Protein 6AGI (pdb70)

B-factor: mean 48.14, std 24.32, range [1.28, 135.27]

Solvent-accessible surface area: 29389 Å² total; per-residue (Å²): 87,45,74,18,27,152,73,0,98,105,6,22,26,12,67,3,124,30,7,27,0,0,3,2,76,13,0,9,46,7,29,34,54,125,132,40,106,164,120,93,62,86,22,57,53,102,103,4,51,113,33,0,55,81,17,28,42,22,200,136,29,45,29,112,13,9,63,107,7,108,85,120,0,0,2,12,6,12,1,5,2,2,0,32,0,0,36,42,12,10,50,78,1,0,84,24,10,0,44,15,17,10,72,86,55,74,112,67,0,41,38,126,0,1,37,46,35,16,111,89,27,101,111,93,85,61,68,65,55,49,47,76,48,3,82,66,166,46,29,2,7,2,4,10,6,3,0,28,85,183,36,95,52,82,2,47,45,110,22,2,83,81,15,0,42,30,3,18,20,1,10,18,45,27,12,8,103,72,62,6,118,76,134,135,42,2,30,4,58,44,0,0,83,2,0,18,125,77,12,99,30,107,87,68,78,79,24,26,86,26,2,120,165,21,26,105,144,135,144,7,0,51,43,90,23,0,61,12,0,12,34,0,16,31,26,19,75,50,0,39,30,13,12,20,17,21,69,14,8,76,31,26,6,9,44,123,62,0,81,80,0,0,111,26,9,31,43,40,166,4,37,92,36,0,2,52,4,0,1,77,2,3,10,75,97,113,71,87,66,5,30,114,75,19,4,33,31,37,20,84,99,66,106,69,82,74,5,43,161,73,13,55,68,71,17,111,75,0,18,93,7,4,28,11,40,3,116,21,13,5,1,0,2,1,76,15,0,11,46,5,36,27,30,122,118,40,180,116,103,87,131,58,75,31,62,69,135,90,0,47,139,48,2,60,74,1,31,52,35,190,103,30,42,14,92,11,4,65,106,6,107,87,102,0,0,1,1,8,10,7,4,1,6,0,27,2,0,35,46,12,13,48,78,1,0,139,20,8,5,61,34,12,13,75,84,51,82,119,72,0,42,46,132,0,19,34,38,35,26,95,56,2,102,63,55,48,43,33,101,98,108,153,39,82,81,138,70,41,45,79,10,70,57,29,5,18,9,133,151,86,24,26,4,3,0,6,6,5,3,1,28,111,181,11,166,50,93,0,38,38,93,28,2,75,133,12,0,44,37,4,16,17,3,16,24,34,26,29,8,103,68,55,6,129,78,135,127,47,2,30,1,81,45,0,0,86,11,0,22,70,85,7,88,26,115,88,76,78,94,31,48,61,25,0,51,81,20,31,125,115,94,59,9,0,51,46,94,27,1,74,20,0,12,40,0,20,36,32,25,72,46,1,38,37,11,13,21,32,25,69,40,22,86,38,30,6,24,37,124,55,1,65,59,0,0,106,30,12,29,48,32,162,6,31,89,58,0,2,61,4,0,0,78,1,3,10,82,78,142,65,74,70,6,41,98,135,18,3,21,32,26,22,94,107,84

Organism: Homo sapiens (NCBI:txid9606)

InterPro domains:
  IPR002048 EF-hand domain [PF13499] (451-500)
  IPR002048 EF-hand domain [PS50222] (232-267)
  IPR002048 EF-hand domain [PS50222] (470-505)
  IPR002048 EF-hand domain [SM00054] (236-264)
  IPR002048 EF-hand domain [SM00054] (474-502)
  IPR011992 EF-hand domain pair [SSF47473] (185-366)
  IPR011992 EF-hand domain pair [SSF47473] (351-500)
  IPR018247 EF-Hand 1, calcium-binding site [PS00018] (483-495)
  IPR039800 Calcium uptake protein 1/2/3 [PTHR12294] (56-529)

Structure (mmCIF, N/CA/C/O backbone):
data_6AGI
#
_entry.id   6AGI
#
_cell.length_a   67.387
_cell.length_b   77.177
_cell.length_c   172.669
_cell.angle_alpha   90.00
_cell.angle_beta   90.00
_cell.angle_gamma   90.00
#
_symmetry.space_group_name_H-M   'P 21 21 21'
#
loop_
_entity.id
_entity.type
_entity.pdbx_description
1 polymer 'Calcium uptake protein 3, mitochondrial'
2 non-polymer 'CALCIUM ION'
3 non-polymer IMIDAZOLE
4 water water
#
loop_
_atom_site.group_PDB
_atom_site.id
_atom_site.type_symbol
_atom_site.label_atom_id
_atom_site.label_alt_id
_atom_site.label_comp_id
_atom_site.label_asym_id
_atom_site.label_entity_id
_atom_site.label_seq_id
_atom_site.pdbx_PDB_ins_code
_atom_site.Cartn_x
_atom_site.Cartn_y
_atom_site.Cartn_z
_atom_site.occupancy
_atom_site.B_iso_or_equiv
_atom_site.auth_seq_id
_atom_site.auth_comp_id
_atom_site.auth_asym_id
_atom_site.auth_atom_id
_atom_site.pdbx_PDB_model_num
ATOM 1 N N . ALA A 1 12 ? 16.304 28.183 82.979 1.00 101.76 142 ALA A N 1
ATOM 2 C CA . ALA A 1 12 ? 16.464 29.483 82.332 1.00 90.81 142 ALA A CA 1
ATOM 3 C C . ALA A 1 12 ? 16.016 29.452 80.865 1.00 82.35 142 ALA A C 1
ATOM 4 O O . ALA A 1 12 ? 16.084 28.409 80.200 1.00 83.38 142 ALA A O 1
ATOM 6 N N . THR A 1 13 ? 15.574 30.602 80.359 1.00 72.40 143 THR A N 1
ATOM 7 C CA . THR A 1 13 ? 15.333 30.715 78.934 1.00 73.29 143 THR A CA 1
ATOM 8 C C . THR A 1 13 ? 16.672 30.596 78.206 1.00 73.19 143 THR A C 1
ATOM 9 O O . THR A 1 13 ? 17.745 30.806 78.784 1.00 64.00 143 THR A O 1
ATOM 13 N N . SER A 1 14 ? 16.595 30.229 76.925 1.00 81.17 144 SER A N 1
ATOM 14 C CA . SER A 1 14 ? 17.763 30.268 76.054 1.00 81.89 144 SER A CA 1
ATOM 15 C C . SER A 1 14 ? 18.561 31.553 76.255 1.00 73.87 144 SER A C 1
ATOM 16 O O . SER A 1 14 ? 19.772 31.520 76.533 1.00 70.94 144 SER A O 1
ATOM 19 N N . ARG A 1 15 ? 17.875 32.699 76.169 1.00 74.43 145 ARG A N 1
ATOM 20 C CA . ARG A 1 15 ? 18.558 33.986 76.234 1.00 67.97 145 ARG A CA 1
ATOM 21 C C . ARG A 1 15 ? 19.307 34.140 77.551 1.00 67.32 145 ARG A C 1
ATOM 22 O O . ARG A 1 15 ? 20.435 34.650 77.581 1.00 71.60 145 ARG A O 1
ATOM 24 N N . GLU A 1 16 ? 18.716 33.668 78.644 1.00 58.99 146 GLU A N 1
ATOM 25 C CA . GLU A 1 16 ? 19.383 33.801 79.931 1.00 69.16 146 GLU A CA 1
ATOM 26 C C . GLU A 1 16 ? 20.617 32.904 80.023 1.00 69.16 146 GLU A C 1
ATOM 27 O O . GLU A 1 16 ? 21.662 33.329 80.539 1.00 73.80 146 GLU A O 1
ATOM 33 N N . ARG A 1 17 ? 20.541 31.683 79.493 1.00 64.67 147 ARG A N 1
ATOM 34 C CA . ARG A 1 17 ? 21.729 30.834 79.477 1.00 66.24 147 ARG A CA 1
ATOM 35 C C . ARG A 1 17 ? 22.853 31.499 78.695 1.00 65.35 147 ARG A C 1
ATOM 36 O O . ARG A 1 17 ? 24.028 31.450 79.092 1.00 64.51 147 ARG A O 1
ATOM 44 N N . ARG A 1 18 ? 22.503 32.161 77.599 1.00 65.00 148 ARG A N 1
ATOM 45 C CA . ARG A 1 18 ? 23.541 32.780 76.789 1.00 65.89 148 ARG A CA 1
ATOM 46 C C . ARG A 1 18 ? 24.128 34.001 77.486 1.00 65.17 148 ARG A C 1
ATOM 47 O O . ARG A 1 18 ? 25.355 34.174 77.515 1.00 58.17 148 ARG A O 1
ATOM 55 N N . PHE A 1 19 ? 23.268 34.844 78.068 1.00 62.46 149 PHE A N 1
ATOM 56 C CA . PHE A 1 19 ? 23.745 35.962 78.878 1.00 61.34 149 PHE A CA 1
ATOM 57 C C . PHE A 1 19 ? 24.754 35.489 79.913 1.00 69.30 149 PHE A C 1
ATOM 58 O O . PHE A 1 19 ? 25.850 36.049 80.029 1.00 69.57 149 PHE A O 1
ATOM 66 N N . ARG A 1 20 ? 24.404 34.441 80.670 1.00 69.03 150 ARG A N 1
ATOM 67 C CA . ARG A 1 20 ? 25.306 33.984 81.722 1.00 73.05 150 ARG A CA 1
ATOM 68 C C . ARG A 1 20 ? 26.606 33.433 81.134 1.00 76.44 150 ARG A C 1
ATOM 69 O O . ARG A 1 20 ? 27.692 33.676 81.678 1.00 79.87 150 ARG A O 1
ATOM 77 N N . LEU A 1 21 ? 26.523 32.722 80.001 1.00 73.96 151 LEU A N 1
ATOM 78 C CA . LEU A 1 21 ? 27.728 32.144 79.407 1.00 76.09 151 LEU A CA 1
ATOM 79 C C . LEU A 1 21 ? 28.701 33.228 78.937 1.00 77.19 151 LEU A C 1
ATOM 80 O O . LEU A 1 21 ? 29.917 33.119 79.154 1.00 78.14 151 LEU A O 1
ATOM 85 N N . PHE A 1 22 ? 28.192 34.288 78.305 1.00 73.84 152 PHE A N 1
ATOM 86 C CA . PHE A 1 22 ? 29.059 35.342 77.788 1.00 73.05 152 PHE A CA 1
ATOM 87 C C . PHE A 1 22 ? 29.374 36.424 78.816 1.00 72.60 152 PHE A C 1
ATOM 88 O O . PHE A 1 22 ? 30.326 37.193 78.613 1.00 73.12 152 PHE A O 1
ATOM 96 N N . ALA A 1 23 ? 28.632 36.479 79.923 1.00 70.69 153 ALA A N 1
ATOM 97 C CA . ALA A 1 23 ? 28.842 37.529 80.910 1.00 69.91 153 ALA A CA 1
ATOM 98 C C . ALA A 1 23 ? 30.198 37.362 81.589 1.00 70.07 153 ALA A C 1
ATOM 99 O O . ALA A 1 23 ? 30.752 36.259 81.673 1.00 76.44 153 ALA A O 1
ATOM 101 N N . SER A 1 24 ? 30.755 38.484 82.035 1.00 62.97 154 SER A N 1
ATOM 102 C CA . SER A 1 24 ? 32.079 38.470 82.624 1.00 64.31 154 SER A CA 1
ATOM 103 C C . SER A 1 24 ? 32.243 39.248 83.927 1.00 65.89 154 SER A C 1
ATOM 104 O O . SER A 1 24 ? 33.305 39.128 84.543 1.00 81.35 154 SER A O 1
ATOM 107 N N . ILE A 1 25 ? 31.267 40.046 84.364 1.00 64.25 155 ILE A N 1
ATOM 108 C CA . ILE A 1 25 ? 31.416 40.871 85.565 1.00 77.89 155 ILE A CA 1
ATOM 109 C C . ILE A 1 25 ? 30.378 40.470 86.610 1.00 83.65 155 ILE A C 1
ATOM 110 O O . ILE A 1 25 ? 29.220 40.194 86.274 1.00 86.89 155 ILE A O 1
ATOM 115 N N . GLU A 1 26 ? 30.802 40.441 87.881 1.00 75.99 156 GLU A N 1
ATOM 116 C CA . GLU A 1 26 ? 29.923 40.320 89.038 1.00 76.10 156 GLU A CA 1
ATOM 117 C C . GLU A 1 26 ? 30.037 41.580 89.885 1.00 84.81 156 GLU A C 1
ATOM 118 O O . GLU A 1 26 ? 31.145 42.072 90.128 1.00 86.14 156 GLU A O 1
ATOM 124 N N . CYS A 1 27 ? 28.890 42.095 90.336 1.00 82.18 157 CYS A N 1
ATOM 125 C CA . CYS A 1 27 ? 28.872 43.176 91.317 1.00 83.69 157 CYS A CA 1
ATOM 126 C C . CYS A 1 27 ? 27.589 43.068 92.128 1.00 83.73 157 CYS A C 1
ATOM 127 O O . CYS A 1 27 ? 26.504 43.236 91.571 1.00 84.51 157 CYS A O 1
ATOM 130 N N . GLU A 1 28 ? 27.710 42.862 93.440 1.00 95.56 158 GLU A N 1
ATOM 131 C CA . GLU A 1 28 ? 26.569 42.577 94.328 1.00 99.93 158 GLU A CA 1
ATOM 132 C C . GLU A 1 28 ? 25.811 41.310 93.924 1.00 87.69 158 GLU A C 1
ATOM 133 O O . GLU A 1 28 ? 24.593 41.243 94.072 1.00 87.60 158 GLU A O 1
ATOM 139 N N . GLY A 1 29 ? 26.512 40.271 93.478 1.00 87.74 159 GLY A N 1
ATOM 140 C CA . GLY A 1 29 ? 25.803 39.081 93.026 1.00 93.27 159 GLY A CA 1
ATOM 141 C C . GLY A 1 29 ? 25.093 39.307 91.692 1.00 96.72 159 GLY A C 1
ATOM 142 O O . GLY A 1 29 ? 24.630 38.364 91.039 1.00 100.60 159 GLY A O 1
ATOM 143 N N . GLN A 1 30 ? 24.931 40.586 91.338 1.00 87.50 160 GLN A N 1
ATOM 144 C CA . GLN A 1 30 ? 24.422 41.069 90.055 1.00 78.32 160 GLN A CA 1
ATOM 145 C C . GLN A 1 30 ? 25.451 40.871 88.933 1.00 74.58 160 GLN A C 1
ATOM 146 O O . GLN A 1 30 ? 26.626 41.210 89.096 1.00 73.56 160 GLN A O 1
ATOM 152 N N . LEU A 1 31 ? 25.034 40.285 87.807 1.00 69.64 161 LEU A N 1
ATOM 153 C CA . LEU A 1 31 ? 25.915 40.022 86.671 1.00 67.16 161 LEU A CA 1
ATOM 154 C C . LEU A 1 31 ? 25.730 41.013 85.534 1.00 75.65 161 LEU A C 1
ATOM 155 O O . LEU A 1 31 ? 24.658 41.589 85.342 1.00 82.64 161 LEU A O 1
ATOM 160 N N . PHE A 1 32 ? 26.806 41.197 84.774 1.00 61.38 162 PHE A N 1
ATOM 161 C CA . PHE A 1 32 ? 26.823 42.132 83.671 1.00 59.24 162 PHE A CA 1
ATOM 162 C C . PHE A 1 32 ? 27.684 41.611 82.531 1.00 66.09 162 PHE A C 1
ATOM 163 O O . PHE A 1 32 ? 28.559 40.761 82.711 1.00 72.56 162 PHE A O 1
ATOM 171 N N . MET A 1 33 ? 27.422 42.150 81.349 1.00 70.18 163 MET A N 1
ATOM 172 C CA . MET A 1 33 ? 28.286 42.007 80.192 1.00 50.22 163 MET A CA 1
ATOM 173 C C . MET A 1 33 ? 29.041 43.320 80.008 1.00 59.12 163 MET A C 1
ATOM 174 O O . MET A 1 33 ? 28.514 44.397 80.300 1.00 65.10 163 MET A O 1
ATOM 179 N N . THR A 1 34 ? 30.281 43.238 79.537 1.00 58.52 164 THR A N 1
ATOM 180 C CA . THR A 1 34 ? 30.943 44.435 79.039 1.00 58.47 164 THR A CA 1
ATOM 181 C C . THR A 1 34 ? 30.513 44.642 77.587 1.00 55.27 164 THR A C 1
ATOM 182 O O . THR A 1 34 ? 29.922 43.748 76.969 1.00 42.89 164 THR A O 1
ATOM 186 N N . PRO A 1 35 ? 30.778 45.821 77.009 1.00 57.89 165 PRO A N 1
ATOM 187 C CA . PRO A 1 35 ? 30.417 46.012 75.591 1.00 44.81 165 PRO A CA 1
ATOM 188 C C . PRO A 1 35 ? 31.079 44.998 74.669 1.00 45.81 165 PRO A C 1
ATOM 189 O O . PRO A 1 35 ? 30.432 44.497 73.737 1.00 36.48 165 PRO A O 1
ATOM 193 N N . TYR A 1 36 ? 32.348 44.659 74.928 1.00 51.27 166 TYR A N 1
ATOM 194 C CA . TYR A 1 36 ? 33.017 43.612 74.159 1.00 49.94 166 TYR A CA 1
ATOM 195 C C . TYR A 1 36 ? 32.295 42.276 74.310 1.00 49.13 166 TYR A C 1
ATOM 196 O O . TYR A 1 36 ? 32.157 41.526 73.333 1.00 47.06 166 TYR A O 1
ATOM 205 N N . ASP A 1 37 ? 31.831 41.953 75.528 1.00 50.48 167 ASP A N 1
ATOM 206 C CA . ASP A 1 37 ? 31.125 40.688 75.713 1.00 43.36 167 ASP A CA 1
ATOM 207 C C . ASP A 1 37 ? 29.840 40.652 74.906 1.00 41.89 167 ASP A C 1
ATOM 208 O O . ASP A 1 37 ? 29.455 39.593 74.402 1.00 40.68 167 ASP A O 1
ATOM 213 N N . PHE A 1 38 ? 29.194 41.807 74.745 1.00 44.53 168 PHE A N 1
ATOM 214 C CA . PHE A 1 38 ? 28.040 41.910 73.864 1.00 37.05 168 PHE A CA 1
ATOM 215 C C . PHE A 1 38 ? 28.441 41.702 72.405 1.00 41.25 168 PHE A C 1
ATOM 216 O O . PHE A 1 38 ? 27.766 40.968 71.667 1.00 33.70 168 PHE A O 1
ATOM 224 N N . ILE A 1 39 ? 29.520 42.363 71.965 1.00 34.13 169 ILE A N 1
ATOM 225 C CA . ILE A 1 39 ? 30.011 42.170 70.600 1.00 32.25 169 ILE A CA 1
ATOM 226 C C . ILE A 1 39 ? 30.186 40.684 70.319 1.00 46.42 169 ILE A C 1
ATOM 227 O O . ILE A 1 39 ? 29.776 40.169 69.270 1.00 43.11 169 ILE A O 1
ATOM 232 N N . LEU A 1 40 ? 30.825 39.976 71.257 1.00 46.49 170 LEU A N 1
ATOM 233 C CA . LEU A 1 40 ? 31.018 38.539 71.105 1.00 39.77 170 LEU A CA 1
ATOM 234 C C . LEU A 1 40 ? 29.690 37.796 71.112 1.00 45.71 170 LEU A C 1
ATOM 235 O O . LEU A 1 40 ? 29.454 36.918 70.273 1.00 53.61 170 LEU A O 1
ATOM 240 N N . ALA A 1 41 ? 28.801 38.151 72.042 1.00 58.05 171 ALA A N 1
ATOM 241 C CA . ALA A 1 41 ? 27.517 37.473 72.168 1.00 56.74 171 ALA A CA 1
ATOM 242 C C . ALA A 1 41 ? 26.686 37.622 70.907 1.00 47.49 171 ALA A C 1
ATOM 243 O O . ALA A 1 41 ? 25.785 36.814 70.651 1.00 47.58 171 ALA A O 1
ATOM 245 N N . VAL A 1 42 ? 26.942 38.676 70.139 1.00 51.80 172 VAL A N 1
ATOM 246 C CA . VAL A 1 42 ? 26.191 38.950 68.925 1.00 47.46 172 VAL A CA 1
ATOM 247 C C . VAL A 1 42 ? 26.893 38.441 67.661 1.00 40.27 172 VAL A C 1
ATOM 248 O O . VAL A 1 42 ? 26.237 38.194 66.641 1.00 40.08 172 VAL A O 1
ATOM 252 N N . THR A 1 43 ? 28.213 38.246 67.704 1.00 49.76 173 THR A N 1
ATOM 253 C CA . THR A 1 43 ? 28.989 37.917 66.511 1.00 50.03 173 THR A CA 1
ATOM 254 C C . THR A 1 43 ? 29.526 36.493 66.445 1.00 50.96 173 THR A C 1
ATOM 255 O O . THR A 1 43 ? 29.997 36.089 65.378 1.00 53.53 173 THR A O 1
ATOM 259 N N . THR A 1 44 ? 29.507 35.749 67.540 1.00 51.65 174 THR A N 1
ATOM 260 C CA . THR A 1 44 ? 30.214 34.483 67.681 1.00 56.17 174 THR A CA 1
ATOM 261 C C . THR A 1 44 ? 29.225 33.389 68.083 1.00 70.79 174 THR A C 1
ATOM 262 O O . THR A 1 44 ? 28.007 33.592 68.054 1.00 75.46 174 THR A O 1
ATOM 266 N N . ASP A 1 45 ? 29.772 32.225 68.465 1.00 79.47 175 ASP A N 1
ATOM 267 C CA . ASP A 1 45 ? 29.018 31.111 69.038 1.00 83.84 175 ASP A CA 1
ATOM 268 C C . ASP A 1 45 ? 29.326 30.829 70.505 1.00 88.81 175 ASP A C 1
ATOM 269 O O . ASP A 1 45 ? 28.383 30.725 71.294 1.00 98.08 175 ASP A O 1
ATOM 274 N N . GLU A 1 46 ? 30.583 30.670 70.926 1.00 85.21 176 GLU A N 1
ATOM 275 C CA . GLU A 1 46 ? 30.833 30.653 72.363 1.00 82.25 176 GLU A CA 1
ATOM 276 C C . GLU A 1 46 ? 32.100 31.413 72.734 1.00 74.14 176 GLU A C 1
ATOM 277 O O . GLU A 1 46 ? 32.933 31.714 71.871 1.00 67.18 176 GLU A O 1
ATOM 283 N N . PRO A 1 47 ? 32.241 31.783 74.017 1.00 74.47 177 PRO A N 1
ATOM 284 C CA . PRO A 1 47 ? 33.475 32.442 74.470 1.00 77.74 177 PRO A CA 1
ATOM 285 C C . PRO A 1 47 ? 34.695 31.542 74.311 1.00 77.86 177 PRO A C 1
ATOM 286 O O . PRO A 1 47 ? 34.605 30.326 74.113 1.00 72.24 177 PRO A O 1
ATOM 290 N N . LYS A 1 48 ? 35.868 32.165 74.412 1.00 78.63 178 LYS A N 1
ATOM 291 C CA . LYS A 1 48 ? 37.119 31.422 74.315 1.00 89.71 178 LYS A CA 1
ATOM 292 C C . LYS A 1 48 ? 37.685 31.029 75.680 1.00 108.48 178 LYS A C 1
ATOM 293 O O . LYS A 1 48 ? 38.098 29.878 75.870 1.00 116.95 178 LYS A O 1
ATOM 295 N N . VAL A 1 49 ? 37.712 31.950 76.642 1.00 105.31 179 VAL A N 1
ATOM 296 C CA . VAL A 1 49 ? 38.117 31.606 78.004 1.00 92.76 179 VAL A CA 1
ATOM 297 C C . VAL A 1 49 ? 37.011 31.918 79.015 1.00 83.43 179 VAL A C 1
ATOM 298 O O . VAL A 1 49 ? 37.109 31.562 80.189 1.00 80.70 179 VAL A O 1
ATOM 302 N N . THR A 1 52 ? 38.514 35.977 81.293 1.00 81.77 182 THR A N 1
ATOM 303 C CA . THR A 1 52 ? 38.554 35.824 82.751 1.00 85.91 182 THR A CA 1
ATOM 304 C C . THR A 1 52 ? 37.549 36.757 83.435 1.00 85.68 182 THR A C 1
ATOM 305 O O . THR A 1 52 ? 37.240 37.832 82.911 1.00 75.52 182 THR A O 1
ATOM 307 N N . TRP A 1 53 ? 37.050 36.335 84.602 1.00 88.09 183 TRP A N 1
ATOM 308 C CA . TRP A 1 53 ? 36.019 37.046 85.351 1.00 88.52 183 TRP A CA 1
ATOM 309 C C . TRP A 1 53 ? 36.639 38.087 86.287 1.00 91.12 183 TRP A C 1
ATOM 310 O O . TRP A 1 53 ? 37.850 38.108 86.530 1.00 89.75 183 TRP A O 1
ATOM 312 N N . LYS A 1 54 ? 35.780 38.956 86.825 1.00 87.65 184 LYS A N 1
ATOM 313 C CA . LYS A 1 54 ? 36.232 40.144 87.542 1.00 91.82 184 LYS A CA 1
ATOM 314 C C . LYS A 1 54 ? 35.090 40.685 88.395 1.00 96.72 184 LYS A C 1
ATOM 315 O O . LYS A 1 54 ? 33.980 40.867 87.890 1.00 101.18 184 LYS A O 1
ATOM 317 N N . SER A 1 55 ? 35.358 40.939 89.676 1.00 89.97 185 SER A N 1
ATOM 318 C CA . SER A 1 55 ? 34.353 41.408 90.626 1.00 91.53 185 SER A CA 1
ATOM 319 C C . SER A 1 55 ? 34.636 42.854 91.015 1.00 101.78 185 SER A C 1
ATOM 320 O O . SER A 1 55 ? 35.745 43.177 91.453 1.00 114.33 185 SER A O 1
ATOM 323 N N . LEU A 1 56 ? 33.637 43.718 90.861 1.00 95.65 186 LEU A N 1
ATOM 324 C CA . LEU A 1 56 ? 33.782 45.140 91.134 1.00 93.76 186 LEU A CA 1
ATOM 325 C C . LEU A 1 56 ? 33.016 45.508 92.406 1.00 85.56 186 LEU A C 1
ATOM 326 O O . LEU A 1 56 ? 32.013 44.875 92.758 1.00 84.87 186 LEU A O 1
ATOM 328 N N . SER A 1 57 ? 33.523 46.506 93.126 1.00 86.06 187 SER A N 1
ATOM 329 C CA . SER A 1 57 ? 32.681 47.153 94.120 1.00 89.69 187 SER A CA 1
ATOM 330 C C . SER A 1 57 ? 31.769 48.156 93.419 1.00 90.78 187 SER A C 1
ATOM 331 O O . SER A 1 57 ? 31.940 48.464 92.235 1.00 82.95 187 SER A O 1
ATOM 334 N N . LYS A 1 58 ? 30.781 48.665 94.161 1.00 86.40 188 LYS A N 1
ATOM 335 C CA . LYS A 1 58 ? 29.853 49.628 93.576 1.00 86.41 188 LYS A CA 1
ATOM 336 C C . LYS A 1 58 ? 30.575 50.878 93.073 1.00 94.98 188 LYS A C 1
ATOM 337 O O . LYS A 1 58 ? 30.221 51.421 92.020 1.00 77.54 188 LYS A O 1
ATOM 339 N N . GLN A 1 59 ? 31.621 51.326 93.778 1.00 97.52 189 GLN A N 1
ATOM 340 C CA . GLN A 1 59 ? 32.247 52.593 93.412 1.00 101.74 189 GLN A CA 1
ATOM 341 C C . GLN A 1 59 ? 33.356 52.459 92.376 1.00 104.37 189 GLN A C 1
ATOM 342 O O . GLN A 1 59 ? 33.561 53.384 91.578 1.00 107.48 189 GLN A O 1
ATOM 348 N N . GLU A 1 60 ? 34.028 51.315 92.292 1.00 96.28 190 GLU A N 1
ATOM 349 C CA . GLU A 1 60 ? 34.918 51.135 91.152 1.00 90.63 190 GLU A CA 1
ATOM 350 C C . GLU A 1 60 ? 34.112 50.882 89.878 1.00 80.22 190 GLU A C 1
ATOM 351 O O . GLU A 1 60 ? 34.508 51.319 88.789 1.00 71.32 190 GLU A O 1
ATOM 357 N N . LEU A 1 61 ? 32.944 50.249 90.014 1.00 87.49 191 LEU A N 1
ATOM 358 C CA . LEU A 1 61 ? 31.966 50.202 88.928 1.00 81.54 191 LEU A CA 1
ATOM 359 C C . LEU A 1 61 ? 31.483 51.603 88.552 1.00 75.10 191 LEU A C 1
ATOM 360 O O . LEU A 1 61 ? 31.289 51.895 87.366 1.00 64.83 191 LEU A O 1
ATOM 365 N N . ASN A 1 62 ? 31.259 52.477 89.546 1.00 72.67 192 ASN A N 1
ATOM 366 C CA . ASN A 1 62 ? 30.752 53.819 89.258 1.00 69.31 192 ASN A CA 1
ATOM 367 C C . ASN A 1 62 ? 31.813 54.733 88.633 1.00 68.60 192 ASN A C 1
ATOM 368 O O . ASN A 1 62 ? 31.452 55.682 87.928 1.00 72.72 192 ASN A O 1
ATOM 373 N N . GLN A 1 63 ? 33.113 54.480 88.867 1.00 72.09 193 GLN A N 1
ATOM 374 C CA . GLN A 1 63 ? 34.163 55.205 88.134 1.00 82.30 193 GLN A CA 1
ATOM 375 C C . GLN A 1 63 ? 34.340 54.656 86.716 1.00 81.98 193 GLN A C 1
ATOM 376 O O . GLN A 1 63 ? 34.342 55.415 85.721 1.00 78.92 193 GLN A O 1
ATOM 382 N N . MET A 1 64 ? 34.512 53.332 86.619 1.00 77.34 194 MET A N 1
ATOM 383 C CA . MET A 1 64 ? 34.434 52.617 85.353 1.00 72.76 194 MET A CA 1
ATOM 384 C C . MET A 1 64 ? 33.262 53.112 84.517 1.00 71.20 194 MET A C 1
ATOM 385 O O . MET A 1 64 ? 33.322 53.068 83.286 1.00 71.51 194 MET A O 1
ATOM 390 N N . LEU A 1 65 ? 32.160 53.516 85.153 1.00 68.35 195 LEU A N 1
ATOM 391 C CA . LEU A 1 65 ? 31.102 54.095 84.338 1.00 73.19 195 LEU A CA 1
ATOM 392 C C . LEU A 1 65 ? 31.315 55.589 84.105 1.00 78.46 195 LEU A C 1
ATOM 393 O O . LEU A 1 65 ? 30.958 56.105 83.038 1.00 81.22 195 LEU A O 1
ATOM 398 N N . ALA A 1 66 ? 31.884 56.296 85.090 1.00 78.59 196 ALA A N 1
ATOM 399 C CA . ALA A 1 66 ? 32.200 57.719 84.957 1.00 80.37 196 ALA A CA 1
ATOM 400 C C . ALA A 1 66 ? 33.018 58.039 83.708 1.00 83.31 196 ALA A C 1
ATOM 401 O O . ALA A 1 66 ? 33.114 59.210 83.322 1.00 77.77 196 ALA A O 1
ATOM 403 N N . GLU A 1 67 ? 33.684 57.048 83.122 1.00 83.40 197 GLU A N 1
ATOM 404 C CA . GLU A 1 67 ? 34.319 57.272 81.822 1.00 81.28 197 GLU A CA 1
ATOM 405 C C . GLU A 1 67 ? 33.315 57.510 80.675 1.00 80.69 197 GLU A C 1
ATOM 406 O O . GLU A 1 67 ? 33.675 58.153 79.680 1.00 84.75 197 GLU A O 1
ATOM 412 N N . THR A 1 68 ? 32.083 56.979 80.775 1.00 72.52 198 THR A N 1
ATOM 413 C CA . THR A 1 68 ? 31.179 56.778 79.632 1.00 62.42 198 THR A CA 1
ATOM 414 C C . THR A 1 68 ? 30.958 58.043 78.792 1.00 52.59 198 THR A C 1
ATOM 415 O O . THR A 1 68 ? 30.700 59.127 79.336 1.00 46.14 198 THR A O 1
ATOM 419 N N . PRO A 1 69 ? 30.989 57.931 77.459 1.00 43.22 199 PRO A N 1
ATOM 420 C CA . PRO A 1 69 ? 30.810 59.102 76.596 1.00 40.95 199 PRO A CA 1
ATOM 421 C C . PRO A 1 69 ? 29.374 59.607 76.626 1.00 58.16 199 PRO A C 1
ATOM 422 O O . PRO A 1 69 ? 28.433 58.812 76.791 1.00 56.90 199 PRO A O 1
ATOM 426 N N . PRO A 1 70 ? 29.161 60.907 76.440 1.00 63.29 200 PRO A N 1
ATOM 427 C CA . PRO A 1 70 ? 27.788 61.454 76.374 1.00 57.67 200 PRO A CA 1
ATOM 428 C C . PRO A 1 70 ? 27.052 60.979 75.121 1.00 60.85 200 PRO A C 1
ATOM 429 O O . PRO A 1 70 ? 27.625 60.319 74.252 1.00 69.14 200 PRO A O 1
ATOM 433 N N . VAL A 1 71 ? 25.749 61.292 75.032 1.00 54.30 201 VAL A N 1
ATOM 434 C CA . VAL A 1 71 ? 24.999 60.867 73.843 1.00 52.90 201 VAL A CA 1
ATOM 435 C C . VAL A 1 71 ? 25.582 61.508 72.592 1.00 56.11 201 VAL A C 1
ATOM 436 O O . VAL A 1 71 ? 25.642 60.882 71.527 1.00 59.81 201 VAL A O 1
ATOM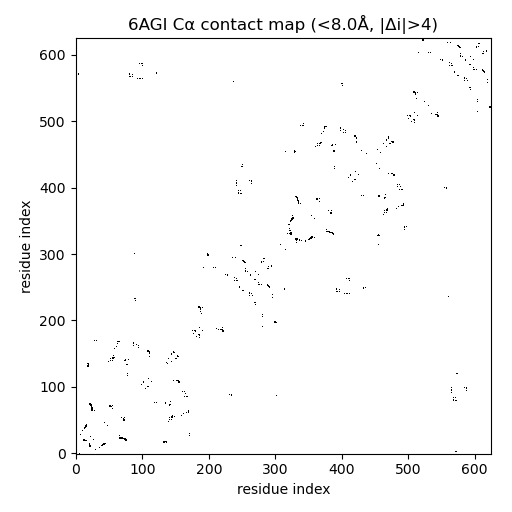 440 N N . TRP A 1 72 ? 26.017 62.763 72.692 1.00 58.47 202 TRP A N 1
ATOM 441 C CA . TRP A 1 72 ? 26.453 63.460 71.494 1.00 46.37 202 TRP A CA 1
ATOM 442 C C . TRP A 1 72 ? 27.838 63.045 71.029 1.00 50.10 202 TRP A C 1
ATOM 443 O O . TRP A 1 72 ? 28.324 63.616 70.048 1.00 52.52 202 TRP A O 1
ATOM 454 N N . LYS A 1 73 ? 28.481 62.071 71.689 1.00 39.16 203 LYS A N 1
ATOM 455 C CA . LYS A 1 73 ? 29.668 61.405 71.154 1.00 40.99 203 LYS A CA 1
ATOM 456 C C . LYS A 1 73 ? 29.378 60.008 70.591 1.00 46.65 203 LYS A C 1
ATOM 457 O O . LYS A 1 73 ? 30.326 59.272 70.287 1.00 50.24 203 LYS A O 1
ATOM 463 N N . GLY A 1 74 ? 28.107 59.649 70.389 1.00 31.49 204 GLY A N 1
ATOM 464 C CA . GLY A 1 74 ? 27.797 58.346 69.825 1.00 40.02 204 GLY A CA 1
ATOM 465 C C . GLY A 1 74 ? 28.317 58.177 68.406 1.00 40.43 204 GLY A C 1
ATOM 466 O O . GLY A 1 74 ? 28.328 59.111 67.599 1.00 40.91 204 GLY A O 1
ATOM 467 N N . SER A 1 75 ? 28.719 56.945 68.085 1.00 34.44 205 SER A N 1
ATOM 468 C CA . SER A 1 75 ? 29.256 56.617 66.765 1.00 45.26 205 SER A CA 1
ATOM 469 C C . SER A 1 75 ? 29.055 55.130 66.506 1.00 40.59 205 SER A C 1
ATOM 470 O O . SER A 1 75 ? 28.761 54.353 67.419 1.00 39.01 205 SER A O 1
ATOM 473 N N . SER A 1 76 ? 29.259 54.737 65.244 1.00 38.48 206 SER A N 1
ATOM 474 C CA . SER A 1 76 ? 29.355 53.323 64.892 1.00 24.98 206 SER A CA 1
ATOM 475 C C . SER A 1 76 ? 30.473 52.626 65.663 1.00 26.87 206 SER A C 1
ATOM 476 O O . SER A 1 76 ? 30.680 51.428 65.477 1.00 22.70 206 SER A O 1
ATOM 479 N N . LYS A 1 77 ? 31.252 53.342 66.476 1.00 24.33 207 LYS A N 1
ATOM 480 C CA . LYS A 1 77 ? 32.352 52.695 67.182 1.00 35.29 207 LYS A CA 1
ATOM 481 C C . LYS A 1 77 ? 32.205 52.782 68.697 1.00 34.56 207 LYS A C 1
ATOM 482 O O . LYS A 1 77 ? 33.151 52.444 69.422 1.00 36.61 207 LYS A O 1
ATOM 488 N N . LEU A 1 78 ? 31.036 53.193 69.192 1.00 33.47 208 LEU A N 1
ATOM 489 C CA . LEU A 1 78 ? 30.832 53.342 70.629 1.00 35.44 208 LEU A CA 1
ATOM 490 C C . LEU A 1 78 ? 31.219 52.066 71.379 1.00 39.91 208 LEU A C 1
ATOM 491 O O . LEU A 1 78 ? 32.059 52.091 72.297 1.00 51.06 208 LEU A O 1
ATOM 496 N N . PHE A 1 79 ? 30.668 50.924 70.952 1.00 39.21 209 PHE A N 1
ATOM 497 C CA . PHE A 1 79 ? 30.894 49.691 71.701 1.00 42.43 209 PHE A CA 1
ATOM 498 C C . PHE A 1 79 ? 32.325 49.184 71.591 1.00 46.77 209 PHE A C 1
ATOM 499 O O . PHE A 1 79 ? 32.794 48.507 72.510 1.00 47.96 209 PHE A O 1
ATOM 507 N N . ARG A 1 80 ? 33.047 49.466 70.504 1.00 43.58 210 ARG A N 1
ATOM 508 C CA . ARG A 1 80 ? 34.421 48.971 70.514 1.00 38.71 210 ARG A CA 1
ATOM 509 C C . ARG A 1 80 ? 35.427 49.923 71.125 1.00 40.06 210 ARG A C 1
ATOM 510 O O . ARG A 1 80 ? 36.469 49.462 71.598 1.00 51.65 210 ARG A O 1
ATOM 518 N N . ASN A 1 81 ? 35.120 51.212 71.237 1.00 33.15 211 ASN A N 1
ATOM 519 C CA . ASN A 1 81 ? 36.045 52.073 71.959 1.00 34.93 211 ASN A CA 1
ATOM 520 C C . ASN A 1 81 ? 35.896 51.850 73.447 1.00 38.85 211 ASN A C 1
ATOM 521 O O . ASN A 1 81 ? 36.890 51.768 74.176 1.00 61.11 211 ASN A O 1
ATOM 526 N N . LEU A 1 82 ? 34.650 51.724 73.889 1.00 37.19 212 LEU A N 1
ATOM 527 C CA . LEU A 1 82 ? 34.284 51.163 75.183 1.00 39.33 212 LEU A CA 1
ATOM 528 C C . LEU A 1 82 ? 34.548 49.665 75.112 1.00 66.08 212 LEU A C 1
ATOM 529 O O . LEU A 1 82 ? 33.627 48.870 74.932 1.00 71.90 212 LEU A O 1
ATOM 534 N N . LYS A 1 83 ? 35.760 49.203 75.084 1.00 44.70 213 LYS A N 1
ATOM 535 C CA . LYS A 1 83 ? 35.853 47.788 74.888 1.00 48.77 213 LYS A CA 1
ATOM 536 C C . LYS A 1 83 ? 35.486 46.942 76.067 1.00 63.14 213 LYS A C 1
ATOM 537 O O . LYS A 1 83 ? 34.620 46.128 75.962 1.00 67.11 213 LYS A O 1
ATOM 543 N N . GLU A 1 84 ? 36.101 47.158 77.216 1.00 61.30 214 GLU A N 1
ATOM 544 C CA . GLU A 1 84 ? 35.668 46.461 78.428 1.00 52.30 214 GLU A CA 1
ATOM 545 C C . GLU A 1 84 ? 35.462 47.401 79.609 1.00 54.19 214 GLU A C 1
ATOM 546 O O . GLU A 1 84 ? 35.356 46.940 80.760 1.00 62.45 214 GLU A O 1
ATOM 552 N N . LYS A 1 85 ? 35.354 48.699 79.359 1.00 59.46 215 LYS A N 1
ATOM 553 C CA . LYS A 1 85 ? 35.041 49.667 80.414 1.00 71.43 215 LYS A CA 1
ATOM 554 C C . LYS A 1 85 ? 33.553 50.026 80.405 1.00 69.12 215 LYS A C 1
ATOM 555 O O . LYS A 1 85 ? 33.168 51.187 80.318 1.00 70.88 215 LYS A O 1
ATOM 561 N N . GLY A 1 86 ? 32.688 49.023 80.506 1.00 63.73 216 GLY A N 1
ATOM 562 C CA . GLY A 1 86 ? 31.265 49.257 80.370 1.00 64.49 216 GLY A CA 1
ATOM 563 C C . GLY A 1 86 ? 30.484 48.225 81.150 1.00 69.63 216 GLY A C 1
ATOM 564 O O . GLY A 1 86 ? 31.041 47.263 81.684 1.00 71.67 216 GLY A O 1
ATOM 565 N N . VAL A 1 87 ? 29.175 48.451 81.232 1.00 64.56 217 VAL A N 1
ATOM 566 C CA . VAL A 1 87 ? 28.294 47.590 82.009 1.00 59.10 217 VAL A CA 1
ATOM 567 C C . VAL A 1 87 ? 26.964 47.431 81.283 1.00 57.05 217 VAL A C 1
ATOM 568 O O . VAL A 1 87 ? 26.331 48.425 80.908 1.00 60.25 217 VAL A O 1
ATOM 572 N N . ILE A 1 88 ? 26.525 46.183 81.106 1.00 59.57 218 ILE A N 1
ATOM 573 C CA . ILE A 1 88 ? 25.242 45.878 80.474 1.00 46.93 218 ILE A CA 1
ATOM 574 C C . ILE A 1 88 ? 24.528 44.782 81.263 1.00 63.89 218 ILE A C 1
ATOM 575 O O . ILE A 1 88 ? 25.052 43.670 81.393 1.00 66.02 218 ILE A O 1
ATOM 580 N N . SER A 1 89 ? 23.311 45.066 81.732 1.00 49.84 219 SER A N 1
ATOM 581 C CA . SER A 1 89 ? 22.547 44.091 82.499 1.00 52.94 219 SER A CA 1
ATOM 582 C C . SER A 1 89 ? 21.820 43.128 81.561 1.00 57.85 219 SER A C 1
ATOM 583 O O . SER A 1 89 ? 21.872 43.247 80.326 1.00 47.07 219 SER A O 1
ATOM 586 N N . TYR A 1 90 ? 21.129 42.153 82.158 1.00 51.88 220 TYR A N 1
ATOM 587 C CA . TYR A 1 90 ? 20.372 41.207 81.348 1.00 62.25 220 TYR A CA 1
ATOM 588 C C . TYR A 1 90 ? 19.302 41.924 80.535 1.00 65.78 220 TYR A C 1
ATOM 589 O O . TYR A 1 90 ? 19.166 41.702 79.320 1.00 56.16 220 TYR A O 1
ATOM 598 N N . THR A 1 91 ? 18.497 42.757 81.209 1.00 68.44 221 THR A N 1
ATOM 599 C CA . THR A 1 91 ? 17.500 43.565 80.508 1.00 57.48 221 THR A CA 1
ATOM 600 C C . THR A 1 91 ? 18.110 44.374 79.379 1.00 44.85 221 THR A C 1
ATOM 601 O O . THR A 1 91 ? 17.566 44.402 78.274 1.00 46.92 221 THR A O 1
ATOM 605 N N . GLU A 1 92 ? 19.214 45.064 79.643 1.00 44.60 222 GLU A N 1
ATOM 606 C CA . GLU A 1 92 ? 19.812 45.872 78.594 1.00 41.56 222 GLU A CA 1
ATOM 607 C C . GLU A 1 92 ? 20.283 44.993 77.439 1.00 45.31 222 GLU A C 1
ATOM 608 O O . GLU A 1 92 ? 20.134 45.361 76.267 1.00 37.20 222 GLU A O 1
ATOM 614 N N . TYR A 1 93 ? 20.838 43.822 77.756 1.00 41.00 223 TYR A N 1
ATOM 615 C CA . TYR A 1 93 ? 21.137 42.820 76.737 1.00 39.61 223 TYR A CA 1
ATOM 616 C C . TYR A 1 93 ? 19.925 42.561 75.837 1.00 48.68 223 TYR A C 1
ATOM 617 O O . TYR A 1 93 ? 20.028 42.614 74.594 1.00 36.29 223 TYR A O 1
ATOM 626 N N . LEU A 1 94 ? 18.774 42.249 76.451 1.00 42.67 224 LEU A N 1
ATOM 627 C CA . LEU A 1 94 ? 17.553 42.039 75.677 1.00 38.42 224 LEU A CA 1
ATOM 628 C C . LEU A 1 94 ? 17.254 43.249 74.803 1.00 40.83 224 LEU A C 1
ATOM 629 O O . LEU A 1 94 ? 17.089 43.124 73.575 1.00 33.67 224 LEU A O 1
ATOM 634 N N . PHE A 1 95 ? 17.236 44.434 75.429 1.00 37.74 225 PHE A N 1
ATOM 635 C CA . PHE A 1 95 ? 17.031 45.687 74.717 1.00 34.14 225 PHE A CA 1
ATOM 636 C C . PHE A 1 95 ? 17.861 45.730 73.433 1.00 53.12 225 PHE A C 1
ATOM 637 O O . PHE A 1 95 ? 17.310 45.899 72.348 1.00 51.30 225 PHE A O 1
ATOM 645 N N . LEU A 1 96 ? 19.179 45.514 73.541 1.00 60.58 226 LEU A N 1
ATOM 646 C CA . LEU A 1 96 ? 20.090 45.630 72.399 1.00 30.27 226 LEU A CA 1
ATOM 647 C C . LEU A 1 96 ? 19.830 44.583 71.304 1.00 34.88 226 LEU A C 1
ATOM 648 O O . LEU A 1 96 ? 19.962 44.892 70.100 1.00 37.23 226 LEU A O 1
ATOM 653 N N . LEU A 1 97 ? 19.546 43.328 71.696 1.00 33.36 227 LEU A N 1
ATOM 654 C CA . LEU A 1 97 ? 19.092 42.314 70.729 1.00 30.54 227 LEU A CA 1
ATOM 655 C C . LEU A 1 97 ? 17.947 42.843 69.886 1.00 36.72 227 LEU A C 1
ATOM 656 O O . LEU A 1 97 ? 17.985 42.876 68.639 1.00 25.71 227 LEU A O 1
ATOM 661 N N . CYS A 1 98 ? 16.921 43.290 70.601 1.00 36.80 228 CYS A N 1
ATOM 662 C CA . CYS A 1 98 ? 15.702 43.821 70.003 1.00 41.01 228 CYS A CA 1
ATOM 663 C C . CYS A 1 98 ? 16.025 44.984 69.071 1.00 37.82 228 CYS A C 1
ATOM 664 O O . CYS A 1 98 ? 15.516 45.050 67.945 1.00 26.01 228 CYS A O 1
ATOM 667 N N . ILE A 1 99 ? 16.904 45.884 69.520 1.00 25.89 229 ILE A N 1
ATOM 668 C CA . ILE A 1 99 ? 17.422 46.944 68.667 1.00 24.44 229 ILE A CA 1
ATOM 669 C C . ILE A 1 99 ? 17.915 46.349 67.352 1.00 35.02 229 ILE A C 1
ATOM 670 O O . ILE A 1 99 ? 17.487 46.753 66.264 1.00 31.41 229 ILE A O 1
ATOM 675 N N . LEU A 1 100 ? 18.808 45.349 67.443 1.00 34.53 230 LEU A N 1
ATOM 676 C CA . LEU A 1 100 ? 19.405 44.743 66.249 1.00 34.23 230 LEU A CA 1
ATOM 677 C C . LEU A 1 100 ? 18.367 44.248 65.250 1.00 39.85 230 LEU A C 1
ATOM 678 O O . LEU A 1 100 ? 18.650 44.181 64.048 1.00 23.06 230 LEU A O 1
ATOM 683 N N . THR A 1 101 ? 17.180 43.862 65.708 1.00 40.20 231 THR A N 1
ATOM 684 C CA . THR A 1 101 ? 16.212 43.359 64.730 1.00 33.48 231 THR A CA 1
ATOM 685 C C . THR A 1 101 ? 15.195 44.403 64.237 1.00 26.56 231 THR A C 1
ATOM 686 O O . THR A 1 101 ? 14.510 44.143 63.239 1.00 22.94 231 THR A O 1
ATOM 690 N N . LYS A 1 102 ? 15.067 45.597 64.894 1.00 32.20 232 LYS A N 1
ATOM 691 C CA . LYS A 1 102 ? 14.000 46.503 64.464 1.00 23.93 232 LYS A CA 1
ATOM 692 C C . LYS A 1 102 ? 14.345 47.197 63.133 1.00 27.67 232 LYS A C 1
ATOM 693 O O . LYS A 1 102 ? 15.506 47.534 62.875 1.00 30.60 232 LYS A O 1
ATOM 699 N N . PRO A 1 103 ? 13.355 47.438 62.276 1.00 28.56 233 PRO A N 1
ATOM 700 C CA . PRO A 1 103 ? 13.575 48.339 61.146 1.00 23.36 233 PRO A CA 1
ATOM 701 C C . PRO A 1 103 ? 13.492 49.781 61.615 1.00 25.75 233 PRO A C 1
ATOM 702 O O . PRO A 1 103 ? 12.908 50.089 62.659 1.00 34.44 233 PRO A O 1
ATOM 706 N N . HIS A 1 104 ? 14.020 50.677 60.783 1.00 24.81 234 HIS A N 1
ATOM 707 C CA . HIS A 1 104 ? 14.121 52.077 61.189 1.00 21.82 234 HIS A CA 1
ATOM 708 C C . HIS A 1 104 ? 12.747 52.688 61.452 1.00 31.89 234 HIS A C 1
ATOM 709 O O . HIS A 1 104 ? 12.602 53.534 62.343 1.00 36.73 234 HIS A O 1
ATOM 716 N N . ALA A 1 105 ? 11.731 52.304 60.672 1.00 20.92 235 ALA A N 1
ATOM 717 C CA . ALA A 1 105 ? 10.394 52.817 60.961 1.00 21.99 235 ALA A CA 1
ATOM 718 C C . ALA A 1 105 ? 9.910 52.419 62.350 1.00 32.22 235 ALA A C 1
ATOM 719 O O . ALA A 1 105 ? 9.046 53.097 62.918 1.00 39.30 235 ALA A O 1
ATOM 721 N N . GLY A 1 106 ? 10.429 51.322 62.896 1.00 33.52 236 GLY A N 1
ATOM 722 C CA . GLY A 1 106 ? 10.050 50.898 64.226 1.00 24.62 236 GLY A CA 1
ATOM 723 C C . GLY A 1 106 ? 10.607 51.744 65.351 1.00 34.04 236 GLY A C 1
ATOM 724 O O . GLY A 1 106 ? 10.027 51.738 66.443 1.00 40.78 236 GLY A O 1
ATOM 725 N N . PHE A 1 107 ? 11.721 52.463 65.117 1.00 39.52 237 PHE A N 1
ATOM 726 C CA . PHE A 1 107 ? 12.385 53.189 66.202 1.00 30.46 237 PHE A CA 1
ATOM 727 C C . PHE A 1 107 ? 11.440 54.180 66.855 1.00 40.25 237 PHE A C 1
ATOM 728 O O . PHE A 1 107 ? 11.400 54.298 68.094 1.00 43.10 237 PHE A O 1
ATOM 736 N N . ARG A 1 108 ? 10.665 54.905 66.042 1.00 39.72 238 ARG A N 1
ATOM 737 C CA . ARG A 1 108 ? 9.687 55.820 66.619 1.00 40.20 238 ARG A CA 1
ATOM 738 C C . ARG A 1 108 ? 8.698 55.071 67.503 1.00 42.93 238 ARG A C 1
ATOM 739 O O . ARG A 1 108 ? 8.269 55.573 68.548 1.00 30.18 238 ARG A O 1
ATOM 747 N N . ILE A 1 109 ? 8.339 53.855 67.107 1.00 40.25 239 ILE A N 1
ATOM 748 C CA . ILE A 1 109 ? 7.383 53.099 67.896 1.00 36.68 239 ILE A CA 1
ATOM 749 C C . ILE A 1 109 ? 8.013 52.658 69.213 1.00 28.98 239 ILE A C 1
ATOM 750 O O . ILE A 1 109 ? 7.359 52.678 70.263 1.00 33.78 239 ILE A O 1
ATOM 755 N N . ALA A 1 110 ? 9.303 52.306 69.201 1.00 27.98 240 ALA A N 1
ATOM 756 C CA . ALA A 1 110 ? 9.963 51.902 70.439 1.00 28.91 240 ALA A CA 1
ATOM 757 C C . ALA A 1 110 ? 10.069 53.082 71.400 1.00 51.39 240 ALA A C 1
ATOM 758 O O . ALA A 1 110 ? 9.691 52.988 72.582 1.00 32.24 240 ALA A O 1
ATOM 760 N N . PHE A 1 111 ? 10.554 54.215 70.878 1.00 48.99 241 PHE A N 1
ATOM 761 C CA . PHE A 1 111 ? 10.626 55.465 71.625 1.00 31.99 241 PHE A CA 1
ATOM 762 C C . PHE A 1 111 ? 9.278 55.812 72.260 1.00 41.39 241 PHE A C 1
ATOM 763 O O . PHE A 1 111 ? 9.190 56.086 73.466 1.00 35.45 241 PHE A O 1
ATOM 771 N N . ASN A 1 112 ? 8.204 55.778 71.463 1.00 33.37 242 ASN A N 1
ATOM 772 C CA . ASN A 1 112 ? 6.887 56.089 71.995 1.00 35.04 242 ASN A CA 1
ATOM 773 C C . ASN A 1 112 ? 6.429 55.045 73.003 1.00 47.77 242 ASN A C 1
ATOM 774 O O . ASN A 1 112 ? 5.669 55.368 73.927 1.00 49.22 242 ASN A O 1
ATOM 779 N N . MET A 1 113 ? 6.858 53.792 72.839 1.00 43.04 243 MET A N 1
ATOM 780 C CA . MET A 1 113 ? 6.567 52.796 73.861 1.00 35.80 243 MET A CA 1
ATOM 781 C C . MET A 1 113 ? 7.232 53.151 75.183 1.00 37.56 243 MET A C 1
ATOM 782 O O . MET A 1 113 ? 6.737 52.743 76.239 1.00 65.07 243 MET A O 1
ATOM 787 N N . PHE A 1 114 ? 8.323 53.925 75.157 1.00 46.62 244 PHE A N 1
ATOM 788 C CA . PHE A 1 114 ? 8.955 54.357 76.406 1.00 50.05 244 PHE A CA 1
ATOM 789 C C . PHE A 1 114 ? 8.322 55.623 76.993 1.00 42.02 244 PHE A C 1
ATOM 790 O O . PHE A 1 114 ? 8.174 55.728 78.212 1.00 43.00 244 PHE A O 1
ATOM 798 N N . ASP A 1 115 ? 7.944 56.587 76.146 1.00 51.22 245 ASP A N 1
ATOM 799 C CA . ASP A 1 115 ? 7.511 57.928 76.562 1.00 42.15 245 ASP A CA 1
ATOM 800 C C . ASP A 1 115 ? 6.061 57.890 77.046 1.00 43.77 245 ASP A C 1
ATOM 801 O O . ASP A 1 115 ? 5.138 58.398 76.409 1.00 53.17 245 ASP A O 1
ATOM 806 N N . THR A 1 116 ? 5.889 57.289 78.227 1.00 62.17 246 THR A N 1
ATOM 807 C CA . THR A 1 116 ? 4.584 57.188 78.882 1.00 58.59 246 THR A CA 1
ATOM 808 C C . THR A 1 116 ? 3.828 58.513 78.941 1.00 59.68 246 THR A C 1
ATOM 809 O O . THR A 1 116 ? 2.594 58.522 78.867 1.00 69.45 246 THR A O 1
ATOM 813 N N . ASP A 1 117 ? 4.530 59.644 79.085 1.00 51.40 247 ASP A N 1
ATOM 814 C CA . ASP A 1 117 ? 3.826 60.906 79.302 1.00 57.51 247 ASP A CA 1
ATOM 815 C C . ASP A 1 117 ? 3.730 61.791 78.067 1.00 55.70 247 ASP A C 1
ATOM 816 O O . ASP A 1 117 ? 3.058 62.825 78.128 1.00 59.07 247 ASP A O 1
ATOM 821 N N . GLY A 1 118 ? 4.416 61.465 76.976 1.00 51.94 248 GLY A N 1
ATOM 822 C CA . GLY A 1 118 ? 4.144 62.146 75.729 1.00 47.16 248 GLY A CA 1
ATOM 823 C C . GLY A 1 118 ? 4.888 63.443 75.490 1.00 47.67 248 GLY A C 1
ATOM 824 O O . GLY A 1 118 ? 4.637 64.088 74.465 1.00 49.12 248 GLY A O 1
ATOM 825 N N . ASN A 1 119 ? 5.763 63.868 76.408 1.00 49.37 249 ASN A N 1
ATOM 826 C CA . ASN A 1 119 ? 6.557 65.083 76.226 1.00 49.42 249 ASN A CA 1
ATOM 827 C C . ASN A 1 119 ? 7.605 64.992 75.103 1.00 63.17 249 ASN A C 1
ATOM 828 O O . ASN A 1 119 ? 8.297 66.000 74.876 1.00 47.59 249 ASN A O 1
ATOM 833 N N . GLU A 1 120 ? 7.738 63.836 74.422 1.00 44.77 250 GLU A N 1
ATOM 834 C CA . GLU A 1 120 ? 8.724 63.578 73.364 1.00 51.29 250 GLU A CA 1
ATOM 835 C C . GLU A 1 120 ? 10.161 63.456 73.873 1.00 48.61 250 GLU A C 1
ATOM 836 O O . GLU A 1 120 ? 11.102 63.564 73.080 1.00 40.93 250 GLU A O 1
ATOM 842 N N . MET A 1 121 ? 10.359 63.235 75.171 1.00 55.53 251 MET A N 1
ATOM 843 C CA . MET A 1 121 ? 11.644 62.853 75.744 1.00 51.60 251 MET A CA 1
ATOM 844 C C . MET A 1 121 ? 11.458 61.587 76.571 1.00 61.83 251 MET A C 1
ATOM 845 O O . MET A 1 121 ? 10.338 61.141 76.827 1.00 69.52 251 MET A O 1
ATOM 850 N N . VAL A 1 122 ? 12.580 60.988 76.962 1.00 61.90 252 VAL A N 1
ATOM 851 C CA . VAL A 1 122 ? 12.599 59.772 77.763 1.00 52.76 252 VAL A CA 1
ATOM 852 C C . VAL A 1 122 ? 13.413 60.054 79.019 1.00 56.76 252 VAL A C 1
ATOM 853 O O . VAL A 1 122 ? 14.634 60.238 78.947 1.00 54.63 252 VAL A O 1
ATOM 857 N N . ASP A 1 123 ? 12.735 60.081 80.169 1.00 62.70 253 ASP A N 1
ATOM 858 C CA . ASP A 1 123 ? 13.384 60.147 81.473 1.00 55.55 253 ASP A CA 1
ATOM 859 C C . ASP A 1 123 ? 14.236 58.908 81.687 1.00 48.69 253 ASP A C 1
ATOM 860 O O . ASP A 1 123 ? 13.976 57.841 81.122 1.00 47.12 253 ASP A O 1
ATOM 865 N N . LYS A 1 124 ? 15.195 59.018 82.605 1.00 50.44 254 LYS A N 1
ATOM 866 C CA . LYS A 1 124 ? 15.804 57.797 83.107 1.00 50.90 254 LYS A CA 1
ATOM 867 C C . LYS A 1 124 ? 14.749 56.851 83.658 1.00 51.97 254 LYS A C 1
ATOM 868 O O . LYS A 1 124 ? 14.815 55.635 83.436 1.00 53.96 254 LYS A O 1
ATOM 874 N N . LYS A 1 125 ? 13.716 57.398 84.300 1.00 53.80 255 LYS A N 1
ATOM 875 C CA . LYS A 1 125 ? 12.786 56.559 85.048 1.00 56.76 255 LYS A CA 1
ATOM 876 C C . LYS A 1 125 ? 11.730 55.927 84.151 1.00 53.57 255 LYS A C 1
ATOM 877 O O . LYS A 1 125 ? 11.243 54.832 84.453 1.00 54.16 255 LYS A O 1
ATOM 883 N N . GLU A 1 126 ? 11.364 56.574 83.047 1.00 51.45 256 GLU A N 1
ATOM 884 C CA . GLU A 1 126 ? 10.647 55.861 81.992 1.00 62.18 256 GLU A CA 1
ATOM 885 C C . GLU A 1 126 ? 11.405 54.599 81.552 1.00 61.39 256 GLU A C 1
ATOM 886 O O . GLU A 1 126 ? 10.860 53.474 81.543 1.00 60.25 256 GLU A O 1
ATOM 892 N N . PHE A 1 127 ? 12.692 54.768 81.250 1.00 49.31 257 PHE A N 1
ATOM 893 C CA . PHE A 1 127 ? 13.514 53.649 80.820 1.00 52.45 257 PHE A CA 1
ATOM 894 C C . PHE A 1 127 ? 13.529 52.556 81.878 1.00 54.30 257 PHE A C 1
ATOM 895 O O . PHE A 1 127 ? 13.298 51.369 81.579 1.00 58.42 257 PHE A O 1
ATOM 903 N N . LEU A 1 128 ? 13.621 52.954 83.140 1.00 54.77 258 LEU A N 1
ATOM 904 C CA . LEU A 1 128 ? 13.739 51.925 84.154 1.00 63.19 258 LEU A CA 1
ATOM 905 C C . LEU A 1 128 ? 12.400 51.282 84.488 1.00 53.70 258 LEU A C 1
ATOM 906 O O . LEU A 1 128 ? 12.375 50.091 84.815 1.00 54.61 258 LEU A O 1
ATOM 911 N N . VAL A 1 129 ? 11.287 52.018 84.385 1.00 53.73 259 VAL A N 1
ATOM 912 C CA . VAL A 1 129 ? 9.987 51.407 84.663 1.00 78.98 259 VAL A CA 1
ATOM 913 C C . VAL A 1 129 ? 9.702 50.305 83.651 1.00 84.19 259 VAL A C 1
ATOM 914 O O . VAL A 1 129 ? 9.296 49.184 84.022 1.00 75.49 259 VAL A O 1
ATOM 918 N N . LEU A 1 130 ? 9.955 50.575 82.358 1.00 84.20 260 LEU A N 1
ATOM 919 C CA . LEU A 1 130 ? 9.720 49.472 81.429 1.00 90.66 260 LEU A CA 1
ATOM 920 C C . LEU A 1 130 ? 10.735 48.344 81.570 1.00 83.70 260 LEU A C 1
ATOM 921 O O . LEU A 1 130 ? 10.391 47.190 81.289 1.00 97.66 260 LEU A O 1
ATOM 926 N N . GLN A 1 131 ? 11.982 48.609 81.973 1.00 62.09 261 GLN A N 1
ATOM 927 C CA . GLN A 1 131 ? 12.802 47.421 82.224 1.00 73.30 261 GLN A CA 1
ATOM 928 C C . GLN A 1 131 ? 12.210 46.622 83.355 1.00 74.54 261 GLN A C 1
ATOM 929 O O . GLN A 1 131 ? 11.793 45.471 83.187 1.00 70.77 261 GLN A O 1
ATOM 935 N N . GLU A 1 132 ? 12.115 47.251 84.508 1.00 83.07 262 GLU A N 1
ATOM 936 C CA . GLU A 1 132 ? 11.742 46.697 85.797 1.00 96.13 262 GLU A CA 1
ATOM 937 C C . GLU A 1 132 ? 10.426 45.924 85.764 1.00 92.75 262 GLU A C 1
ATOM 938 O O . GLU A 1 132 ? 10.206 45.059 86.626 1.00 91.77 262 GLU A O 1
ATOM 944 N N . ILE A 1 133 ? 9.520 46.222 84.819 1.00 89.03 263 ILE A N 1
ATOM 945 C CA . ILE A 1 133 ? 8.335 45.356 84.752 1.00 82.02 263 ILE A CA 1
ATOM 946 C C . ILE A 1 133 ? 8.769 43.919 84.444 1.00 73.26 263 ILE A C 1
ATOM 947 O O . ILE A 1 133 ? 8.176 42.961 84.953 1.00 65.60 263 ILE A O 1
ATOM 952 N N . PHE A 1 134 ? 9.804 43.741 83.617 1.00 70.10 264 PHE A N 1
ATOM 953 C CA . PHE A 1 134 ? 10.333 42.413 83.302 1.00 78.06 264 PHE A CA 1
ATOM 954 C C . PHE A 1 134 ? 11.077 41.811 84.497 1.00 85.87 264 PHE A C 1
ATOM 955 O O . PHE A 1 134 ? 12.233 41.395 84.368 1.00 82.56 264 PHE A O 1
ATOM 963 N N . ARG A 1 135 ? 10.439 41.762 85.663 1.00 91.54 265 ARG A N 1
ATOM 964 C CA . ARG A 1 135 ? 11.041 41.141 86.847 1.00 87.18 265 ARG A CA 1
ATOM 965 C C . ARG A 1 135 ? 9.967 40.724 87.848 1.00 92.18 265 ARG A C 1
ATOM 966 O O . ARG A 1 135 ? 8.772 40.730 87.540 1.00 91.93 265 ARG A O 1
ATOM 968 N N . ASP A 1 146 ? 13.301 24.921 93.226 1.00 106.24 276 ASP A N 1
ATOM 969 C CA . ASP A 1 146 ? 14.229 25.284 94.293 1.00 116.27 276 ASP A CA 1
ATOM 970 C C . ASP A 1 146 ? 14.138 26.777 94.610 1.00 121.23 276 ASP A C 1
ATOM 971 O O . ASP A 1 146 ? 14.432 27.626 93.751 1.00 113.48 276 ASP A O 1
ATOM 973 N N . GLU A 1 147 ? 13.705 27.086 95.840 1.00 127.47 277 GLU A N 1
ATOM 974 C CA . GLU A 1 147 ? 13.528 28.480 96.241 1.00 124.61 277 GLU A CA 1
ATOM 975 C C . GLU A 1 147 ? 14.858 29.227 96.245 1.00 128.28 277 GLU A C 1
ATOM 976 O O . GLU A 1 147 ? 14.974 30.322 95.673 1.00 135.27 277 GLU A O 1
ATOM 978 N N . GLU A 1 148 ? 15.893 28.616 96.831 1.00 118.15 278 GLU A N 1
ATOM 979 C CA . GLU A 1 148 ? 17.186 29.287 96.944 1.00 112.43 278 GLU A CA 1
ATOM 980 C C . GLU A 1 148 ? 17.841 29.487 95.579 1.00 111.93 278 GLU A C 1
ATOM 981 O O . GLU A 1 148 ? 18.479 30.521 95.336 1.00 109.57 278 GLU A O 1
ATOM 983 N N . LYS A 1 149 ? 17.698 28.510 94.679 1.00 110.29 279 LYS A N 1
ATOM 984 C CA . LYS A 1 149 ? 18.352 28.604 93.379 1.00 105.15 279 LYS A CA 1
ATOM 985 C C . LYS A 1 149 ? 17.613 29.545 92.426 1.00 103.74 279 LYS A C 1
ATOM 986 O O . LYS A 1 149 ? 18.250 30.328 91.702 1.00 92.17 279 LYS A O 1
ATOM 988 N N . ARG A 1 150 ? 16.275 29.486 92.412 1.00 107.10 280 ARG A N 1
ATOM 989 C CA . ARG A 1 150 ? 15.502 30.439 91.613 1.00 100.54 280 ARG A CA 1
ATOM 990 C C . ARG A 1 150 ? 15.718 31.875 92.085 1.00 100.89 280 ARG A C 1
ATOM 991 O O . ARG A 1 150 ? 15.830 32.795 91.262 1.00 91.50 280 ARG A O 1
ATOM 993 N N . ALA A 1 151 ? 15.741 32.096 93.407 1.00 107.20 281 ALA A N 1
ATOM 994 C CA . ALA A 1 151 ? 15.997 33.444 93.909 1.00 108.74 281 ALA A CA 1
ATOM 995 C C . ALA A 1 151 ? 17.425 33.899 93.610 1.00 111.93 281 ALA A C 1
ATOM 996 O O . ALA A 1 151 ? 17.633 35.049 93.206 1.00 118.33 281 ALA A O 1
ATOM 998 N N . MET A 1 152 ? 18.419 33.008 93.769 1.00 110.99 282 MET A N 1
ATOM 999 C CA . MET A 1 152 ? 19.806 33.391 93.497 1.00 98.66 282 MET A CA 1
ATOM 1000 C C . MET A 1 152 ? 19.993 33.764 92.030 1.00 94.38 282 MET A C 1
ATOM 1001 O O . MET A 1 152 ? 20.715 34.718 91.701 1.00 88.94 282 MET A O 1
ATOM 1003 N N . LEU A 1 153 ? 19.338 33.025 91.135 1.00 96.00 283 LEU A N 1
ATOM 1004 C CA . LEU A 1 153 ? 19.438 33.332 89.715 1.00 81.60 283 LEU A CA 1
ATOM 1005 C C . LEU A 1 153 ? 18.694 34.634 89.405 1.00 87.77 283 LEU A C 1
ATOM 1006 O O . LEU A 1 153 ? 19.181 35.471 88.634 1.00 77.13 283 LEU A O 1
ATOM 1011 N N . ARG A 1 154 ? 17.575 34.881 90.100 1.00 100.72 284 ARG A N 1
ATOM 1012 C CA . ARG A 1 154 ? 16.877 36.160 89.969 1.00 97.55 284 ARG A CA 1
ATOM 1013 C C . ARG A 1 154 ? 17.768 37.336 90.390 1.00 103.49 284 ARG A C 1
ATOM 1014 O O . ARG A 1 154 ? 17.810 38.362 89.688 1.00 106.26 284 ARG A O 1
ATOM 1016 N N . LEU A 1 155 ? 18.522 37.198 91.505 1.00 96.94 285 LEU A N 1
ATOM 1017 C CA . LEU A 1 155 ? 19.506 38.226 91.856 1.00 92.01 285 LEU A CA 1
ATOM 1018 C C . LEU A 1 155 ? 20.479 38.389 90.699 1.00 81.55 285 LEU A C 1
ATOM 1019 O O . LEU A 1 155 ? 20.800 39.512 90.285 1.00 76.00 285 LEU A O 1
ATOM 1024 N N . GLN A 1 156 ? 20.939 37.257 90.163 1.00 83.52 286 GLN A N 1
ATOM 1025 C CA . GLN A 1 156 ? 21.968 37.259 89.135 1.00 83.91 286 GLN A CA 1
ATOM 1026 C C . GLN A 1 156 ? 21.571 38.115 87.939 1.00 85.43 286 GLN A C 1
ATOM 1027 O O . GLN A 1 156 ? 22.403 38.853 87.404 1.00 77.19 286 GLN A O 1
ATOM 1033 N N . LEU A 1 157 ? 20.316 38.019 87.484 1.00 86.22 287 LEU A N 1
ATOM 1034 C CA . LEU A 1 157 ? 19.945 38.802 86.307 1.00 76.99 287 LEU A CA 1
ATOM 1035 C C . LEU A 1 157 ? 19.455 40.200 86.623 1.00 79.88 287 LEU A C 1
ATOM 1036 O O . LEU A 1 157 ? 19.586 41.085 85.767 1.00 82.37 287 LEU A O 1
ATOM 1041 N N . TYR A 1 158 ? 18.902 40.455 87.819 1.00 83.18 288 TYR A N 1
ATOM 1042 C CA . TYR A 1 158 ? 18.357 41.786 88.037 1.00 66.81 288 TYR A CA 1
ATOM 1043 C C . TYR A 1 158 ? 18.853 42.518 89.274 1.00 69.79 288 TYR A C 1
ATOM 1044 O O . TYR A 1 158 ? 18.647 43.731 89.355 1.00 69.06 288 TYR A O 1
ATOM 1053 N N . GLY A 1 159 ? 19.546 41.867 90.196 1.00 73.15 289 GLY A N 1
ATOM 1054 C CA . GLY A 1 159 ? 20.019 42.585 91.365 1.00 76.13 289 GLY A CA 1
ATOM 1055 C C . GLY A 1 159 ? 18.958 42.815 92.430 1.00 78.95 289 GLY A C 1
ATOM 1056 O O . GLY A 1 159 ? 18.183 41.921 92.775 1.00 80.64 289 GLY A O 1
ATOM 1057 N N . VAL A 1 207 ? 18.358 49.763 89.291 1.00 65.77 337 VAL A N 1
ATOM 1058 C CA . VAL A 1 207 ? 18.881 50.682 90.295 1.00 68.37 337 VAL A CA 1
ATOM 1059 C C . VAL A 1 207 ? 20.389 50.825 90.109 1.00 71.46 337 VAL A C 1
ATOM 1060 O O . VAL A 1 207 ? 20.900 51.939 90.064 1.00 74.33 337 VAL A O 1
ATOM 1064 N N . THR A 1 208 ? 21.109 49.704 90.001 1.00 72.92 338 THR A N 1
ATOM 1065 C CA . THR A 1 208 ? 22.549 49.763 89.747 1.00 77.99 338 THR A CA 1
ATOM 1066 C C . THR A 1 208 ? 22.811 50.420 88.393 1.00 71.51 338 THR A C 1
ATOM 1067 O O . THR A 1 208 ? 22.241 50.020 87.368 1.00 72.19 338 THR A O 1
ATOM 1071 N N . ASP A 1 209 ? 23.628 51.473 88.388 1.00 65.56 339 ASP A N 1
ATOM 1072 C CA . ASP A 1 209 ? 23.805 52.218 87.154 1.00 68.62 339 ASP A CA 1
ATOM 1073 C C . ASP A 1 209 ? 24.671 51.450 86.167 1.00 72.39 339 ASP A C 1
ATOM 1074 O O . ASP A 1 209 ? 25.516 50.635 86.549 1.00 76.71 339 ASP A O 1
ATOM 1079 N N . THR A 1 210 ? 24.422 51.706 84.878 1.00 61.19 340 THR A N 1
ATOM 1080 C CA . THR A 1 210 ? 25.025 50.980 83.777 1.00 52.73 340 THR A CA 1
ATOM 1081 C C . THR A 1 210 ? 25.484 51.969 82.718 1.00 57.07 340 THR A C 1
ATOM 1082 O O . THR A 1 210 ? 25.158 53.160 82.758 1.00 50.14 340 THR A O 1
ATOM 1086 N N . THR A 1 211 ? 26.189 51.429 81.720 1.00 48.29 341 THR A N 1
ATOM 1087 C CA . THR A 1 211 ? 26.701 52.258 80.637 1.00 46.01 341 THR A CA 1
ATOM 1088 C C . THR A 1 211 ? 25.566 52.944 79.895 1.00 61.13 341 THR A C 1
ATOM 1089 O O . THR A 1 211 ? 25.652 54.140 79.596 1.00 50.76 341 THR A O 1
ATOM 1093 N N . LEU A 1 212 ? 24.483 52.216 79.609 1.00 52.46 342 LEU A N 1
ATOM 1094 C CA . LEU A 1 212 ? 23.402 52.825 78.844 1.00 49.99 342 LEU A CA 1
ATOM 1095 C C . LEU A 1 212 ? 22.709 53.921 79.641 1.00 49.86 342 LEU A C 1
ATOM 1096 O O . LEU A 1 212 ? 22.339 54.963 79.087 1.00 41.74 342 LEU A O 1
ATOM 1101 N N . LEU A 1 213 ? 22.552 53.718 80.949 1.00 45.47 343 LEU A N 1
ATOM 1102 C CA . LEU A 1 213 ? 21.884 54.727 81.758 1.00 48.55 343 LEU A CA 1
ATOM 1103 C C . LEU A 1 213 ? 22.718 55.997 81.842 1.00 52.86 343 LEU A C 1
ATOM 1104 O O . LEU A 1 213 ? 22.181 57.108 81.739 1.00 62.34 343 LEU A O 1
ATOM 1109 N N . VAL A 1 214 ? 24.032 55.861 82.018 1.00 58.80 344 VAL A N 1
ATOM 1110 C CA . VAL A 1 214 ? 24.874 57.048 82.089 1.00 58.57 344 VAL A CA 1
ATOM 1111 C C . VAL A 1 214 ? 24.986 57.710 80.724 1.00 58.25 344 VAL A C 1
ATOM 1112 O O . VAL A 1 214 ? 24.942 58.942 80.609 1.00 59.95 344 VAL A O 1
ATOM 1116 N N . HIS A 1 215 ? 25.134 56.904 79.672 1.00 43.97 345 HIS A N 1
ATOM 1117 C CA . HIS A 1 215 ? 25.270 57.445 78.325 1.00 44.89 345 HIS A CA 1
ATOM 1118 C C . HIS A 1 215 ? 24.014 58.208 77.912 1.00 50.79 345 HIS A C 1
ATOM 1119 O O . HIS A 1 215 ? 24.097 59.308 77.346 1.00 42.21 345 HIS A O 1
ATOM 1126 N N . PHE A 1 216 ? 22.842 57.668 78.251 1.00 54.58 346 PHE A N 1
ATOM 1127 C CA . PHE A 1 216 ? 21.576 58.256 77.828 1.00 51.79 346 PHE A CA 1
ATOM 1128 C C . PHE A 1 216 ? 21.186 59.447 78.698 1.00 46.81 346 PHE A C 1
ATOM 1129 O O . PHE A 1 216 ? 20.892 60.530 78.180 1.00 42.48 346 PHE A O 1
ATOM 1137 N N . PHE A 1 217 ? 21.209 59.281 80.021 1.00 44.87 347 PHE A N 1
ATOM 1138 C CA . PHE A 1 217 ? 20.603 60.258 80.915 1.00 64.61 347 PHE A CA 1
ATOM 1139 C C . PHE A 1 217 ? 21.621 60.986 81.785 1.00 71.10 347 PHE A C 1
ATOM 1140 O O . PHE A 1 217 ? 21.236 61.621 82.770 1.00 51.86 347 PHE A O 1
ATOM 1148 N N . GLY A 1 218 ? 22.908 60.927 81.434 1.00 76.03 348 GLY A N 1
ATOM 1149 C CA . GLY A 1 218 ? 23.930 61.672 82.147 1.00 74.77 348 GLY A CA 1
ATOM 1150 C C . GLY A 1 218 ? 24.293 61.000 83.461 1.00 69.87 348 GLY A C 1
ATOM 1151 O O . GLY A 1 218 ? 23.668 60.030 83.886 1.00 65.49 348 GLY A O 1
ATOM 1152 N N . LYS A 1 219 ? 25.324 61.538 84.133 1.00 66.71 349 LYS A N 1
ATOM 1153 C CA . LYS A 1 219 ? 25.911 60.786 85.247 1.00 67.28 349 LYS A CA 1
ATOM 1154 C C . LYS A 1 219 ? 25.091 60.883 86.533 1.00 68.72 349 LYS A C 1
ATOM 1155 O O . LYS A 1 219 ? 25.059 59.929 87.321 1.00 72.84 349 LYS A O 1
ATOM 1161 N N . LYS A 1 220 ? 24.369 61.954 86.699 1.00 63.27 350 LYS A N 1
ATOM 1162 C CA . LYS A 1 220 ? 23.465 62.055 87.782 1.00 68.93 350 LYS A CA 1
ATOM 1163 C C . LYS A 1 220 ? 22.387 62.046 86.753 1.00 75.56 350 LYS A C 1
ATOM 1164 O O . LYS A 1 220 ? 22.383 62.930 85.952 1.00 83.78 350 LYS A O 1
ATOM 1170 N N . GLY A 1 221 ? 21.469 61.090 86.825 1.00 78.78 351 GLY A N 1
ATOM 1171 C CA . GLY A 1 221 ? 20.458 60.956 85.804 1.00 57.27 351 GLY A CA 1
ATOM 1172 C C . GLY A 1 221 ? 19.263 61.874 85.783 1.00 57.69 351 GLY A C 1
ATOM 1173 O O . GLY A 1 221 ? 18.147 61.517 86.160 1.00 62.51 351 GLY A O 1
ATOM 1174 N N . LYS A 1 222 ? 19.535 63.081 85.303 1.00 60.65 352 LYS A N 1
ATOM 1175 C CA . LYS A 1 222 ? 18.522 64.106 85.093 1.00 71.32 352 LYS A CA 1
ATOM 1176 C C . LYS A 1 222 ? 18.563 64.669 83.679 1.00 60.79 352 LYS A C 1
ATOM 1177 O O . LYS A 1 222 ? 17.729 65.513 83.333 1.00 68.01 352 LYS A O 1
ATOM 1179 N N . ALA A 1 223 ? 19.490 64.216 82.844 1.00 58.70 353 ALA A N 1
ATOM 1180 C CA . ALA A 1 223 ? 19.305 64.440 81.423 1.00 56.92 353 ALA A CA 1
ATOM 1181 C C . ALA A 1 223 ? 18.189 63.544 80.901 1.00 71.24 353 ALA A C 1
ATOM 1182 O O . ALA A 1 223 ? 17.837 62.521 81.499 1.00 79.11 353 ALA A O 1
ATOM 1184 N N . GLU A 1 224 ? 17.612 63.942 79.779 1.00 68.72 354 GLU A N 1
ATOM 1185 C CA . GLU A 1 224 ? 16.612 63.100 79.153 1.00 72.47 354 GLU A CA 1
ATOM 1186 C C . GLU A 1 224 ? 16.922 63.033 77.677 1.00 70.90 354 GLU A C 1
ATOM 1187 O O . GLU A 1 224 ? 17.680 63.838 77.135 1.00 77.75 354 GLU A O 1
ATOM 1193 N N . LEU A 1 225 ? 16.335 62.040 77.045 1.00 51.78 355 LEU A N 1
ATOM 1194 C CA . LEU A 1 225 ? 16.752 61.590 75.735 1.00 42.65 355 LEU A CA 1
ATOM 1195 C C . LEU A 1 225 ? 15.695 61.989 74.714 1.00 42.89 355 LEU A C 1
ATOM 1196 O O . LEU A 1 225 ? 14.542 61.554 74.807 1.00 44.39 355 LEU A O 1
ATOM 1201 N N . ASN A 1 226 ? 16.087 62.805 73.734 1.00 41.77 356 ASN A N 1
ATOM 1202 C CA . ASN A 1 226 ? 15.165 63.124 72.653 1.00 49.84 356 ASN A CA 1
ATOM 1203 C C . ASN A 1 226 ? 15.237 62.060 71.557 1.00 42.84 356 ASN A C 1
ATOM 1204 O O . ASN A 1 226 ? 16.112 61.191 71.543 1.00 35.91 356 ASN A O 1
ATOM 1209 N N . PHE A 1 227 ? 14.296 62.140 70.618 1.00 48.02 357 PHE A N 1
ATOM 1210 C CA . PHE A 1 227 ? 14.217 61.090 69.612 1.00 42.41 357 PHE A CA 1
ATOM 1211 C C . PHE A 1 227 ? 15.456 61.062 68.719 1.00 44.24 357 PHE A C 1
ATOM 1212 O O . PHE A 1 227 ? 15.879 59.990 68.278 1.00 30.19 357 PHE A O 1
ATOM 1220 N N . GLU A 1 228 ? 16.025 62.232 68.410 1.00 42.73 358 GLU A N 1
ATOM 1221 C CA . GLU A 1 228 ? 17.223 62.302 67.579 1.00 39.04 358 GLU A CA 1
ATOM 1222 C C . GLU A 1 228 ? 18.314 61.350 68.080 1.00 40.24 358 GLU A C 1
ATOM 1223 O O . GLU A 1 228 ? 18.819 60.498 67.332 1.00 36.38 358 GLU A O 1
ATOM 1229 N N . ASP A 1 229 ? 18.669 61.458 69.366 1.00 50.49 359 ASP A N 1
ATOM 1230 C CA . ASP A 1 229 ? 19.758 60.638 69.889 1.00 46.05 359 ASP A CA 1
ATOM 1231 C C . ASP A 1 229 ? 19.347 59.172 70.004 1.00 36.74 359 ASP A C 1
ATOM 1232 O O . ASP A 1 229 ? 20.155 58.282 69.729 1.00 30.34 359 ASP A O 1
ATOM 1237 N N . PHE A 1 230 ? 18.093 58.901 70.380 1.00 42.98 360 PHE A N 1
ATOM 1238 C CA . PHE A 1 230 ? 17.586 57.527 70.411 1.00 37.77 360 PHE A CA 1
ATOM 1239 C C . PHE A 1 230 ? 17.737 56.844 69.053 1.00 28.13 360 PHE A C 1
ATOM 1240 O O . PHE A 1 230 ? 18.276 55.725 68.942 1.00 26.44 360 PHE A O 1
ATOM 1248 N N . TYR A 1 231 ? 17.252 57.519 68.011 1.00 29.77 361 TYR A N 1
ATOM 1249 C CA . TYR A 1 231 ? 17.362 57.038 66.641 1.00 26.89 361 TYR A CA 1
ATOM 1250 C C . TYR A 1 231 ? 18.810 56.763 66.265 1.00 25.81 361 TYR A C 1
ATOM 1251 O O . TYR A 1 231 ? 19.134 55.683 65.752 1.00 24.52 361 TYR A O 1
ATOM 1260 N N . ARG A 1 232 ? 19.707 57.712 66.552 1.00 27.14 362 ARG A N 1
ATOM 1261 C CA . ARG A 1 232 ? 21.089 57.507 66.131 1.00 29.85 362 ARG A CA 1
ATOM 1262 C C . ARG A 1 232 ? 21.773 56.420 66.932 1.00 26.58 362 ARG A C 1
ATOM 1263 O O . ARG A 1 232 ? 22.601 55.691 66.382 1.00 29.73 362 ARG A O 1
ATOM 1271 N N . PHE A 1 233 ? 21.430 56.267 68.204 1.00 27.16 363 PHE A N 1
ATOM 1272 C CA . PHE A 1 233 ? 21.984 55.150 68.951 1.00 26.71 363 PHE A CA 1
ATOM 1273 C C . PHE A 1 233 ? 21.611 53.821 68.309 1.00 25.66 363 PHE A C 1
ATOM 1274 O O . PHE A 1 233 ? 22.494 52.995 68.050 1.00 24.18 363 PHE A O 1
ATOM 1282 N N . MET A 1 234 ? 20.315 53.589 68.017 1.00 27.49 364 MET A N 1
ATOM 1283 C CA . MET A 1 234 ? 19.996 52.256 67.493 1.00 31.19 364 MET A CA 1
ATOM 1284 C C . MET A 1 234 ? 20.512 52.071 66.062 1.00 23.24 364 MET A C 1
ATOM 1285 O O . MET A 1 234 ? 20.917 50.962 65.684 1.00 25.62 364 MET A O 1
ATOM 1290 N N . ASP A 1 235 ? 20.530 53.141 65.257 1.00 31.09 365 ASP A N 1
ATOM 1291 C CA . ASP A 1 235 ? 21.137 53.045 63.932 1.00 30.92 365 ASP A CA 1
ATOM 1292 C C . ASP A 1 235 ? 22.617 52.712 64.025 1.00 27.50 365 ASP A C 1
ATOM 1293 O O . ASP A 1 235 ? 23.111 51.817 63.331 1.00 39.94 365 ASP A O 1
ATOM 1298 N N . ASN A 1 236 ? 23.333 53.388 64.910 1.00 31.79 366 ASN A N 1
ATOM 1299 C CA . ASN A 1 236 ? 24.760 53.145 64.983 1.00 25.92 366 ASN A CA 1
ATOM 1300 C C . ASN A 1 236 ? 25.077 51.805 65.605 1.00 22.55 366 ASN A C 1
ATOM 1301 O O . ASN A 1 236 ? 26.170 51.282 65.378 1.00 31.55 366 ASN A O 1
ATOM 1306 N N . LEU A 1 237 ? 24.154 51.240 66.382 1.00 22.16 367 LEU A N 1
ATOM 1307 C CA . LEU A 1 237 ? 24.416 49.930 66.950 1.00 21.52 367 LEU A CA 1
ATOM 1308 C C . LEU A 1 237 ? 24.207 48.859 65.886 1.00 25.11 367 LEU A C 1
ATOM 1309 O O . LEU A 1 237 ? 25.072 47.984 65.689 1.00 32.11 367 LEU A O 1
ATOM 1314 N N . GLN A 1 238 ? 23.121 48.982 65.122 1.00 21.47 368 GLN A N 1
ATOM 1315 C CA . GLN A 1 238 ? 22.978 48.170 63.917 1.00 29.99 368 GLN A CA 1
ATOM 1316 C C . GLN A 1 238 ? 24.239 48.227 63.051 1.00 28.88 368 GLN A C 1
ATOM 1317 O O . GLN A 1 238 ? 24.788 47.190 62.648 1.00 37.96 368 GLN A O 1
ATOM 1323 N N . THR A 1 239 ? 24.724 49.437 62.770 1.00 28.92 369 THR A N 1
ATOM 1324 C CA . THR A 1 239 ? 25.871 49.566 61.875 1.00 28.40 369 THR A CA 1
ATOM 1325 C C . THR A 1 239 ? 27.134 48.978 62.483 1.00 19.80 369 THR A C 1
ATOM 1326 O O . THR A 1 239 ? 27.895 48.315 61.776 1.00 19.13 369 THR A O 1
ATOM 1330 N N . GLU A 1 240 ? 27.337 49.139 63.796 1.00 20.39 370 GLU A N 1
ATOM 1331 C CA . GLU A 1 240 ? 28.519 48.567 64.445 1.00 20.89 370 GLU A CA 1
ATOM 1332 C C . GLU A 1 240 ? 28.556 47.052 64.296 1.00 32.37 370 GLU A C 1
ATOM 1333 O O . GLU A 1 240 ? 29.554 46.477 63.831 1.00 25.84 370 GLU A O 1
ATOM 1339 N N . VAL A 1 241 ? 27.463 46.390 64.677 1.00 22.04 371 VAL A N 1
ATOM 1340 C CA . VAL A 1 241 ? 27.399 44.942 64.546 1.00 17.88 371 VAL A CA 1
ATOM 1341 C C . VAL A 1 241 ? 27.621 44.504 63.098 1.00 28.89 371 VAL A C 1
ATOM 1342 O O . VAL A 1 241 ? 28.384 43.553 62.826 1.00 32.71 371 VAL A O 1
ATOM 1346 N N . LEU A 1 242 ? 26.979 45.186 62.139 1.00 24.28 372 LEU A N 1
ATOM 1347 C CA . LEU A 1 242 ? 27.185 44.789 60.747 1.00 16.14 372 LEU A CA 1
ATOM 1348 C C . LEU A 1 242 ? 28.652 44.938 60.340 1.00 36.39 372 LEU A C 1
ATOM 1349 O O . LEU A 1 242 ? 29.235 44.016 59.759 1.00 33.12 372 LEU A O 1
ATOM 1354 N N . GLU A 1 243 ? 29.280 46.070 60.691 1.00 38.94 373 GLU A N 1
ATOM 1355 C CA . GLU A 1 243 ? 30.698 46.299 60.391 1.00 36.10 373 GLU A CA 1
ATOM 1356 C C . GLU A 1 243 ? 31.576 45.183 60.950 1.00 28.64 373 GLU A C 1
ATOM 1357 O O . GLU A 1 243 ? 32.474 44.682 60.265 1.00 19.59 373 GLU A O 1
ATOM 1363 N N . ILE A 1 244 ? 31.341 44.783 62.203 1.00 19.73 374 ILE A N 1
ATOM 1364 C CA . ILE A 1 244 ? 32.185 43.742 62.786 1.00 19.60 374 ILE A CA 1
ATOM 1365 C C . ILE A 1 244 ? 32.022 42.418 62.036 1.00 18.86 374 ILE A C 1
ATOM 1366 O O . ILE A 1 244 ? 33.002 41.701 61.800 1.00 20.32 374 ILE A O 1
ATOM 1371 N N . GLU A 1 245 ? 30.800 42.057 61.648 1.00 17.71 375 GLU A N 1
ATOM 1372 C CA . GLU A 1 245 ? 30.681 40.800 60.908 1.00 18.27 375 GLU A CA 1
ATOM 1373 C C . GLU A 1 245 ? 31.357 40.904 59.540 1.00 26.28 375 GLU A C 1
ATOM 1374 O O . GLU A 1 245 ? 32.178 40.045 59.147 1.00 31.04 375 GLU A O 1
ATOM 1380 N N . PHE A 1 246 ? 31.058 41.985 58.826 1.00 23.90 376 PHE A N 1
ATOM 1381 C CA . PHE A 1 246 ? 31.655 42.208 57.523 1.00 32.70 376 PHE A CA 1
ATOM 1382 C C . PHE A 1 246 ? 33.170 42.101 57.609 1.00 40.77 376 PHE A C 1
ATOM 1383 O O . PHE A 1 246 ? 33.802 41.393 56.819 1.00 42.98 376 PHE A O 1
ATOM 1391 N N . LEU A 1 247 ? 33.772 42.821 58.558 1.00 35.52 377 LEU A N 1
ATOM 1392 C CA . LEU A 1 247 ? 35.222 42.819 58.678 1.00 28.18 377 LEU A CA 1
ATOM 1393 C C . LEU A 1 247 ? 35.744 41.454 59.089 1.00 29.73 377 LEU A C 1
ATOM 1394 O O . LEU A 1 247 ? 36.837 41.054 58.665 1.00 32.93 377 LEU A O 1
ATOM 1399 N N . SER A 1 248 ? 34.970 40.715 59.885 1.00 37.53 378 SER A N 1
ATOM 1400 C CA . SER A 1 248 ? 35.350 39.351 60.224 1.00 34.17 378 SER A CA 1
ATOM 1401 C C . SER A 1 248 ? 35.494 38.490 58.992 1.00 21.04 378 SER A C 1
ATOM 1402 O O . SER A 1 248 ? 36.147 37.446 59.056 1.00 40.62 378 SER A O 1
ATOM 1405 N N . TYR A 1 249 ? 34.898 38.900 57.870 1.00 28.46 379 TYR A N 1
ATOM 1406 C CA . TYR A 1 249 ? 35.070 38.129 56.641 1.00 29.19 379 TYR A CA 1
ATOM 1407 C C . TYR A 1 249 ? 35.875 38.806 55.539 1.00 21.63 379 TYR A C 1
ATOM 1408 O O . TYR A 1 249 ? 36.398 38.104 54.679 1.00 30.00 379 TYR A O 1
ATOM 1417 N N . SER A 1 250 ? 36.004 40.127 55.540 1.00 21.91 380 SER A N 1
ATOM 1418 C CA . SER A 1 250 ? 36.613 40.814 54.405 1.00 32.61 380 SER A CA 1
ATOM 1419 C C . SER A 1 250 ? 38.107 40.532 54.297 1.00 31.33 380 SER A C 1
ATOM 1420 O O . SER A 1 250 ? 38.672 40.646 53.196 1.00 25.85 380 SER A O 1
ATOM 1423 N N . ASN A 1 251 ? 38.743 40.163 55.407 1.00 22.71 381 ASN A N 1
ATOM 1424 C CA . ASN A 1 251 ? 40.198 40.089 55.527 1.00 27.69 381 ASN A CA 1
ATOM 1425 C C . ASN A 1 251 ? 40.863 41.261 54.792 1.00 35.33 381 ASN A C 1
ATOM 1426 O O . ASN A 1 251 ? 41.625 41.103 53.837 1.00 32.74 381 ASN A O 1
ATOM 1431 N N . GLY A 1 252 ? 40.542 42.463 55.257 1.00 39.12 382 GLY A N 1
ATOM 1432 C CA . GLY A 1 252 ? 41.216 43.646 54.782 1.00 29.27 382 GLY A CA 1
ATOM 1433 C C . GLY A 1 252 ? 40.868 44.087 53.385 1.00 28.30 382 GLY A C 1
ATOM 1434 O O . GLY A 1 252 ? 41.476 45.039 52.897 1.00 35.64 382 GLY A O 1
ATOM 1435 N N . MET A 1 253 ? 39.884 43.480 52.734 1.00 15.95 383 MET A N 1
ATOM 1436 C CA . MET A 1 253 ? 39.520 43.898 51.386 1.00 17.53 383 MET A CA 1
ATOM 1437 C C . MET A 1 253 ? 38.299 44.819 51.429 1.00 24.94 383 MET A C 1
ATOM 1438 O O . MET A 1 253 ? 37.631 44.969 52.452 1.00 25.36 383 MET A O 1
ATOM 1443 N N . ASN A 1 254 ? 37.981 45.404 50.277 1.00 33.72 384 ASN A N 1
ATOM 1444 C CA . ASN A 1 254 ? 36.829 46.295 50.159 1.00 25.34 384 ASN A CA 1
ATOM 1445 C C . ASN A 1 254 ? 35.513 45.516 50.096 1.00 18.67 384 ASN A C 1
ATOM 1446 O O . ASN A 1 254 ? 34.435 46.094 50.305 1.00 19.60 384 ASN A O 1
ATOM 1451 N N . THR A 1 255 ? 35.578 44.224 49.798 1.00 13.49 385 THR A N 1
ATOM 1452 C CA . THR A 1 255 ? 34.406 43.400 49.565 1.00 25.50 385 THR A CA 1
ATOM 1453 C C . THR A 1 255 ? 34.536 42.111 50.370 1.00 34.54 385 THR A C 1
ATOM 1454 O O . THR A 1 255 ? 35.652 41.646 50.625 1.00 34.33 385 THR A O 1
ATOM 1458 N N . ILE A 1 256 ? 33.392 41.536 50.787 1.00 26.30 386 ILE A N 1
ATOM 1459 C CA . ILE A 1 256 ? 33.354 40.138 51.230 1.00 20.94 386 ILE A CA 1
ATOM 1460 C C . ILE A 1 256 ? 32.953 39.270 50.052 1.00 16.81 386 ILE A C 1
ATOM 1461 O O . ILE A 1 256 ? 32.331 39.724 49.091 1.00 28.72 386 ILE A O 1
ATOM 1466 N N . SER A 1 257 ? 33.329 37.996 50.135 1.00 37.57 387 SER A N 1
ATOM 1467 C CA . SER A 1 257 ? 32.994 37.010 49.114 1.00 28.28 387 SER A CA 1
ATOM 1468 C C . SER A 1 257 ? 31.479 36.803 49.030 1.00 39.23 387 SER A C 1
ATOM 1469 O O . SER A 1 257 ? 30.755 36.982 50.019 1.00 37.97 387 SER A O 1
ATOM 1472 N N . GLU A 1 258 ? 30.994 36.422 47.827 1.00 33.47 388 GLU A N 1
ATOM 1473 C CA . GLU A 1 258 ? 29.579 36.046 47.693 1.00 28.27 388 GLU A CA 1
ATOM 1474 C C . GLU A 1 258 ? 29.257 34.757 48.444 1.00 25.74 388 GLU A C 1
ATOM 1475 O O . GLU A 1 258 ? 28.124 34.583 48.912 1.00 22.70 388 GLU A O 1
ATOM 1481 N N . GLU A 1 259 ? 30.249 33.874 48.629 1.00 24.07 389 GLU A N 1
ATOM 1482 C CA . GLU A 1 259 ? 30.044 32.721 49.492 1.00 28.37 389 GLU A CA 1
ATOM 1483 C C . GLU A 1 259 ? 29.996 33.108 50.962 1.00 30.34 389 GLU A C 1
ATOM 1484 O O . GLU A 1 259 ? 29.126 32.628 51.699 1.00 40.54 389 GLU A O 1
ATOM 1490 N N . ASP A 1 260 ? 30.911 33.979 51.412 1.00 32.58 390 ASP A N 1
ATOM 1491 C CA . ASP A 1 260 ? 30.862 34.437 52.801 1.00 36.89 390 ASP A CA 1
ATOM 1492 C C . ASP A 1 260 ? 29.583 35.225 53.060 1.00 31.74 390 ASP A C 1
ATOM 1493 O O . ASP A 1 260 ? 28.943 35.072 54.116 1.00 32.79 390 ASP A O 1
ATOM 1498 N N . PHE A 1 261 ? 29.161 36.026 52.082 1.00 20.75 391 PHE A N 1
ATOM 1499 C CA . PHE A 1 261 ? 27.834 36.619 52.136 1.00 20.39 391 PHE A CA 1
ATOM 1500 C C . PHE A 1 261 ? 26.775 35.546 52.372 1.00 22.06 391 PHE A C 1
ATOM 1501 O O . PHE A 1 261 ? 25.977 35.636 53.313 1.00 31.14 391 PHE A O 1
ATOM 1509 N N . ALA A 1 262 ? 26.744 34.524 51.513 1.00 23.17 392 ALA A N 1
ATOM 1510 C CA . ALA A 1 262 ? 25.702 33.510 51.626 1.00 24.97 392 ALA A CA 1
ATOM 1511 C C . ALA A 1 262 ? 25.691 32.863 52.998 1.00 26.34 392 ALA A C 1
ATOM 1512 O O . ALA A 1 262 ? 24.627 32.647 53.576 1.00 27.39 392 ALA A O 1
ATOM 1514 N N . HIS A 1 263 ? 26.863 32.555 53.539 1.00 26.65 393 HIS A N 1
ATOM 1515 C CA . HIS A 1 263 ? 26.945 31.887 54.837 1.00 28.42 393 HIS A CA 1
ATOM 1516 C C . HIS A 1 263 ? 26.369 32.771 55.940 1.00 28.41 393 HIS A C 1
ATOM 1517 O O . HIS A 1 263 ? 25.506 32.345 56.746 1.00 49.69 393 HIS A O 1
ATOM 1524 N N . ILE A 1 264 ? 26.769 34.040 55.930 1.00 25.93 394 ILE A N 1
ATOM 1525 C CA . ILE A 1 264 ? 26.217 34.977 56.899 1.00 33.59 394 ILE A CA 1
ATOM 1526 C C . ILE A 1 264 ? 24.697 35.027 56.782 1.00 36.37 394 ILE A C 1
ATOM 1527 O O . ILE A 1 264 ? 23.982 34.915 57.793 1.00 29.72 394 ILE A O 1
ATOM 1532 N N . LEU A 1 265 ? 24.180 35.107 55.542 1.00 26.30 395 LEU A N 1
ATOM 1533 C CA . LEU A 1 265 ? 22.734 35.089 55.330 1.00 28.75 395 LEU A CA 1
ATOM 1534 C C . LEU A 1 265 ? 22.128 33.836 55.908 1.00 36.42 395 LEU A C 1
ATOM 1535 O O . LEU A 1 265 ? 21.015 33.854 56.441 1.00 33.79 395 LEU A O 1
ATOM 1540 N N . LEU A 1 266 ? 22.859 32.729 55.810 1.00 51.76 396 LEU A N 1
ATOM 1541 C CA . LEU A 1 266 ? 22.315 31.442 56.184 1.00 50.53 396 LEU A CA 1
ATOM 1542 C C . LEU A 1 266 ? 22.034 31.364 57.664 1.00 51.39 396 LEU A C 1
ATOM 1543 O O . LEU A 1 266 ? 21.141 30.615 58.057 1.00 48.76 396 LEU A O 1
ATOM 1548 N N . ARG A 1 267 ? 22.673 32.201 5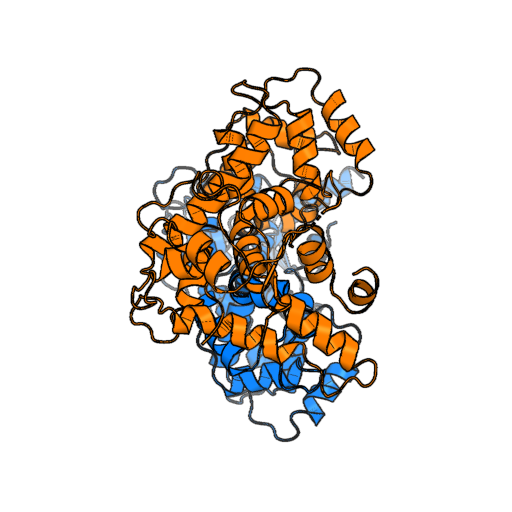8.484 1.00 55.65 397 ARG A N 1
ATOM 1549 C CA . ARG A 1 267 ? 22.202 32.232 59.874 1.00 58.82 397 ARG A CA 1
ATOM 1550 C C . ARG A 1 267 ? 20.756 32.756 60.007 1.00 63.10 397 ARG A C 1
ATOM 1551 O O . ARG A 1 267 ? 20.108 32.526 61.039 1.00 57.66 397 ARG A O 1
ATOM 1559 N N . TYR A 1 268 ? 20.195 33.372 58.958 1.00 66.06 398 TYR A N 1
ATOM 1560 C CA . TYR A 1 268 ? 18.850 33.951 58.985 1.00 39.46 398 TYR A CA 1
ATOM 1561 C C . TYR A 1 268 ? 17.797 33.093 58.302 1.00 45.63 398 TYR A C 1
ATOM 1562 O O . TYR A 1 268 ? 16.681 33.573 58.094 1.00 49.06 398 TYR A O 1
ATOM 1571 N N . THR A 1 269 ? 18.120 31.870 57.899 1.00 55.11 399 THR A N 1
ATOM 1572 C CA . THR A 1 269 ? 17.209 31.089 57.075 1.00 58.07 399 THR A CA 1
ATOM 1573 C C . THR A 1 269 ? 16.837 29.775 57.751 1.00 57.69 399 THR A C 1
ATOM 1574 O O . THR A 1 269 ? 17.491 29.322 58.700 1.00 57.89 399 THR A O 1
ATOM 1578 N N . ASN A 1 270 ? 15.750 29.186 57.256 1.00 63.82 400 ASN A N 1
ATOM 1579 C CA . ASN A 1 270 ? 15.406 27.791 57.534 1.00 68.09 400 ASN A CA 1
ATOM 1580 C C . ASN A 1 270 ? 15.989 26.855 56.476 1.00 65.09 400 ASN A C 1
ATOM 1581 O O . ASN A 1 270 ? 15.294 25.962 55.975 1.00 67.63 400 ASN A O 1
ATOM 1586 N N . VAL A 1 271 ? 17.247 27.048 56.091 1.00 51.05 401 VAL A N 1
ATOM 1587 C CA . VAL A 1 271 ? 17.863 26.216 55.062 1.00 47.64 401 VAL A CA 1
ATOM 1588 C C . VAL A 1 271 ? 18.253 24.875 55.673 1.00 53.92 401 VAL A C 1
ATOM 1589 O O . VAL A 1 271 ? 19.024 24.822 56.637 1.00 50.42 401 VAL A O 1
ATOM 1593 N N . GLU A 1 272 ? 17.678 23.791 55.148 1.00 59.56 402 GLU A N 1
ATOM 1594 C CA . GLU A 1 272 ? 17.964 22.483 55.718 1.00 64.16 402 GLU A CA 1
ATOM 1595 C C . GLU A 1 272 ? 19.431 22.098 55.527 1.00 67.12 402 GLU A C 1
ATOM 1596 O O . GLU A 1 272 ? 20.163 21.924 56.507 1.00 71.90 402 GLU A O 1
ATOM 1598 N N . ASN A 1 273 ? 19.919 22.093 54.282 1.00 65.55 403 ASN A N 1
ATOM 1599 C CA . ASN A 1 273 ? 21.273 21.621 53.975 1.00 56.09 403 ASN A CA 1
ATOM 1600 C C . ASN A 1 273 ? 22.138 22.812 53.576 1.00 60.51 403 ASN A C 1
ATOM 1601 O O . ASN A 1 273 ? 22.090 23.279 52.434 1.00 66.32 403 ASN A O 1
ATOM 1606 N N . THR A 1 274 ? 22.945 23.284 54.528 1.00 56.92 404 THR A N 1
ATOM 1607 C CA . THR A 1 274 ? 23.792 24.453 54.302 1.00 53.97 404 THR A CA 1
ATOM 1608 C C . THR A 1 274 ? 24.890 24.178 53.278 1.00 50.56 404 THR A C 1
ATOM 1609 O O . THR A 1 274 ? 25.218 25.051 52.458 1.00 42.60 404 THR A O 1
ATOM 1613 N N . SER A 1 275 ? 25.513 22.998 53.359 1.00 47.09 405 SER A N 1
ATOM 1614 C CA . SER A 1 275 ? 26.691 22.714 52.546 1.00 58.59 405 SER A CA 1
ATOM 1615 C C . SER A 1 275 ? 26.365 22.710 51.058 1.00 57.83 405 SER A C 1
ATOM 1616 O O . SER A 1 275 ? 27.118 23.257 50.245 1.00 56.77 405 SER A O 1
ATOM 1619 N N . VAL A 1 276 ? 25.246 22.095 50.680 1.00 50.03 406 VAL A N 1
ATOM 1620 C CA . VAL A 1 276 ? 24.882 22.051 49.273 1.00 51.85 406 VAL A CA 1
ATOM 1621 C C . VAL A 1 276 ? 24.436 23.421 48.794 1.00 49.27 406 VAL A C 1
ATOM 1622 O O . VAL A 1 276 ? 24.562 23.756 47.604 1.00 49.45 406 VAL A O 1
ATOM 1626 N N . PHE A 1 277 ? 23.917 24.236 49.710 1.00 42.40 407 PHE A N 1
ATOM 1627 C CA . PHE A 1 277 ? 23.522 25.594 49.372 1.00 39.55 407 PHE A CA 1
ATOM 1628 C C . PHE A 1 277 ? 24.744 26.458 49.062 1.00 52.45 407 PHE A C 1
ATOM 1629 O O . PHE A 1 277 ? 24.795 27.160 48.031 1.00 49.86 407 PHE A O 1
ATOM 1637 N N . LEU A 1 278 ? 25.757 26.390 49.934 1.00 38.32 408 LEU A N 1
ATOM 1638 C CA . LEU A 1 278 ? 27.005 27.103 49.683 1.00 41.36 408 LEU A CA 1
ATOM 1639 C C . LEU A 1 278 ? 27.710 26.567 48.445 1.00 45.11 408 LEU A C 1
ATOM 1640 O O . LEU A 1 278 ? 28.216 27.342 47.617 1.00 42.03 408 LEU A O 1
ATOM 1645 N N . GLU A 1 279 ? 27.736 25.241 48.288 1.00 46.27 409 GLU A N 1
ATOM 1646 C CA . GLU A 1 279 ? 28.316 24.676 47.082 1.00 44.48 409 GLU A CA 1
ATOM 1647 C C . GLU A 1 279 ? 27.575 25.170 45.860 1.00 43.63 409 GLU A C 1
ATOM 1648 O O . GLU A 1 279 ? 28.172 25.319 44.786 1.00 60.22 409 GLU A O 1
ATOM 1654 N N . ASN A 1 280 ? 26.297 25.522 46.021 1.00 41.83 410 ASN A N 1
ATOM 1655 C CA . ASN A 1 280 ? 25.548 25.986 44.867 1.00 53.15 410 ASN A CA 1
ATOM 1656 C C . ASN A 1 280 ? 25.885 27.431 44.524 1.00 45.67 410 ASN A C 1
ATOM 1657 O O . ASN A 1 280 ? 25.962 27.782 43.334 1.00 42.24 410 ASN A O 1
ATOM 1662 N N . VAL A 1 281 ? 26.150 28.278 45.533 1.00 48.33 411 VAL A N 1
ATOM 1663 C CA . VAL A 1 281 ? 26.585 29.628 45.165 1.00 51.00 411 VAL A CA 1
ATOM 1664 C C . VAL A 1 281 ? 27.976 29.580 44.542 1.00 47.92 411 VAL A C 1
ATOM 1665 O O . VAL A 1 281 ? 28.282 30.342 43.613 1.00 41.80 411 VAL A O 1
ATOM 1669 N N . ARG A 1 282 ? 28.823 28.667 45.013 1.00 47.32 412 ARG A N 1
ATOM 1670 C CA . ARG A 1 282 ? 30.186 28.592 44.498 1.00 41.61 412 ARG A CA 1
ATOM 1671 C C . ARG A 1 282 ? 30.214 28.196 43.025 1.00 51.77 412 ARG A C 1
ATOM 1672 O O . ARG A 1 282 ? 31.103 28.618 42.274 1.00 46.36 412 ARG A O 1
ATOM 1680 N N . TYR A 1 283 ? 29.265 27.377 42.586 1.00 53.46 413 TYR A N 1
ATOM 1681 C CA . TYR A 1 283 ? 29.214 27.043 41.172 1.00 65.89 413 TYR A CA 1
ATOM 1682 C C . TYR A 1 283 ? 28.346 28.016 40.394 1.00 61.91 413 TYR A C 1
ATOM 1683 O O . TYR A 1 283 ? 28.613 28.260 39.208 1.00 62.69 413 TYR A O 1
ATOM 1692 N N . SER A 1 284 ? 27.363 28.632 41.060 1.00 60.89 414 SER A N 1
ATOM 1693 C CA . SER A 1 284 ? 26.534 29.644 40.412 1.00 57.50 414 SER A CA 1
ATOM 1694 C C . SER A 1 284 ? 27.322 30.919 40.157 1.00 60.78 414 SER A C 1
ATOM 1695 O O . SER A 1 284 ? 27.012 31.669 39.221 1.00 61.28 414 SER A O 1
ATOM 1698 N N . ILE A 1 285 ? 28.352 31.163 40.959 1.00 63.20 415 ILE A N 1
ATOM 1699 C CA . ILE A 1 285 ? 29.150 32.377 40.853 1.00 55.43 415 ILE A CA 1
ATOM 1700 C C . ILE A 1 285 ? 30.600 31.906 40.790 1.00 56.25 415 ILE A C 1
ATOM 1701 O O . ILE A 1 285 ? 31.351 31.994 41.775 1.00 42.71 415 ILE A O 1
ATOM 1706 N N . PRO A 1 286 ? 31.000 31.310 39.662 1.00 66.37 416 PRO A N 1
ATOM 1707 C CA . PRO A 1 286 ? 32.375 30.822 39.542 1.00 72.66 416 PRO A CA 1
ATOM 1708 C C . PRO A 1 286 ? 33.356 31.944 39.393 1.00 75.72 416 PRO A C 1
ATOM 1709 O O . PRO A 1 286 ? 34.549 31.752 39.666 1.00 74.30 416 PRO A O 1
ATOM 1713 N N . GLU A 1 287 ? 32.903 33.086 38.898 1.00 88.40 417 GLU A N 1
ATOM 1714 C CA . GLU A 1 287 ? 33.709 34.292 38.952 1.00 95.63 417 GLU A CA 1
ATOM 1715 C C . GLU A 1 287 ? 33.174 35.187 40.069 1.00 88.08 417 GLU A C 1
ATOM 1716 O O . GLU A 1 287 ? 31.967 35.434 40.176 1.00 88.93 417 GLU A O 1
ATOM 1722 N N . GLU A 1 288 ? 34.114 35.679 40.857 1.00 83.57 418 GLU A N 1
ATOM 1723 C CA . GLU A 1 288 ? 33.947 36.356 42.129 1.00 87.30 418 GLU A CA 1
ATOM 1724 C C . GLU A 1 288 ? 34.094 37.858 41.919 1.00 80.11 418 GLU A C 1
ATOM 1725 O O . GLU A 1 288 ? 35.126 38.311 41.412 1.00 87.71 418 GLU A O 1
ATOM 1731 N N . LYS A 1 289 ? 33.069 38.633 42.265 1.00 60.76 419 LYS A N 1
ATOM 1732 C CA . LYS A 1 289 ? 33.174 40.084 42.194 1.00 48.11 419 LYS A CA 1
ATOM 1733 C C . LYS A 1 289 ? 33.121 40.764 43.549 1.00 43.24 419 LYS A C 1
ATOM 1734 O O . LYS A 1 289 ? 33.731 41.827 43.723 1.00 34.87 419 LYS A O 1
ATOM 1740 N N . GLY A 1 290 ? 32.470 40.151 44.527 1.00 37.06 420 GLY A N 1
ATOM 1741 C CA . GLY A 1 290 ? 32.448 40.691 45.874 1.00 29.64 420 GLY A CA 1
ATOM 1742 C C . GLY A 1 290 ? 31.192 41.502 46.160 1.00 27.20 420 GLY A C 1
ATOM 1743 O O . GLY A 1 290 ? 30.543 42.052 45.263 1.00 39.86 420 GLY A O 1
ATOM 1744 N N . ILE A 1 291 ? 30.840 41.571 47.428 1.00 28.50 421 ILE A N 1
ATOM 1745 C CA . ILE A 1 291 ? 29.759 42.409 47.909 1.00 24.10 421 ILE A CA 1
ATOM 1746 C C . ILE A 1 291 ? 30.376 43.474 48.808 1.00 33.05 421 ILE A C 1
ATOM 1747 O O . ILE A 1 291 ? 31.112 43.155 49.753 1.00 22.90 421 ILE A O 1
ATOM 1752 N N . THR A 1 292 ? 30.085 44.736 48.516 1.00 45.33 422 THR A N 1
ATOM 1753 C CA . THR A 1 292 ? 30.663 45.804 49.323 1.00 34.37 422 THR A CA 1
ATOM 1754 C C . THR A 1 292 ? 29.847 46.032 50.594 1.00 20.87 422 THR A C 1
ATOM 1755 O O . THR A 1 292 ? 28.712 45.563 50.735 1.00 20.15 422 THR A O 1
ATOM 1759 N N . PHE A 1 293 ? 30.424 46.801 51.520 1.00 22.69 423 PHE A N 1
ATOM 1760 C CA . PHE A 1 293 ? 29.736 47.007 52.791 1.00 23.69 423 PHE A CA 1
ATOM 1761 C C . PHE A 1 293 ? 28.421 47.754 52.604 1.00 26.83 423 PHE A C 1
ATOM 1762 O O . PHE A 1 293 ? 27.443 47.443 53.287 1.00 31.83 423 PHE A O 1
ATOM 1770 N N . ASP A 1 294 ? 28.360 48.727 51.686 1.00 17.98 424 ASP A N 1
ATOM 1771 C CA . ASP A 1 294 ? 27.090 49.400 51.456 1.00 17.67 424 ASP A CA 1
ATOM 1772 C C . ASP A 1 294 ? 26.047 48.405 51.001 1.00 21.03 424 ASP A C 1
ATOM 1773 O O . ASP A 1 294 ? 24.898 48.436 51.460 1.00 26.12 424 ASP A O 1
ATOM 1778 N N . GLU A 1 295 ? 26.452 47.472 50.137 1.00 23.99 425 GLU A N 1
ATOM 1779 C CA . GLU A 1 295 ? 25.523 46.468 49.640 1.00 17.28 425 GLU A CA 1
ATOM 1780 C C . GLU A 1 295 ? 25.073 45.561 50.771 1.00 17.72 425 GLU A C 1
ATOM 1781 O O . GLU A 1 295 ? 23.871 45.311 50.953 1.00 15.11 425 GLU A O 1
ATOM 1787 N N . PHE A 1 296 ? 26.026 45.178 51.612 1.00 15.16 426 PHE A N 1
ATOM 1788 C CA . PHE A 1 296 ? 25.787 44.272 52.723 1.00 16.78 426 PHE A CA 1
ATOM 1789 C C . PHE A 1 296 ? 24.847 44.889 53.776 1.00 19.23 426 PHE A C 1
ATOM 1790 O O . PHE A 1 296 ? 23.832 44.274 54.165 1.00 22.51 426 PHE A O 1
ATOM 1798 N N . ARG A 1 297 ? 25.098 46.140 54.166 1.00 17.94 427 ARG A N 1
ATOM 1799 C CA . ARG A 1 297 ? 24.219 46.822 55.122 1.00 24.44 427 ARG A CA 1
ATOM 1800 C C . ARG A 1 297 ? 22.829 47.047 54.543 1.00 29.70 427 ARG A C 1
ATOM 1801 O O . ARG A 1 297 ? 21.821 46.847 55.230 1.00 37.65 427 ARG A O 1
ATOM 1809 N N . SER A 1 298 ? 22.759 47.542 53.308 1.00 30.62 428 SER A N 1
ATOM 1810 C CA . SER A 1 298 ? 21.466 47.661 52.642 1.00 20.60 428 SER A CA 1
ATOM 1811 C C . SER A 1 298 ? 20.682 46.356 52.754 1.00 25.21 428 SER A C 1
ATOM 1812 O O . SER A 1 298 ? 19.495 46.371 53.110 1.00 13.76 428 SER A O 1
ATOM 1815 N N . PHE A 1 299 ? 21.332 45.207 52.476 1.00 19.33 429 PHE A N 1
ATOM 1816 C CA . PHE A 1 299 ? 20.566 43.965 52.461 1.00 12.68 429 PHE A CA 1
ATOM 1817 C C . PHE A 1 299 ? 20.091 43.572 53.850 1.00 13.34 429 PHE A C 1
ATOM 1818 O O . PHE A 1 299 ? 18.964 43.062 54.006 1.00 20.66 429 PHE A O 1
ATOM 1826 N N . PHE A 1 300 ? 20.900 43.827 54.884 1.00 19.30 430 PHE A N 1
ATOM 1827 C CA . PHE A 1 300 ? 20.380 43.488 56.205 1.00 20.14 430 PHE A CA 1
ATOM 1828 C C . PHE A 1 300 ? 19.366 44.497 56.725 1.00 27.52 430 PHE A C 1
ATOM 1829 O O . PHE A 1 300 ? 18.539 44.152 57.584 1.00 44.76 430 PHE A O 1
ATOM 1837 N N . GLN A 1 301 ? 19.428 45.741 56.262 1.00 19.69 431 GLN A N 1
ATOM 1838 C CA . GLN A 1 301 ? 18.318 46.660 56.479 1.00 19.98 431 GLN A CA 1
ATOM 1839 C C . GLN A 1 301 ? 17.033 46.140 55.839 1.00 15.89 431 GLN A C 1
ATOM 1840 O O . GLN A 1 301 ? 15.967 46.154 56.461 1.00 19.30 431 GLN A O 1
ATOM 1846 N N . PHE A 1 302 ? 17.123 45.655 54.604 1.00 14.69 432 PHE A N 1
ATOM 1847 C CA . PHE A 1 302 ? 15.955 45.102 53.927 1.00 14.43 432 PHE A CA 1
ATOM 1848 C C . PHE A 1 302 ? 15.363 43.931 54.711 1.00 20.25 432 PHE A C 1
ATOM 1849 O O . PHE A 1 302 ? 14.139 43.850 54.882 1.00 31.01 432 PHE A O 1
ATOM 1857 N N . LEU A 1 303 ? 16.216 43.057 55.269 1.00 18.56 433 LEU A N 1
ATOM 1858 C CA . LEU A 1 303 ? 15.678 41.919 56.018 1.00 25.03 433 LEU A CA 1
ATOM 1859 C C . LEU A 1 303 ? 14.868 42.328 57.248 1.00 21.05 433 LEU A C 1
ATOM 1860 O O . LEU A 1 303 ? 14.004 41.561 57.700 1.00 19.28 433 LEU A O 1
ATOM 1865 N N . ASN A 1 304 ? 15.138 43.496 57.827 1.00 19.68 434 ASN A N 1
ATOM 1866 C CA . ASN A 1 304 ? 14.318 43.878 58.966 1.00 20.05 434 ASN A CA 1
ATOM 1867 C C . ASN A 1 304 ? 13.008 44.512 58.543 1.00 20.41 434 ASN A C 1
ATOM 1868 O O . ASN A 1 304 ? 12.132 44.708 59.387 1.00 31.42 434 ASN A O 1
ATOM 1873 N N . ASN A 1 305 ? 12.871 44.830 57.259 1.00 21.25 435 ASN A N 1
ATOM 1874 C CA . ASN A 1 305 ? 11.672 45.408 56.661 1.00 28.68 435 ASN A CA 1
ATOM 1875 C C . ASN A 1 305 ? 10.945 44.431 55.751 1.00 28.68 435 ASN A C 1
ATOM 1876 O O . ASN A 1 305 ? 10.234 44.844 54.831 1.00 42.71 435 ASN A O 1
ATOM 1881 N N . LEU A 1 306 ? 11.106 43.137 56.000 1.00 30.21 436 LEU A N 1
ATOM 1882 C CA . LEU A 1 306 ? 10.554 42.137 55.099 1.00 20.90 436 LEU A CA 1
ATOM 1883 C C . LEU A 1 306 ? 9.041 42.177 55.019 1.00 27.42 436 LEU A C 1
ATOM 1884 O O . LEU A 1 306 ? 8.481 41.724 54.022 1.00 30.63 436 LEU A O 1
ATOM 1889 N N . GLU A 1 307 ? 8.354 42.710 56.021 1.00 31.76 437 GLU A N 1
ATOM 1890 C CA . GLU A 1 307 ? 6.904 42.586 55.982 1.00 36.09 437 GLU A CA 1
ATOM 1891 C C . GLU A 1 307 ? 6.295 43.656 55.084 1.00 32.90 437 GLU A C 1
ATOM 1892 O O . GLU A 1 307 ? 5.289 43.398 54.405 1.00 41.09 437 GLU A O 1
ATOM 1898 N N . ASP A 1 308 ? 6.934 44.828 54.999 1.00 28.81 438 ASP A N 1
ATOM 1899 C CA . ASP A 1 308 ? 6.617 45.763 53.924 1.00 30.74 438 ASP A CA 1
ATOM 1900 C C . ASP A 1 308 ? 6.915 45.151 52.554 1.00 34.43 438 ASP A C 1
ATOM 1901 O O . ASP A 1 308 ? 6.163 45.360 51.584 1.00 31.31 438 ASP A O 1
ATOM 1906 N N . PHE A 1 309 ? 7.996 44.369 52.452 1.00 26.02 439 PHE A N 1
ATOM 1907 C CA . PHE A 1 309 ? 8.281 43.704 51.180 1.00 25.47 439 PHE A CA 1
ATOM 1908 C C . PHE A 1 309 ? 7.200 42.702 50.806 1.00 20.81 439 PHE A C 1
ATOM 1909 O O . PHE A 1 309 ? 6.783 42.610 49.636 1.00 29.36 439 PHE A O 1
ATOM 1917 N N . ALA A 1 310 ? 6.738 41.930 51.778 1.00 19.97 440 ALA A N 1
ATOM 1918 C CA . ALA A 1 310 ? 5.687 40.984 51.469 1.00 31.32 440 ALA A CA 1
ATOM 1919 C C . ALA A 1 310 ? 4.425 41.722 51.043 1.00 38.03 440 ALA A C 1
ATOM 1920 O O . ALA A 1 310 ? 3.767 41.322 50.070 1.00 44.54 440 ALA A O 1
ATOM 1922 N N . ILE A 1 311 ? 4.100 42.835 51.726 1.00 36.25 441 ILE A N 1
ATOM 1923 C CA . ILE A 1 311 ? 2.971 43.659 51.286 1.00 35.75 441 ILE A CA 1
ATOM 1924 C C . ILE A 1 311 ? 3.131 44.028 49.811 1.00 24.40 441 ILE A C 1
ATOM 1925 O O . ILE A 1 311 ? 2.230 43.807 48.993 1.00 25.61 441 ILE A O 1
ATOM 1930 N N . ALA A 1 312 ? 4.310 44.526 49.439 1.00 22.83 442 ALA A N 1
ATOM 1931 C CA . ALA A 1 312 ? 4.526 44.920 48.048 1.00 29.21 442 ALA A CA 1
ATOM 1932 C C . ALA A 1 312 ? 4.268 43.767 47.092 1.00 30.87 442 ALA A C 1
ATOM 1933 O O . ALA A 1 312 ? 3.621 43.955 46.060 1.00 37.80 442 ALA A O 1
ATOM 1935 N N . LEU A 1 313 ? 4.741 42.564 47.417 1.00 31.74 443 LEU A N 1
ATOM 1936 C CA . LEU A 1 313 ? 4.634 41.453 46.475 1.00 22.30 443 LEU A CA 1
ATOM 1937 C C . LEU A 1 313 ? 3.371 40.619 46.675 1.00 24.40 443 LEU A C 1
ATOM 1938 O O . LEU A 1 313 ? 3.226 39.545 46.059 1.00 32.27 443 LEU A O 1
ATOM 1943 N N . ASN A 1 314 ? 2.439 41.128 47.480 1.00 31.02 444 ASN A N 1
ATOM 1944 C CA . ASN A 1 314 ? 1.293 40.345 47.924 1.00 34.75 444 ASN A CA 1
ATOM 1945 C C . ASN A 1 314 ? 0.548 39.724 46.759 1.00 35.21 444 ASN A C 1
ATOM 1946 O O . ASN A 1 314 ? 0.105 38.569 46.828 1.00 29.61 444 ASN A O 1
ATOM 1951 N N . MET A 1 315 ? 0.381 40.463 45.675 1.00 36.28 445 MET A N 1
ATOM 1952 C CA . MET A 1 315 ? -0.369 39.826 44.613 1.00 36.80 445 MET A CA 1
ATOM 1953 C C . MET A 1 315 ? 0.420 38.761 43.883 1.00 38.60 445 MET A C 1
ATOM 1954 O O . MET A 1 315 ? -0.181 37.801 43.391 1.00 41.75 445 MET A O 1
ATOM 1959 N N . TYR A 1 316 ? 1.746 38.907 43.779 1.00 37.10 446 TYR A N 1
ATOM 1960 C CA . TYR A 1 316 ? 2.527 37.794 43.265 1.00 27.88 446 TYR A CA 1
ATOM 1961 C C . TYR A 1 316 ? 2.285 36.563 44.114 1.00 32.33 446 TYR A C 1
ATOM 1962 O O . TYR A 1 316 ? 2.171 35.448 43.584 1.00 29.70 446 TYR A O 1
ATOM 1971 N N . ASN A 1 317 ? 2.164 36.751 45.438 1.00 41.43 447 ASN A N 1
ATOM 1972 C CA . ASN A 1 317 ? 1.998 35.589 46.305 1.00 39.21 447 ASN A CA 1
ATOM 1973 C C . ASN A 1 317 ? 0.584 35.021 46.203 1.00 40.82 447 ASN A C 1
ATOM 1974 O O . ASN A 1 317 ? 0.400 33.797 46.251 1.00 42.84 447 ASN A O 1
ATOM 1979 N N . PHE A 1 318 ? -0.412 35.883 45.980 1.00 48.68 448 PHE A N 1
ATOM 1980 C CA . PHE A 1 318 ? -1.776 35.420 45.733 1.00 50.64 448 PHE A CA 1
ATOM 1981 C C . PHE A 1 318 ? -1.885 34.635 44.428 1.00 43.64 448 PHE A C 1
ATOM 1982 O O . PHE A 1 318 ? -2.679 33.693 44.325 1.00 39.01 448 PHE A O 1
ATOM 1990 N N . ALA A 1 319 ? -1.076 34.972 43.440 1.00 35.39 449 ALA A N 1
ATOM 1991 C CA . ALA A 1 319 ? -1.207 34.349 42.138 1.00 37.15 449 ALA A CA 1
ATOM 1992 C C . ALA A 1 319 ? -0.269 33.167 41.941 1.00 51.98 449 ALA A C 1
ATOM 1993 O O . ALA A 1 319 ? -0.247 32.611 40.839 1.00 42.41 449 ALA A O 1
ATOM 1995 N N . SER A 1 320 ? 0.500 32.772 42.963 1.00 41.71 450 SER A N 1
ATOM 1996 C CA . SER A 1 320 ? 1.524 31.733 42.827 1.00 47.14 450 SER A CA 1
ATOM 1997 C C . SER A 1 320 ? 2.461 32.065 41.660 1.00 39.18 450 SER A C 1
ATOM 1998 O O . SER A 1 320 ? 2.622 31.300 40.705 1.00 36.33 450 SER A O 1
ATOM 2001 N N . ARG A 1 321 ? 3.097 33.226 41.753 1.00 37.06 451 ARG A N 1
ATOM 2002 C CA . ARG A 1 321 ? 3.964 33.681 40.681 1.00 36.84 451 ARG A CA 1
ATOM 2003 C C . ARG A 1 321 ? 5.297 34.133 41.244 1.00 39.77 451 ARG A C 1
ATOM 2004 O O . ARG A 1 321 ? 5.424 34.435 42.437 1.00 38.11 451 ARG A O 1
ATOM 2012 N N . SER A 1 322 ? 6.291 34.146 40.356 1.00 40.52 452 SER A N 1
ATOM 2013 C CA . SER A 1 322 ? 7.680 34.442 40.680 1.00 33.42 452 SER A CA 1
ATOM 2014 C C . SER A 1 322 ? 8.076 35.787 40.093 1.00 35.84 452 SER A C 1
ATOM 2015 O O . SER A 1 322 ? 7.638 36.135 38.985 1.00 43.32 452 SER A O 1
ATOM 2018 N N . ILE A 1 323 ? 8.919 36.575 40.867 1.00 27.51 453 ILE A N 1
ATOM 2019 C CA . ILE A 1 323 ? 9.430 37.852 40.369 1.00 29.40 453 ILE A CA 1
ATOM 2020 C C . ILE A 1 323 ? 10.769 37.630 39.669 1.00 35.17 453 ILE A C 1
ATOM 2021 O O . ILE A 1 323 ? 11.569 36.760 40.035 1.00 22.82 453 ILE A O 1
ATOM 2026 N N . GLY A 1 324 ? 11.024 38.468 38.665 1.00 24.27 454 GLY A N 1
ATOM 2027 C CA . GLY A 1 324 ? 12.331 38.567 38.059 1.00 30.57 454 GLY A CA 1
ATOM 2028 C C . GLY A 1 324 ? 13.165 39.595 38.802 1.00 33.04 454 GLY A C 1
ATOM 2029 O O . GLY A 1 324 ? 12.726 40.174 39.801 1.00 21.17 454 GLY A O 1
ATOM 2030 N N . GLN A 1 325 ? 14.413 39.783 38.335 1.00 28.28 455 GLN A N 1
ATOM 2031 C CA . GLN A 1 325 ? 15.306 40.669 39.080 1.00 24.95 455 GLN A CA 1
ATOM 2032 C C . GLN A 1 325 ? 14.878 42.123 38.978 1.00 31.98 455 GLN A C 1
ATOM 2033 O O . GLN A 1 325 ? 15.007 42.876 39.953 1.00 32.54 455 GLN A O 1
ATOM 2039 N N . ASP A 1 326 ? 14.313 42.529 37.838 1.00 32.52 456 ASP A N 1
ATOM 2040 C CA . ASP A 1 326 ? 13.886 43.916 37.710 1.00 24.43 456 ASP A CA 1
ATOM 2041 C C . ASP A 1 326 ? 12.700 44.194 38.613 1.00 27.82 456 ASP A C 1
ATOM 2042 O O . ASP A 1 326 ? 12.716 45.155 39.403 1.00 32.06 456 ASP A O 1
ATOM 2047 N N . GLU A 1 327 ? 11.668 43.343 38.520 1.00 34.56 457 GLU A N 1
ATOM 2048 C CA . GLU A 1 327 ? 10.555 43.414 39.458 1.00 37.41 457 GLU A CA 1
ATOM 2049 C C . GLU A 1 327 ? 11.055 43.403 40.895 1.00 36.14 457 GLU A C 1
ATOM 2050 O O . GLU A 1 327 ? 10.604 44.208 41.717 1.00 20.35 457 GLU A O 1
ATOM 2056 N N . PHE A 1 328 ? 12.001 42.504 41.208 1.00 19.64 458 PHE A N 1
ATOM 2057 C CA . PHE A 1 328 ? 12.461 42.366 42.586 1.00 21.94 458 PHE A CA 1
ATOM 2058 C C . PHE A 1 328 ? 13.111 43.651 43.080 1.00 26.40 458 PHE A C 1
ATOM 2059 O O . PHE A 1 328 ? 12.773 44.171 44.160 1.00 21.72 458 PHE A O 1
ATOM 2067 N N . LYS A 1 329 ? 14.044 44.181 42.284 1.00 20.04 459 LYS A N 1
ATOM 2068 C CA . LYS A 1 329 ? 14.719 45.424 42.636 1.00 24.36 459 LYS A CA 1
ATOM 2069 C C . LYS A 1 329 ? 13.731 46.564 42.814 1.00 18.55 459 LYS A C 1
ATOM 2070 O O . LYS A 1 329 ? 13.817 47.321 43.784 1.00 36.83 459 LYS A O 1
ATOM 2076 N N . ARG A 1 330 ? 12.784 46.721 41.889 1.00 29.01 460 ARG A N 1
ATOM 2077 C CA . ARG A 1 330 ? 11.907 47.882 42.051 1.00 36.20 460 ARG A CA 1
ATOM 2078 C C . ARG A 1 330 ? 10.943 47.692 43.222 1.00 20.59 460 ARG A C 1
ATOM 2079 O O . ARG A 1 330 ? 10.618 48.661 43.922 1.00 24.06 460 ARG A O 1
ATOM 2087 N N . ALA A 1 331 ? 10.544 46.444 43.482 1.00 19.71 461 ALA A N 1
ATOM 2088 C CA . ALA A 1 331 ? 9.745 46.105 44.651 1.00 19.16 461 ALA A CA 1
ATOM 2089 C C . ALA A 1 331 ? 10.468 46.454 45.951 1.00 20.32 461 ALA A C 1
ATOM 2090 O O . ALA A 1 331 ? 9.856 46.966 46.902 1.00 18.36 461 ALA A O 1
ATOM 2092 N N . VAL A 1 332 ? 11.773 46.190 46.011 1.00 16.83 462 VAL A N 1
ATOM 2093 C CA . VAL A 1 332 ? 12.531 46.554 47.200 1.00 16.92 462 VAL A CA 1
ATOM 2094 C C . VAL A 1 332 ? 12.484 48.062 47.406 1.00 17.06 462 VAL A C 1
ATOM 2095 O O . VAL A 1 332 ? 12.290 48.557 48.527 1.00 17.29 462 VAL A O 1
ATOM 2099 N N . TYR A 1 333 ? 12.654 48.820 46.321 1.00 25.52 463 TYR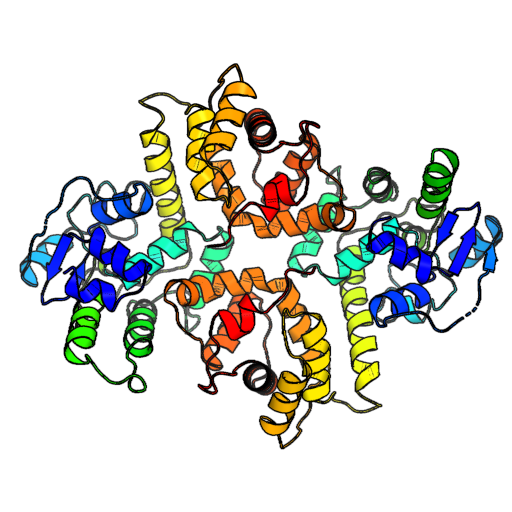 A N 1
ATOM 2100 C CA . TYR A 1 333 ? 12.582 50.262 46.447 1.00 19.59 463 TYR A CA 1
ATOM 2101 C C . TYR A 1 333 ? 11.217 50.682 46.968 1.00 30.57 463 TYR A C 1
ATOM 2102 O O . TYR A 1 333 ? 11.107 51.392 47.976 1.00 28.58 463 TYR A O 1
ATOM 2111 N N . VAL A 1 334 ? 10.154 50.265 46.278 1.00 23.35 464 VAL A N 1
ATOM 2112 C CA . VAL A 1 334 ? 8.845 50.833 46.574 1.00 27.66 464 VAL A CA 1
ATOM 2113 C C . VAL A 1 334 ? 8.421 50.420 47.970 1.00 22.52 464 VAL A C 1
ATOM 2114 O O . VAL A 1 334 ? 7.758 51.180 48.688 1.00 24.32 464 VAL A O 1
ATOM 2118 N N . ALA A 1 335 ? 8.864 49.244 48.399 1.00 20.73 465 ALA A N 1
ATOM 2119 C CA . ALA A 1 335 ? 8.501 48.697 49.695 1.00 20.47 465 ALA A CA 1
ATOM 2120 C C . ALA A 1 335 ? 9.258 49.363 50.822 1.00 23.20 465 ALA A C 1
ATOM 2121 O O . ALA A 1 335 ? 8.660 49.769 51.821 1.00 30.26 465 ALA A O 1
ATOM 2123 N N . THR A 1 336 ? 10.579 49.404 50.697 1.00 28.20 466 THR A N 1
ATOM 2124 C CA . THR A 1 336 ? 11.508 49.811 51.736 1.00 21.94 466 THR A CA 1
ATOM 2125 C C . THR A 1 336 ? 12.104 51.185 51.527 1.00 28.89 466 THR A C 1
ATOM 2126 O O . THR A 1 336 ? 12.636 51.759 52.479 1.00 45.13 466 THR A O 1
ATOM 2130 N N . GLY A 1 337 ? 12.211 51.632 50.289 1.00 38.71 467 GLY A N 1
ATOM 2131 C CA . GLY A 1 337 ? 12.987 52.806 49.996 1.00 40.33 467 GLY A CA 1
ATOM 2132 C C . GLY A 1 337 ? 14.443 52.534 49.693 1.00 37.06 467 GLY A C 1
ATOM 2133 O O . GLY A 1 337 ? 15.129 53.437 49.184 1.00 36.97 467 GLY A O 1
ATOM 2134 N N . LEU A 1 338 ? 14.924 51.312 49.938 1.00 29.02 468 LEU A N 1
ATOM 2135 C CA . LEU A 1 338 ? 16.320 51.028 49.654 1.00 22.48 468 LEU A CA 1
ATOM 2136 C C . LEU A 1 338 ? 16.541 50.697 48.191 1.00 33.86 468 LEU A C 1
ATOM 2137 O O . LEU A 1 338 ? 15.732 50.026 47.544 1.00 17.31 468 LEU A O 1
ATOM 2142 N N . LYS A 1 339 ? 17.689 51.144 47.706 1.00 47.90 469 LYS A N 1
ATOM 2143 C CA . LYS A 1 339 ? 18.119 50.936 46.332 1.00 47.50 469 LYS A CA 1
ATOM 2144 C C . LYS A 1 339 ? 19.223 49.883 46.357 1.00 35.92 469 LYS A C 1
ATOM 2145 O O . LYS A 1 339 ? 20.312 50.121 46.894 1.00 38.17 469 LYS A O 1
ATOM 2151 N N . PHE A 1 340 ? 18.923 48.718 45.802 1.00 26.10 470 PHE A N 1
ATOM 2152 C CA . PHE A 1 340 ? 19.872 47.634 45.667 1.00 15.59 470 PHE A CA 1
ATOM 2153 C C . PHE A 1 340 ? 20.644 47.840 44.371 1.00 18.81 470 PHE A C 1
ATOM 2154 O O . PHE A 1 340 ? 20.058 48.174 43.338 1.00 21.75 470 PHE A O 1
ATOM 2162 N N . SER A 1 341 ? 21.959 47.652 44.427 1.00 24.23 471 SER A N 1
ATOM 2163 C CA . SER A 1 341 ? 22.730 47.602 43.194 1.00 19.84 471 SER A CA 1
ATOM 2164 C C . SER A 1 341 ? 22.300 46.381 42.375 1.00 33.72 471 SER A C 1
ATOM 2165 O O . SER A 1 341 ? 21.879 45.355 42.925 1.00 40.48 471 SER A O 1
ATOM 2168 N N . PRO A 1 342 ? 22.386 46.463 41.054 1.00 29.97 472 PRO A N 1
ATOM 2169 C CA . PRO A 1 342 ? 22.061 45.279 40.246 1.00 36.94 472 PRO A CA 1
ATOM 2170 C C . PRO A 1 342 ? 22.967 44.113 40.555 1.00 37.06 472 PRO A C 1
ATOM 2171 O O . PRO A 1 342 ? 22.534 42.958 40.472 1.00 38.93 472 PRO A O 1
ATOM 2175 N N . HIS A 1 343 ? 24.207 44.384 40.956 1.00 32.66 473 HIS A N 1
ATOM 2176 C CA . HIS A 1 343 ? 25.065 43.301 41.401 1.00 24.10 473 HIS A CA 1
ATOM 2177 C C . HIS A 1 343 ? 24.479 42.636 42.626 1.00 20.08 473 HIS A C 1
ATOM 2178 O O . HIS A 1 343 ? 24.472 41.402 42.724 1.00 19.52 473 HIS A O 1
ATOM 2185 N N . LEU A 1 344 ? 23.990 43.436 43.580 1.00 16.52 474 LEU A N 1
ATOM 2186 C CA . LEU A 1 344 ? 23.410 42.850 44.786 1.00 16.94 474 LEU A CA 1
ATOM 2187 C C . LEU A 1 344 ? 22.200 41.989 44.454 1.00 14.86 474 LEU A C 1
ATOM 2188 O O . LEU A 1 344 ? 22.062 40.878 44.984 1.00 22.08 474 LEU A O 1
ATOM 2193 N N . VAL A 1 345 ? 21.309 42.487 43.585 1.00 18.34 475 VAL A N 1
ATOM 2194 C CA . VAL A 1 345 ? 20.134 41.712 43.179 1.00 15.61 475 VAL A CA 1
ATOM 2195 C C . VAL A 1 345 ? 20.561 40.437 42.480 1.00 16.57 475 VAL A C 1
ATOM 2196 O O . VAL A 1 345 ? 20.066 39.345 42.778 1.00 18.28 475 VAL A O 1
ATOM 2200 N N . ASN A 1 346 ? 21.492 40.557 41.542 1.00 17.89 476 ASN A N 1
ATOM 2201 C CA . ASN A 1 346 ? 21.954 39.378 40.832 1.00 22.80 476 ASN A CA 1
ATOM 2202 C C . ASN A 1 346 ? 22.541 38.367 41.819 1.00 18.60 476 ASN A C 1
ATOM 2203 O O . ASN A 1 346 ? 22.338 37.152 41.687 1.00 19.36 476 ASN A O 1
ATOM 2208 N N . THR A 1 347 ? 23.238 38.850 42.841 1.00 17.49 477 THR A N 1
ATOM 2209 C CA . THR A 1 347 ? 23.835 37.933 43.800 1.00 20.54 477 THR A CA 1
ATOM 2210 C C . THR A 1 347 ? 22.768 37.216 44.612 1.00 31.37 477 THR A C 1
ATOM 2211 O O . THR A 1 347 ? 22.784 35.980 44.711 1.00 24.41 477 THR A O 1
ATOM 2215 N N . VAL A 1 348 ? 21.803 37.976 45.158 1.00 25.60 478 VAL A N 1
ATOM 2216 C CA . VAL A 1 348 ? 20.686 37.370 45.883 1.00 14.99 478 VAL A CA 1
ATOM 2217 C C . VAL A 1 348 ? 19.987 36.327 45.025 1.00 16.17 478 VAL A C 1
ATOM 2218 O O . VAL A 1 348 ? 19.600 35.261 45.512 1.00 34.76 478 VAL A O 1
ATOM 2222 N N . PHE A 1 349 ? 19.793 36.625 43.742 1.00 16.93 479 PHE A N 1
ATOM 2223 C CA . PHE A 1 349 ? 19.175 35.656 42.850 1.00 19.55 479 PHE A CA 1
ATOM 2224 C C . PHE A 1 349 ? 20.037 34.411 42.708 1.00 40.78 479 PHE A C 1
ATOM 2225 O O . PHE A 1 349 ? 19.537 33.277 42.755 1.00 20.98 479 PHE A O 1
ATOM 2233 N N . LYS A 1 350 ? 21.340 34.599 42.527 1.00 20.15 480 LYS A N 1
ATOM 2234 C CA . LYS A 1 350 ? 22.162 33.434 42.298 1.00 21.91 480 LYS A CA 1
ATOM 2235 C C . LYS A 1 350 ? 22.302 32.589 43.557 1.00 22.80 480 LYS A C 1
ATOM 2236 O O . LYS A 1 350 ? 22.439 31.361 43.466 1.00 23.54 480 LYS A O 1
ATOM 2242 N N . ILE A 1 351 ? 22.195 33.221 44.729 1.00 20.63 481 ILE A N 1
ATOM 2243 C CA . ILE A 1 351 ? 22.202 32.498 45.996 1.00 20.10 481 ILE A CA 1
ATOM 2244 C C . ILE A 1 351 ? 20.901 31.732 46.185 1.00 22.91 481 ILE A C 1
ATOM 2245 O O . ILE A 1 351 ? 20.904 30.523 46.447 1.00 26.48 481 ILE A O 1
ATOM 2250 N N . PHE A 1 352 ? 19.768 32.412 45.993 1.00 32.73 482 PHE A N 1
ATOM 2251 C CA . PHE A 1 352 ? 18.461 31.839 46.281 1.00 20.28 482 PHE A CA 1
ATOM 2252 C C . PHE A 1 352 ? 17.691 31.315 45.065 1.00 25.71 482 PHE A C 1
ATOM 2253 O O . PHE A 1 352 ? 16.810 30.471 45.249 1.00 22.93 482 PHE A O 1
ATOM 2261 N N . ASP A 1 353 ? 17.979 31.746 43.831 1.00 25.03 483 ASP A N 1
ATOM 2262 C CA . ASP A 1 353 ? 17.119 31.255 42.745 1.00 23.58 483 ASP A CA 1
ATOM 2263 C C . ASP A 1 353 ? 17.637 29.874 42.397 1.00 25.99 483 ASP A C 1
ATOM 2264 O O . ASP A 1 353 ? 18.522 29.678 41.567 1.00 32.76 483 ASP A O 1
ATOM 2269 N N . VAL A 1 354 ? 16.977 28.911 42.990 1.00 32.74 484 VAL A N 1
ATOM 2270 C CA . VAL A 1 354 ? 17.501 27.562 43.004 1.00 40.11 484 VAL A CA 1
ATOM 2271 C C . VAL A 1 354 ? 16.918 26.722 41.871 1.00 51.99 484 VAL A C 1
ATOM 2272 O O . VAL A 1 354 ? 17.628 25.900 41.287 1.00 70.49 484 VAL A O 1
ATOM 2276 N N . ASP A 1 355 ? 15.624 26.922 41.559 1.00 52.20 485 ASP A N 1
ATOM 2277 C CA . ASP A 1 355 ? 15.007 26.519 40.290 1.00 41.95 485 ASP A CA 1
ATOM 2278 C C . ASP A 1 355 ? 15.861 26.845 39.066 1.00 46.87 485 ASP A C 1
ATOM 2279 O O . ASP A 1 355 ? 15.694 26.208 38.015 1.00 49.42 485 ASP A O 1
ATOM 2284 N N . LYS A 1 356 ? 16.707 27.868 39.148 1.00 43.95 486 LYS A N 1
ATOM 2285 C CA . LYS A 1 356 ? 17.479 28.343 38.006 1.00 42.87 486 LYS A CA 1
ATOM 2286 C C . LYS A 1 356 ? 16.552 28.737 36.859 1.00 50.73 486 LYS A C 1
ATOM 2287 O O . LYS A 1 356 ? 16.766 28.372 35.702 1.00 60.13 486 LYS A O 1
ATOM 2293 N N . ASP A 1 357 ? 15.505 29.492 37.199 1.00 39.09 487 ASP A N 1
ATOM 2294 C CA . ASP A 1 357 ? 14.632 30.132 36.227 1.00 35.58 487 ASP A CA 1
ATOM 2295 C C . ASP A 1 357 ? 14.927 31.627 36.084 1.00 48.15 487 ASP A C 1
ATOM 2296 O O . ASP A 1 357 ? 14.231 32.314 35.333 1.00 55.29 487 ASP A O 1
ATOM 2301 N N . ASP A 1 358 ? 15.911 32.145 36.829 1.00 48.32 488 ASP A N 1
ATOM 2302 C CA . ASP A 1 358 ? 16.165 33.581 36.988 1.00 52.26 488 ASP A CA 1
ATOM 2303 C C . ASP A 1 358 ? 14.910 34.306 37.470 1.00 43.21 488 ASP A C 1
ATOM 2304 O O . ASP A 1 358 ? 14.626 35.449 37.097 1.00 37.37 488 ASP A O 1
ATOM 2309 N N . GLN A 1 359 ? 14.169 33.628 38.339 1.00 40.73 489 GLN A N 1
ATOM 2310 C CA . GLN A 1 359 ? 13.051 34.210 39.049 1.00 25.52 489 GLN A CA 1
ATOM 2311 C C . GLN A 1 359 ? 13.030 33.662 40.458 1.00 28.21 489 GLN A C 1
ATOM 2312 O O . GLN A 1 359 ? 13.521 32.570 40.723 1.00 43.84 489 GLN A O 1
ATOM 2318 N N . LEU A 1 360 ? 12.383 34.397 41.352 1.00 34.29 490 LEU A N 1
ATOM 2319 C CA . LEU A 1 360 ? 12.304 34.011 42.754 1.00 21.65 490 LEU A CA 1
ATOM 2320 C C . LEU A 1 360 ? 10.844 33.791 43.086 1.00 32.24 490 LEU A C 1
ATOM 2321 O O . LEU A 1 360 ? 10.006 34.675 42.852 1.00 30.45 490 LEU A O 1
ATOM 2326 N N . SER A 1 361 ? 10.548 32.597 43.580 1.00 36.30 491 SER A N 1
ATOM 2327 C CA . SER A 1 361 ? 9.220 32.233 44.029 1.00 39.34 491 SER A CA 1
ATOM 2328 C C . SER A 1 361 ? 9.127 32.464 45.530 1.00 32.54 491 SER A C 1
ATOM 2329 O O . SER A 1 361 ? 10.134 32.615 46.217 1.00 46.50 491 SER A O 1
ATOM 2332 N N . TYR A 1 362 ? 7.900 32.417 46.047 1.00 33.57 492 TYR A N 1
ATOM 2333 C CA . TYR A 1 362 ? 7.684 32.735 47.452 1.00 35.95 492 TYR A CA 1
ATOM 2334 C C . TYR A 1 362 ? 8.493 31.815 48.343 1.00 37.56 492 TYR A C 1
ATOM 2335 O O . TYR A 1 362 ? 9.010 32.242 49.383 1.00 43.26 492 TYR A O 1
ATOM 2344 N N . LYS A 1 363 ? 8.617 30.551 47.952 1.00 42.58 493 LYS A N 1
ATOM 2345 C CA . LYS A 1 363 ? 9.207 29.528 48.795 1.00 43.28 493 LYS A CA 1
ATOM 2346 C C . LYS A 1 363 ? 10.713 29.443 48.623 1.00 41.32 493 LYS A C 1
ATOM 2347 O O . LYS A 1 363 ? 11.356 28.639 49.307 1.00 50.87 493 LYS A O 1
ATOM 2349 N N . GLU A 1 364 ? 11.283 30.288 47.768 1.00 30.24 494 GLU A N 1
ATOM 2350 C CA . GLU A 1 364 ? 12.720 30.454 47.611 1.00 33.29 494 GLU A CA 1
ATOM 2351 C C . GLU A 1 364 ? 13.307 31.559 48.475 1.00 42.86 494 GLU A C 1
ATOM 2352 O O . GLU A 1 364 ? 14.456 31.462 48.926 1.00 45.94 494 GLU A O 1
ATOM 2358 N N . PHE A 1 365 ? 12.597 32.674 48.592 1.00 40.83 495 PHE A N 1
ATOM 2359 C CA . PHE A 1 365 ? 13.136 33.791 49.344 1.00 29.45 495 PHE A CA 1
ATOM 2360 C C . PHE A 1 365 ? 12.319 34.064 50.595 1.00 24.46 495 PHE A C 1
ATOM 2361 O O . PHE A 1 365 ? 12.747 33.687 51.685 1.00 24.02 495 PHE A O 1
ATOM 2369 N N . ILE A 1 366 ? 11.137 34.681 50.440 1.00 25.03 496 ILE A N 1
ATOM 2370 C CA . ILE A 1 366 ? 10.378 35.184 51.593 1.00 23.02 496 ILE A CA 1
ATOM 2371 C C . ILE A 1 366 ? 10.010 34.036 52.528 1.00 28.40 496 ILE A C 1
ATOM 2372 O O . ILE A 1 366 ? 10.145 34.136 53.756 1.00 29.26 496 ILE A O 1
ATOM 2377 N N . GLY A 1 367 ? 9.528 32.929 51.955 1.00 26.03 497 GLY A N 1
ATOM 2378 C CA . GLY A 1 367 ? 9.240 31.747 52.751 1.00 33.30 497 GLY A CA 1
ATOM 2379 C C . GLY A 1 367 ? 10.441 31.230 53.520 1.00 36.75 497 GLY A C 1
ATOM 2380 O O . GLY A 1 367 ? 10.298 30.738 54.642 1.00 39.46 497 GLY A O 1
ATOM 2381 N N . ILE A 1 368 ? 11.638 31.346 52.938 1.00 38.78 498 ILE A N 1
ATOM 2382 C CA . ILE A 1 368 ? 12.836 30.816 53.580 1.00 50.69 498 ILE A CA 1
ATOM 2383 C C . ILE A 1 368 ? 13.292 31.633 54.795 1.00 49.37 498 ILE A C 1
ATOM 2384 O O . ILE A 1 368 ? 13.918 31.071 55.703 1.00 55.72 498 ILE A O 1
ATOM 2389 N N . MET A 1 369 ? 12.931 32.910 54.902 1.00 46.56 499 MET A N 1
ATOM 2390 C CA . MET A 1 369 ? 13.474 33.687 56.014 1.00 51.26 499 MET A CA 1
ATOM 2391 C C . MET A 1 369 ? 12.765 33.373 57.333 1.00 59.61 499 MET A C 1
ATOM 2392 O O . MET A 1 369 ? 11.566 33.091 57.375 1.00 67.89 499 MET A O 1
ATOM 2397 N N . LYS A 1 370 ? 13.544 33.404 58.405 1.00 52.71 500 LYS A N 1
ATOM 2398 C CA . LYS A 1 370 ? 13.063 33.188 59.759 1.00 63.90 500 LYS A CA 1
ATOM 2399 C C . LYS A 1 370 ? 12.432 34.474 60.275 1.00 78.56 500 LYS A C 1
ATOM 2400 O O . LYS A 1 370 ? 12.837 35.579 59.899 1.00 93.48 500 LYS A O 1
ATOM 2406 N N . ASP A 1 371 ? 11.412 34.335 61.120 1.00 70.46 501 ASP A N 1
ATOM 2407 C CA . ASP A 1 371 ? 10.879 35.520 61.788 1.00 67.08 501 ASP A CA 1
ATOM 2408 C C . ASP A 1 371 ? 11.719 35.731 63.047 1.00 71.88 501 ASP A C 1
ATOM 2409 O O . ASP A 1 371 ? 11.310 35.445 64.180 1.00 70.74 501 ASP A O 1
ATOM 2411 N N . ARG A 1 372 ? 12.914 36.300 62.812 1.00 78.75 502 ARG A N 1
ATOM 2412 C CA . ARG A 1 372 ? 13.847 36.813 63.813 1.00 82.21 502 ARG A CA 1
ATOM 2413 C C . ARG A 1 372 ? 13.901 35.925 65.056 1.00 96.57 502 ARG A C 1
ATOM 2414 O O . ARG A 1 372 ? 13.892 36.427 66.186 1.00 99.79 502 ARG A O 1
ATOM 2416 N N . LEU A 1 373 ? 13.963 34.607 64.855 1.00 84.18 503 LEU A N 1
ATOM 2417 C CA . LEU A 1 373 ? 13.800 33.653 65.949 1.00 74.36 503 LEU A CA 1
ATOM 2418 C C . LEU A 1 373 ? 14.901 33.783 66.999 1.00 61.29 503 LEU A C 1
ATOM 2419 O O . LEU A 1 373 ? 14.732 34.471 68.007 1.00 51.84 503 LEU A O 1
ATOM 2421 N N . ILE B 1 5 ? -15.489 23.064 34.184 1.00 99.09 135 ILE B N 1
ATOM 2422 C CA . ILE B 1 5 ? -16.285 22.144 34.996 1.00 105.99 135 ILE B CA 1
ATOM 2423 C C . ILE B 1 5 ? -15.439 21.439 36.065 1.00 105.67 135 ILE B C 1
ATOM 2424 O O . ILE B 1 5 ? -14.355 21.905 36.432 1.00 101.82 135 ILE B O 1
ATOM 2426 N N . GLU B 1 6 ? -15.960 20.315 36.569 1.00 110.31 136 GLU B N 1
ATOM 2427 C CA . GLU B 1 6 ? -15.171 19.465 37.456 1.00 106.99 136 GLU B CA 1
ATOM 2428 C C . GLU B 1 6 ? -13.896 19.000 36.772 1.00 110.35 136 GLU B C 1
ATOM 2429 O O . GLU B 1 6 ? -12.869 18.802 37.431 1.00 112.28 136 GLU B O 1
ATOM 2431 N N . ASP B 1 7 ? -13.955 18.804 35.448 1.00 115.49 137 ASP B N 1
ATOM 2432 C CA . ASP B 1 7 ? -12.786 18.493 34.634 1.00 106.99 137 ASP B CA 1
ATOM 2433 C C . ASP B 1 7 ? -11.629 19.420 34.961 1.00 89.85 137 ASP B C 1
ATOM 2434 O O . ASP B 1 7 ? -10.525 18.973 35.296 1.00 90.04 137 ASP B O 1
ATOM 2439 N N . LEU B 1 8 ? -11.882 20.724 34.887 1.00 58.53 138 LEU B N 1
ATOM 2440 C CA . LEU B 1 8 ? -10.789 21.682 34.894 1.00 42.71 138 LEU B CA 1
ATOM 2441 C C . LEU B 1 8 ? -10.288 22.045 36.292 1.00 34.90 138 LEU B C 1
ATOM 2442 O O . LEU B 1 8 ? -9.244 22.691 36.393 1.00 29.93 138 LEU B O 1
ATOM 2447 N N . ASP B 1 9 ? -10.972 21.633 37.366 1.00 32.37 139 ASP B N 1
ATOM 2448 C CA . ASP B 1 9 ? -10.450 21.858 38.715 1.00 25.82 139 ASP B CA 1
ATOM 2449 C C . ASP B 1 9 ? -9.130 21.134 38.928 1.00 25.83 139 ASP B C 1
ATOM 2450 O O . ASP B 1 9 ? -8.210 21.671 39.557 1.00 23.93 139 ASP B O 1
ATOM 2455 N N . LEU B 1 10 ? -9.033 19.898 38.436 1.00 28.19 140 LEU B N 1
ATOM 2456 C CA . LEU B 1 10 ? -7.829 19.102 38.620 1.00 30.62 140 LEU B CA 1
ATOM 2457 C C . LEU B 1 10 ? -6.607 19.803 38.063 1.00 29.82 140 LEU B C 1
ATOM 2458 O O . LEU B 1 10 ? -5.487 19.535 38.509 1.00 44.43 140 LEU B O 1
ATOM 2463 N N . TYR B 1 11 ? -6.805 20.711 37.119 1.00 27.98 141 TYR B N 1
ATOM 2464 C CA . TYR B 1 11 ? -5.724 21.492 36.552 1.00 33.95 141 TYR B CA 1
ATOM 2465 C C . TYR B 1 11 ? -5.513 22.839 37.254 1.00 22.28 141 TYR B C 1
ATOM 2466 O O . TYR B 1 11 ? -4.605 23.576 36.868 1.00 21.18 141 TYR B O 1
ATOM 2475 N N . ALA B 1 12 ? -6.250 23.140 38.325 1.00 21.40 142 ALA B N 1
ATOM 2476 C CA . ALA B 1 12 ? -6.336 24.489 38.878 1.00 20.09 142 ALA B CA 1
ATOM 2477 C C . ALA B 1 12 ? -5.819 24.581 40.312 1.00 27.45 142 ALA B C 1
ATOM 2478 O O . ALA B 1 12 ? -5.911 23.627 41.086 1.00 44.78 142 ALA B O 1
ATOM 2480 N N . THR B 1 13 ? -5.302 25.759 40.658 1.00 28.58 143 THR B N 1
ATOM 2481 C CA . THR B 1 13 ? -4.978 26.162 42.025 1.00 14.93 143 THR B CA 1
ATOM 2482 C C . THR B 1 13 ? -6.242 26.344 42.852 1.00 26.85 143 THR B C 1
ATOM 2483 O O . THR B 1 13 ? -7.354 26.466 42.309 1.00 29.89 143 THR B O 1
ATOM 2487 N N . SER B 1 14 ? -6.062 26.296 44.184 1.00 23.17 144 SER B N 1
ATOM 2488 C CA . SER B 1 14 ? -7.107 26.662 45.146 1.00 28.74 144 SER B CA 1
ATOM 2489 C C . SER B 1 14 ? -7.835 27.941 44.742 1.00 15.44 144 SER B C 1
ATOM 2490 O O . SER B 1 14 ? -9.060 27.958 44.603 1.00 26.75 144 SER B O 1
ATOM 2493 N N . ARG B 1 15 ? -7.088 29.031 44.552 1.00 16.97 145 ARG B N 1
ATOM 2494 C CA . ARG B 1 15 ? -7.733 30.305 44.222 1.00 19.41 145 ARG B CA 1
ATOM 2495 C C . ARG B 1 15 ? -8.510 30.199 42.920 1.00 29.16 145 ARG B C 1
ATOM 2496 O O . ARG B 1 15 ? -9.614 30.737 42.806 1.00 24.51 145 ARG B O 1
ATOM 2504 N N . GLU B 1 16 ? -7.952 29.496 41.932 1.00 12.80 146 GLU B N 1
ATOM 2505 C CA . GLU B 1 16 ? -8.661 29.341 40.670 1.00 13.94 146 GLU B CA 1
ATOM 2506 C C . GLU B 1 16 ? -9.910 28.480 40.837 1.00 16.79 146 GLU B C 1
ATOM 2507 O O . GLU B 1 16 ? -10.972 28.815 40.289 1.00 16.25 146 GLU B O 1
ATOM 2513 N N . ARG B 1 17 ? -9.834 27.412 41.645 1.00 21.54 147 ARG B N 1
ATOM 2514 C CA . ARG B 1 17 ? -11.025 26.615 41.912 1.00 17.86 147 ARG B CA 1
ATOM 2515 C C . ARG B 1 17 ? -12.118 27.437 42.587 1.00 31.08 147 ARG B C 1
ATOM 2516 O O . ARG B 1 17 ? -13.304 27.299 42.253 1.00 41.49 147 ARG B O 1
ATOM 2524 N N . ARG B 1 18 ? -11.734 28.313 43.537 1.00 23.68 148 ARG B N 1
ATOM 2525 C CA . ARG B 1 18 ? -12.724 29.107 44.261 1.00 19.81 148 ARG B CA 1
ATOM 2526 C C . ARG B 1 18 ? -13.317 30.197 43.381 1.00 32.84 148 ARG B C 1
ATOM 2527 O O . ARG B 1 18 ? -14.532 30.454 43.430 1.00 35.43 148 ARG B O 1
ATOM 2535 N N . PHE B 1 19 ? -12.471 30.879 42.602 1.00 33.17 149 PHE B N 1
ATOM 2536 C CA . PHE B 1 19 ? -12.983 31.818 41.614 1.00 19.63 149 PHE B CA 1
ATOM 2537 C C . PHE B 1 19 ? -14.045 31.143 40.767 1.00 21.57 149 PHE B C 1
ATOM 2538 O O . PHE B 1 19 ? -15.166 31.652 40.617 1.00 23.05 149 PHE B O 1
ATOM 2546 N N . ARG B 1 20 ? -13.706 29.969 40.221 1.00 19.42 150 ARG B N 1
ATOM 2547 C CA . ARG B 1 20 ? -14.653 29.259 39.374 1.00 22.06 150 ARG B CA 1
ATOM 2548 C C . ARG B 1 20 ? -15.901 28.853 40.149 1.00 27.91 150 ARG B C 1
ATOM 2549 O O . ARG B 1 20 ? -17.005 28.853 39.590 1.00 26.13 150 ARG B O 1
ATOM 2557 N N . LEU B 1 21 ? -15.755 28.508 41.430 1.00 20.57 151 LEU B N 1
ATOM 2558 C CA . LEU B 1 21 ? -16.918 28.085 42.200 1.00 22.04 151 LEU B CA 1
ATOM 2559 C C . LEU B 1 21 ? -17.927 29.214 42.343 1.00 31.92 151 LEU B C 1
ATOM 2560 O O . LEU B 1 21 ? -19.138 29.001 42.193 1.00 25.29 151 LEU B O 1
ATOM 2565 N N . PHE B 1 22 ? -17.447 30.426 42.633 1.00 32.36 152 PHE B N 1
ATOM 2566 C CA . PHE B 1 22 ? -18.352 31.539 42.853 1.00 20.25 152 PHE B CA 1
ATOM 2567 C C . PHE B 1 22 ? -18.720 32.302 41.591 1.00 20.74 152 PHE B C 1
ATOM 2568 O O . PHE B 1 22 ? -19.676 33.078 41.624 1.00 21.47 152 PHE B O 1
ATOM 2576 N N . ALA B 1 23 ? -18.003 32.109 40.488 1.00 25.77 153 ALA B N 1
ATOM 2577 C CA . ALA B 1 23 ? -18.273 32.888 39.287 1.00 21.17 153 ALA B CA 1
ATOM 2578 C C . ALA B 1 23 ? -19.581 32.457 38.634 1.00 23.74 153 ALA B C 1
ATOM 2579 O O . ALA B 1 23 ? -19.965 31.287 38.683 1.00 58.46 153 ALA B O 1
ATOM 2581 N N . SER B 1 24 ? -20.259 33.419 37.992 1.00 24.56 154 SER B N 1
ATOM 2582 C CA . SER B 1 24 ? -21.544 33.151 37.357 1.00 27.26 154 SER B CA 1
ATOM 2583 C C . SER B 1 24 ? -21.678 33.693 35.932 1.00 30.75 154 SER B C 1
ATOM 2584 O O . SER B 1 24 ? -22.704 33.429 35.295 1.00 30.99 154 SER B O 1
ATOM 2587 N N . ILE B 1 25 ? -20.706 34.442 35.412 1.00 27.02 155 ILE B N 1
ATOM 2588 C CA . ILE B 1 25 ? -20.819 35.048 34.086 1.00 30.26 155 ILE B CA 1
ATOM 2589 C C . ILE B 1 25 ? -19.775 34.414 33.176 1.00 33.75 155 ILE B C 1
ATOM 2590 O O . ILE B 1 25 ? -18.595 34.321 33.539 1.00 33.42 155 ILE B O 1
ATOM 2595 N N . GLU B 1 26 ? -20.195 34.018 31.982 1.00 30.57 156 GLU B N 1
ATOM 2596 C CA . GLU B 1 26 ? -19.270 33.576 30.957 1.00 30.87 156 GLU B CA 1
ATOM 2597 C C . GLU B 1 26 ? -19.461 34.484 29.751 1.00 48.21 156 GLU B C 1
ATOM 2598 O O . GLU B 1 26 ? -20.595 34.785 29.376 1.00 60.54 156 GLU B O 1
ATOM 2604 N N . CYS B 1 27 ? -18.370 34.917 29.128 1.00 32.39 157 CYS B N 1
ATOM 2605 C CA . CYS B 1 27 ? -18.504 35.660 27.877 1.00 45.90 157 CYS B CA 1
ATOM 2606 C C . CYS B 1 27 ? -17.283 35.367 27.019 1.00 45.15 157 CYS B C 1
ATOM 2607 O O . CYS B 1 27 ? -16.172 35.769 27.373 1.00 32.95 157 CYS B O 1
ATOM 2610 N N . GLU B 1 28 ? -17.507 34.696 25.882 1.00 47.55 158 GLU B N 1
ATOM 2611 C CA . GLU B 1 28 ? -16.442 34.235 24.990 1.00 36.40 158 GLU B CA 1
ATOM 2612 C C . GLU B 1 28 ? -15.410 33.406 25.746 1.00 34.22 158 GLU B C 1
ATOM 2613 O O . GLU B 1 28 ? -14.207 33.649 25.687 1.00 32.82 158 GLU B O 1
ATOM 2619 N N . GLY B 1 29 ? -15.927 32.459 26.527 1.00 35.00 159 GLY B N 1
ATOM 2620 C CA . GLY B 1 29 ? -15.138 31.500 27.263 1.00 32.59 159 GLY B CA 1
ATOM 2621 C C . GLY B 1 29 ? -14.440 32.011 28.494 1.00 29.42 159 GLY B C 1
ATOM 2622 O O . GLY B 1 29 ? -14.052 31.202 29.345 1.00 28.31 159 GLY B O 1
ATOM 2623 N N . GLN B 1 30 ? -14.245 33.317 28.622 1.00 29.37 160 GLN B N 1
ATOM 2624 C CA . GLN B 1 30 ? -13.724 33.841 29.873 1.00 33.30 160 GLN B CA 1
ATOM 2625 C C . GLN B 1 30 ? -14.817 33.849 30.929 1.00 25.07 160 GLN B C 1
ATOM 2626 O O . GLN B 1 30 ? -15.958 34.237 30.654 1.00 33.08 160 GLN B O 1
ATOM 2632 N N . LEU B 1 31 ? -14.467 33.431 32.141 1.00 23.33 161 LEU B N 1
ATOM 2633 C CA . LEU B 1 31 ? -15.420 33.396 33.241 1.00 23.05 161 LEU B CA 1
ATOM 2634 C C . LEU B 1 31 ? -15.304 34.637 34.130 1.00 27.33 161 LEU B C 1
ATOM 2635 O O . LEU B 1 31 ? -14.228 35.224 34.283 1.00 19.61 161 LEU B O 1
ATOM 2640 N N . PHE B 1 32 ? -16.425 35.019 34.742 1.00 25.18 162 PHE B N 1
ATOM 2641 C CA . PHE B 1 32 ? -16.460 36.242 35.530 1.00 28.48 162 PHE B CA 1
ATOM 2642 C C . PHE B 1 32 ? -17.267 36.068 36.801 1.00 28.51 162 PHE B C 1
ATOM 2643 O O . PHE B 1 32 ? -18.192 35.263 36.900 1.00 27.78 162 PHE B O 1
ATOM 2651 N N . MET B 1 33 ? -16.939 36.930 37.738 1.00 21.59 163 MET B N 1
ATOM 2652 C CA . MET B 1 33 ? -17.634 37.082 38.995 1.00 21.39 163 MET B CA 1
ATOM 2653 C C . MET B 1 33 ? -18.470 38.354 38.868 1.00 24.11 163 MET B C 1
ATOM 2654 O O . MET B 1 33 ? -18.036 39.316 38.222 1.00 26.85 163 MET B O 1
ATOM 2659 N N . THR B 1 34 ? -19.682 38.368 39.414 1.00 20.54 164 THR B N 1
ATOM 2660 C CA . THR B 1 34 ? -20.349 39.655 39.573 1.00 22.81 164 THR B CA 1
ATOM 2661 C C . THR B 1 34 ? -19.961 40.268 40.907 1.00 32.74 164 THR B C 1
ATOM 2662 O O . THR B 1 34 ? -19.357 39.605 41.758 1.00 31.42 164 THR B O 1
ATOM 2666 N N . PRO B 1 35 ? -20.269 41.552 41.125 1.00 32.58 165 PRO B N 1
ATOM 2667 C CA . PRO B 1 35 ? -19.982 42.126 42.452 1.00 19.83 165 PRO B CA 1
ATOM 2668 C C . PRO B 1 35 ? -20.669 41.367 43.575 1.00 27.59 165 PRO B C 1
ATOM 2669 O O . PRO B 1 35 ? -20.056 41.152 44.633 1.00 19.23 165 PRO B O 1
ATOM 2673 N N . TYR B 1 36 ? -21.912 40.909 43.370 1.00 33.72 166 TYR B N 1
ATOM 2674 C CA . TYR B 1 36 ? -22.532 40.059 44.388 1.00 44.85 166 TYR B CA 1
ATOM 2675 C C . TYR B 1 36 ? -21.736 38.759 44.563 1.00 39.85 166 TYR B C 1
ATOM 2676 O O . TYR B 1 36 ? -21.426 38.358 45.695 1.00 35.63 166 TYR B O 1
ATOM 2685 N N . ASP B 1 37 ? -21.314 38.136 43.452 1.00 28.55 167 ASP B N 1
ATOM 2686 C CA . ASP B 1 37 ? -20.570 36.888 43.571 1.00 27.36 167 ASP B CA 1
ATOM 2687 C C . ASP B 1 37 ? -19.281 37.081 44.346 1.00 33.10 167 ASP B C 1
ATOM 2688 O O . ASP B 1 37 ? -18.879 36.190 45.108 1.00 18.14 167 ASP B O 1
ATOM 2693 N N . PHE B 1 38 ? -18.644 38.247 44.198 1.00 17.52 168 PHE B N 1
ATOM 2694 C CA . PHE B 1 38 ? -17.472 38.529 45.002 1.00 15.94 168 PHE B CA 1
ATOM 2695 C C . PHE B 1 38 ? -17.831 38.689 46.483 1.00 19.30 168 PHE B C 1
ATOM 2696 O O . PHE B 1 38 ? -17.146 38.139 47.364 1.00 15.56 168 PHE B O 1
ATOM 2704 N N . ILE B 1 39 ? -18.876 39.469 46.778 1.00 17.47 169 ILE B N 1
ATOM 2705 C CA . ILE B 1 39 ? -19.321 39.616 48.166 1.00 19.87 169 ILE B CA 1
ATOM 2706 C C . ILE B 1 39 ? -19.546 38.254 48.818 1.00 24.79 169 ILE B C 1
ATOM 2707 O O . ILE B 1 39 ? -19.162 38.022 49.975 1.00 20.10 169 ILE B O 1
ATOM 2712 N N . LEU B 1 40 ? -20.208 37.345 48.096 1.00 32.60 170 LEU B N 1
ATOM 2713 C CA . LEU B 1 40 ? -20.399 35.999 48.618 1.00 32.68 170 LEU B CA 1
ATOM 2714 C C . LEU B 1 40 ? -19.066 35.287 48.777 1.00 30.87 170 LEU B C 1
ATOM 2715 O O . LEU B 1 40 ? -18.810 34.662 49.817 1.00 24.93 170 LEU B O 1
ATOM 2720 N N . ALA B 1 41 ? -18.171 35.445 47.789 1.00 18.42 171 ALA B N 1
ATOM 2721 C CA . ALA B 1 41 ? -16.885 34.749 47.814 1.00 16.24 171 ALA B CA 1
ATOM 2722 C C . ALA B 1 41 ? -16.057 35.123 49.031 1.00 21.42 171 ALA B C 1
ATOM 2723 O O . ALA B 1 41 ? -15.273 34.304 49.523 1.00 23.57 171 ALA B O 1
ATOM 2725 N N . VAL B 1 42 ? -16.208 36.346 49.536 1.00 19.96 172 VAL B N 1
ATOM 2726 C CA . VAL B 1 42 ? -15.432 36.769 50.696 1.00 19.00 172 VAL B CA 1
ATOM 2727 C C . VAL B 1 42 ? -16.206 36.680 52.015 1.00 28.21 172 VAL B C 1
ATOM 2728 O O . VAL B 1 42 ? -15.590 36.813 53.085 1.00 28.42 172 VAL B O 1
ATOM 2732 N N . THR B 1 43 ? -17.536 36.558 51.978 1.00 33.13 173 THR B N 1
ATOM 2733 C CA . THR B 1 43 ? -18.300 36.515 53.223 1.00 39.38 173 THR B CA 1
ATOM 2734 C C . THR B 1 43 ? -18.879 35.141 53.539 1.00 35.90 173 THR B C 1
ATOM 2735 O O . THR B 1 43 ? -19.514 34.986 54.589 1.00 32.67 173 THR B O 1
ATOM 2739 N N . THR B 1 44 ? -18.763 34.178 52.632 1.00 44.28 174 THR B N 1
ATOM 2740 C CA . THR B 1 44 ? -19.470 32.909 52.727 1.00 43.77 174 THR B CA 1
ATOM 2741 C C . THR B 1 44 ? -18.420 31.787 52.697 1.00 55.08 174 THR B C 1
ATOM 2742 O O . THR B 1 44 ? -17.218 32.044 52.669 1.00 69.25 174 THR B O 1
ATOM 2746 N N . ASP B 1 45 ? -18.872 30.537 52.689 1.00 45.97 175 ASP B N 1
ATOM 2747 C CA . ASP B 1 45 ? -18.001 29.383 52.526 1.00 41.89 175 ASP B CA 1
ATOM 2748 C C . ASP B 1 45 ? -18.188 28.713 51.180 1.00 31.79 175 ASP B C 1
ATOM 2749 O O . ASP B 1 45 ? -17.222 28.519 50.445 1.00 27.34 175 ASP B O 1
ATOM 2754 N N . GLU B 1 46 ? -19.414 28.394 50.817 1.00 32.02 176 GLU B N 1
ATOM 2755 C CA . GLU B 1 46 ? -19.719 27.834 49.517 1.00 34.81 176 GLU B CA 1
ATOM 2756 C C . GLU B 1 46 ? -20.982 28.504 49.019 1.00 42.55 176 GLU B C 1
ATOM 2757 O O . GLU B 1 46 ? -21.775 29.017 49.817 1.00 45.49 176 GLU B O 1
ATOM 2763 N N . PRO B 1 47 ? -21.217 28.488 47.710 1.00 45.75 177 PRO B N 1
ATOM 2764 C CA . PRO B 1 47 ? -22.499 28.989 47.212 1.00 46.49 177 PRO B CA 1
ATOM 2765 C C . PRO B 1 47 ? -23.604 28.125 47.795 1.00 56.40 177 PRO B C 1
ATOM 2766 O O . PRO B 1 47 ? -23.361 27.017 48.289 1.00 54.17 177 PRO B O 1
ATOM 2770 N N . LYS B 1 48 ? -24.826 28.660 47.761 1.00 70.09 178 LYS B N 1
ATOM 2771 C CA . LYS B 1 48 ? -26.015 27.958 48.232 1.00 71.16 178 LYS B CA 1
ATOM 2772 C C . LYS B 1 48 ? -26.764 27.285 47.095 1.00 70.54 178 LYS B C 1
ATOM 2773 O O . LYS B 1 48 ? -27.211 26.148 47.246 1.00 70.33 178 LYS B O 1
ATOM 2779 N N . VAL B 1 49 ? -26.838 27.937 45.937 1.00 81.21 179 VAL B N 1
ATOM 2780 C CA . VAL B 1 49 ? -27.460 27.372 44.745 1.00 93.49 179 VAL B CA 1
ATOM 2781 C C . VAL B 1 49 ? -26.356 27.071 43.734 1.00 103.53 179 VAL B C 1
ATOM 2782 O O . VAL B 1 49 ? -25.257 27.639 43.782 1.00 104.42 179 VAL B O 1
ATOM 2786 N N . ALA B 1 50 ? -26.649 26.137 42.821 1.00 103.54 180 ALA B N 1
ATOM 2787 C CA . ALA B 1 50 ? -25.629 25.605 41.918 1.00 105.24 180 ALA B CA 1
ATOM 2788 C C . ALA B 1 50 ? -25.322 26.564 40.765 1.00 107.75 180 ALA B C 1
ATOM 2789 O O . ALA B 1 50 ? -24.202 27.082 40.653 1.00 102.94 180 ALA B O 1
ATOM 2791 N N . LYS B 1 51 ? -26.301 26.806 39.892 1.00 102.54 181 LYS B N 1
ATOM 2792 C CA . LYS B 1 51 ? -26.093 27.662 38.723 1.00 89.06 181 LYS B CA 1
ATOM 2793 C C . LYS B 1 51 ? -27.320 28.519 38.397 1.00 82.93 181 LYS B C 1
ATOM 2794 O O . LYS B 1 51 ? -28.263 28.618 39.188 1.00 73.40 181 LYS B O 1
ATOM 2796 N N . TRP B 1 53 ? -25.922 30.130 35.857 1.00 62.77 183 TRP B N 1
ATOM 2797 C CA . TRP B 1 53 ? -24.701 30.273 35.065 1.00 71.60 183 TRP B CA 1
ATOM 2798 C C . TRP B 1 53 ? -24.954 30.958 33.708 1.00 75.66 183 TRP B C 1
ATOM 2799 O O . TRP B 1 53 ? -24.951 30.292 32.670 1.00 89.07 183 TRP B O 1
ATOM 2810 N N . LYS B 1 54 ? -25.128 32.285 33.721 1.00 67.58 184 LYS B N 1
ATOM 2811 C CA . LYS B 1 54 ? -25.660 33.033 32.578 1.00 72.92 184 LYS B CA 1
ATOM 2812 C C . LYS B 1 54 ? -24.564 33.427 31.587 1.00 38.84 184 LYS B C 1
ATOM 2813 O O . LYS B 1 54 ? -23.517 33.937 31.982 1.00 36.06 184 LYS B O 1
ATOM 2815 N N . SER B 1 55 ? -24.807 33.178 30.295 1.00 57.21 185 SER B N 1
ATOM 2816 C CA . SER B 1 55 ? -23.807 33.367 29.242 1.00 47.20 185 SER B CA 1
ATOM 2817 C C . SER B 1 55 ? -24.169 34.562 28.364 1.00 42.27 185 SER B C 1
ATOM 2818 O O . SER B 1 55 ? -25.238 34.581 27.746 1.00 52.36 185 SER B O 1
ATOM 2821 N N . LEU B 1 56 ? -23.256 35.526 28.274 1.00 40.25 186 LEU B N 1
ATOM 2822 C CA . LEU B 1 56 ? -23.486 36.789 27.589 1.00 47.57 186 LEU B CA 1
ATOM 2823 C C . LEU B 1 56 ? -22.648 36.885 26.321 1.00 59.99 186 LEU B C 1
ATOM 2824 O O . LEU B 1 56 ? -21.525 36.371 26.264 1.00 57.59 186 LEU B O 1
ATOM 2829 N N . SER B 1 57 ? -23.198 37.568 25.308 1.00 69.76 187 SER B N 1
ATOM 2830 C CA . SER B 1 57 ? -22.405 38.078 24.197 1.00 69.53 187 SER B CA 1
ATOM 2831 C C . SER B 1 57 ? -21.693 39.359 24.628 1.00 60.83 187 SER B C 1
ATOM 2832 O O . SER B 1 57 ? -22.046 39.982 25.633 1.00 60.42 187 SER B O 1
ATOM 2835 N N . LYS B 1 58 ? -20.719 39.793 23.813 1.00 61.32 188 LYS B N 1
ATOM 2836 C CA . LYS B 1 58 ? -19.906 40.953 24.185 1.00 56.91 188 LYS B CA 1
ATOM 2837 C C . LYS B 1 58 ? -20.747 42.217 24.364 1.00 63.18 188 LYS B C 1
ATOM 2838 O O . LYS B 1 58 ? -20.462 43.031 25.256 1.00 67.71 188 LYS B O 1
ATOM 2844 N N . GLN B 1 59 ? -21.800 42.408 23.551 1.00 64.28 189 GLN B N 1
ATOM 2845 C CA . GLN B 1 59 ? -22.493 43.694 23.669 1.00 74.01 189 GLN B CA 1
ATOM 2846 C C . GLN B 1 59 ? -23.615 43.669 24.685 1.00 72.98 189 GLN B C 1
ATOM 2847 O O . GLN B 1 59 ? -24.007 44.730 25.199 1.00 81.32 189 GLN B O 1
ATOM 2853 N N . GLU B 1 60 ? -24.127 42.500 25.056 1.00 63.10 190 GLU B N 1
ATOM 2854 C CA . GLU B 1 60 ? -24.981 42.517 26.233 1.00 62.90 190 GLU B CA 1
ATOM 2855 C C . GLU B 1 60 ? -24.158 42.732 27.496 1.00 59.48 190 GLU B C 1
ATOM 2856 O O . GLU B 1 60 ? -24.610 43.424 28.429 1.00 66.67 190 GLU B O 1
ATOM 2862 N N . LEU B 1 61 ? -22.921 42.236 27.516 1.00 52.57 191 LEU B N 1
ATOM 2863 C CA . LEU B 1 61 ? -22.015 42.584 28.606 1.00 55.51 191 LEU B CA 1
ATOM 2864 C C . LEU B 1 61 ? -21.745 44.085 28.623 1.00 59.17 191 LEU B C 1
ATOM 2865 O O . LEU B 1 61 ? -21.719 44.717 29.692 1.00 58.34 191 LEU B O 1
ATOM 2870 N N . ASN B 1 62 ? -21.520 44.679 27.454 1.00 48.89 192 ASN B N 1
ATOM 2871 C CA . ASN B 1 62 ? -21.164 46.086 27.499 1.00 52.58 192 ASN B CA 1
ATOM 2872 C C . ASN B 1 62 ? -22.362 46.988 27.772 1.00 58.92 192 ASN B C 1
ATOM 2873 O O . ASN B 1 62 ? -22.170 48.117 28.253 1.00 64.11 192 ASN B O 1
ATOM 2878 N N . GLN B 1 63 ? -23.589 46.507 27.544 1.00 60.16 193 GLN B N 1
ATOM 2879 C CA . GLN B 1 63 ? -24.730 47.216 28.117 1.00 68.08 193 GLN B CA 1
ATOM 2880 C C . GLN B 1 63 ? -24.759 47.065 29.637 1.00 65.76 193 GLN B C 1
ATOM 2881 O O . GLN B 1 63 ? -25.068 48.026 30.352 1.00 75.10 193 GLN B O 1
ATOM 2887 N N . MET B 1 64 ? -24.432 45.870 30.150 1.00 57.67 194 MET B N 1
ATOM 2888 C CA . MET B 1 64 ? -24.330 45.686 31.601 1.00 57.14 194 MET B CA 1
ATOM 2889 C C . MET B 1 64 ? -23.370 46.697 32.228 1.00 52.55 194 MET B C 1
ATOM 2890 O O . MET B 1 64 ? -23.659 47.263 33.289 1.00 48.78 194 MET B O 1
ATOM 2895 N N . LEU B 1 65 ? -22.256 46.991 31.543 1.00 59.13 195 LEU B N 1
ATOM 2896 C CA . LEU B 1 65 ? -21.263 47.942 32.045 1.00 53.16 195 LEU B CA 1
ATOM 2897 C C . LEU B 1 65 ? -21.606 49.404 31.804 1.00 58.86 195 LEU B C 1
ATOM 2898 O O . LEU B 1 65 ? -21.157 50.261 32.575 1.00 42.90 195 LEU B O 1
ATOM 2903 N N . ALA B 1 66 ? -22.347 49.718 30.735 1.00 75.06 196 ALA B N 1
ATOM 2904 C CA . ALA B 1 66 ? -22.633 51.116 30.410 1.00 82.84 196 ALA B CA 1
ATOM 2905 C C . ALA B 1 66 ? -23.127 51.948 31.596 1.00 68.49 196 ALA B C 1
ATOM 2906 O O . ALA B 1 66 ? -22.937 53.169 31.605 1.00 68.73 196 ALA B O 1
ATOM 2908 N N . GLU B 1 67 ? -23.726 51.315 32.604 1.00 64.46 197 GLU B N 1
ATOM 2909 C CA . GLU B 1 67 ? -24.132 52.023 33.814 1.00 81.58 197 GLU B CA 1
ATOM 2910 C C . GLU B 1 67 ? -22.982 52.524 34.694 1.00 90.44 197 GLU B C 1
ATOM 2911 O O . GLU B 1 67 ? -23.108 53.597 35.295 1.00 103.49 197 GLU B O 1
ATOM 2917 N N . THR B 1 68 ? -21.839 51.831 34.715 1.00 65.02 198 THR B N 1
ATOM 2918 C CA . THR B 1 68 ? -20.967 51.802 35.895 1.00 49.64 198 THR B CA 1
ATOM 2919 C C . THR B 1 68 ? -20.730 53.194 36.487 1.00 40.91 198 THR B C 1
ATOM 2920 O O . THR B 1 68 ? -20.380 54.130 35.751 1.00 44.74 198 THR B O 1
ATOM 2924 N N . PRO B 1 69 ? -20.824 53.354 37.809 1.00 31.57 199 PRO B N 1
ATOM 2925 C CA . PRO B 1 69 ? -20.609 54.673 38.394 1.00 24.02 199 PRO B CA 1
ATOM 2926 C C . PRO B 1 69 ? -19.163 55.072 38.199 1.00 28.37 199 PRO B C 1
ATOM 2927 O O . PRO B 1 69 ? -18.269 54.219 38.258 1.00 21.99 199 PRO B O 1
ATOM 2931 N N . PRO B 1 70 ? -18.895 56.346 37.949 1.00 29.33 200 PRO B N 1
ATOM 2932 C CA . PRO B 1 70 ? -17.508 56.804 37.888 1.00 27.45 200 PRO B CA 1
ATOM 2933 C C . PRO B 1 70 ? -16.867 56.709 39.266 1.00 27.50 200 PRO B C 1
ATOM 2934 O O . PRO B 1 70 ? -17.527 56.480 40.287 1.00 21.89 200 PRO B O 1
ATOM 2938 N N . VAL B 1 71 ? -15.548 56.907 39.284 1.00 26.19 201 VAL B N 1
ATOM 2939 C CA . VAL B 1 71 ? -14.812 56.674 40.516 1.00 32.39 201 VAL B CA 1
ATOM 2940 C C . VAL B 1 71 ? -15.301 57.599 41.626 1.00 31.50 201 VAL B C 1
ATOM 2941 O O . VAL B 1 71 ? -15.345 57.216 42.805 1.00 19.85 201 VAL B O 1
ATOM 2945 N N . TRP B 1 72 ? -15.747 58.787 41.277 1.00 22.65 202 TRP B N 1
ATOM 2946 C CA . TRP B 1 72 ? -16.105 59.693 42.356 1.00 31.88 202 TRP B CA 1
ATOM 2947 C C . TRP B 1 72 ? -17.434 59.342 43.032 1.00 33.29 202 TRP B C 1
ATOM 2948 O O . TRP B 1 72 ? -17.808 59.999 44.006 1.00 23.38 202 TRP B O 1
ATOM 2959 N N . LYS B 1 73 ? -18.059 58.297 42.588 1.00 25.05 203 LYS B N 1
ATOM 2960 C CA . LYS B 1 73 ? -19.250 57.803 43.179 1.00 31.52 203 LYS B CA 1
ATOM 2961 C C . LYS B 1 73 ? -18.958 56.604 44.081 1.00 32.99 203 LYS B C 1
ATOM 2962 O O . LYS B 1 73 ? -19.852 55.909 44.420 1.00 34.69 203 LYS B O 1
ATOM 2968 N N . GLY B 1 74 ? -17.698 56.375 44.429 1.00 19.29 204 GLY B N 1
ATOM 2969 C CA . GLY B 1 74 ? -17.339 55.295 45.320 1.00 28.85 204 GLY B CA 1
ATOM 2970 C C . GLY B 1 74 ? -17.946 55.473 46.697 1.00 27.25 204 GLY B C 1
ATOM 2971 O O . GLY B 1 74 ? -18.176 56.588 47.166 1.00 27.13 204 GLY B O 1
ATOM 2972 N N . SER B 1 75 ? -18.252 54.345 47.319 1.00 30.02 205 SER B N 1
ATOM 2973 C CA . SER B 1 75 ? -18.769 54.334 48.668 1.00 30.64 205 SER B CA 1
ATOM 2974 C C . SER B 1 75 ? -18.739 52.920 49.218 1.00 23.05 205 SER B C 1
ATOM 2975 O O . SER B 1 75 ? -18.793 51.953 48.458 1.00 29.86 205 SER B O 1
ATOM 2978 N N . SER B 1 76 ? -18.787 52.745 50.515 1.00 15.55 206 SER B N 1
ATOM 2979 C CA . SER B 1 76 ? -18.695 51.394 51.016 1.00 25.20 206 SER B CA 1
ATOM 2980 C C . SER B 1 76 ? -19.826 50.583 50.409 1.00 29.43 206 SER B C 1
ATOM 2981 O O . SER B 1 76 ? -19.895 49.369 50.600 1.00 53.17 206 SER B O 1
ATOM 2984 N N . LYS B 1 77 ? -20.735 51.251 49.702 1.00 16.43 207 LYS B N 1
ATOM 2985 C CA . LYS B 1 77 ? -21.893 50.544 49.180 1.00 17.24 207 LYS B CA 1
ATOM 2986 C C . LYS B 1 77 ? -21.815 50.438 47.670 1.00 19.61 207 LYS B C 1
ATOM 2987 O O . LYS B 1 77 ? -22.836 50.172 47.029 1.00 18.45 207 LYS B O 1
ATOM 2993 N N . LEU B 1 78 ? -20.633 50.648 47.097 1.00 16.54 208 LEU B N 1
ATOM 2994 C CA . LEU B 1 78 ? -20.447 50.514 45.664 1.00 31.46 208 LEU B CA 1
ATOM 2995 C C . LEU B 1 78 ? -20.840 49.123 45.198 1.00 33.21 208 LEU B C 1
ATOM 2996 O O . LEU B 1 78 ? -21.660 48.961 44.281 1.00 37.92 208 LEU B O 1
ATOM 3001 N N . PHE B 1 79 ? -20.271 48.101 45.843 1.00 34.88 209 PHE B N 1
ATOM 3002 C CA . PHE B 1 79 ? -20.500 46.731 45.397 1.00 24.85 209 PHE B CA 1
ATOM 3003 C C . PHE B 1 79 ? -21.907 46.266 45.696 1.00 27.29 209 PHE B C 1
ATOM 3004 O O . PHE B 1 79 ? -22.444 45.468 44.931 1.00 24.22 209 PHE B O 1
ATOM 3012 N N . ARG B 1 80 ? -22.555 46.773 46.751 1.00 32.34 210 ARG B N 1
ATOM 3013 C CA . ARG B 1 80 ? -23.923 46.318 46.937 1.00 18.71 210 ARG B CA 1
ATOM 3014 C C . ARG B 1 80 ? -24.918 47.065 46.086 1.00 20.19 210 ARG B C 1
ATOM 3015 O O . ARG B 1 80 ? -25.962 46.492 45.770 1.00 32.05 210 ARG B O 1
ATOM 3023 N N . ASN B 1 81 ? -24.597 48.272 45.632 1.00 20.19 211 ASN B N 1
ATOM 3024 C CA . ASN B 1 81 ? -25.520 48.947 44.736 1.00 21.76 211 ASN B CA 1
ATOM 3025 C C . ASN B 1 81 ? -25.405 48.401 43.318 1.00 32.87 211 ASN B C 1
ATOM 3026 O O . ASN B 1 81 ? -26.411 48.315 42.603 1.00 28.61 211 ASN B O 1
ATOM 3031 N N . LEU B 1 82 ? -24.177 48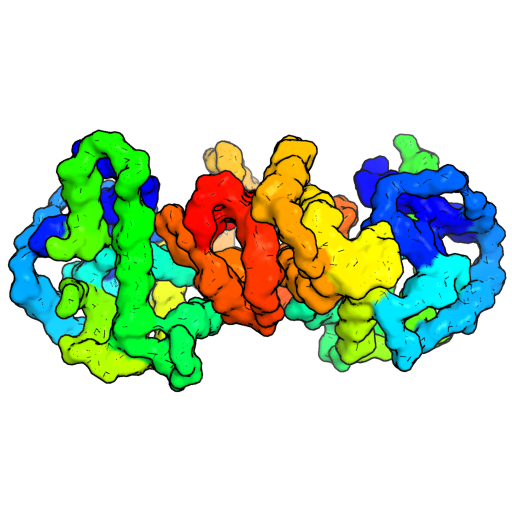.098 42.886 1.00 33.97 212 LEU B N 1
ATOM 3032 C CA . LEU B 1 82 ? -23.899 47.221 41.746 1.00 31.71 212 LEU B CA 1
ATOM 3033 C C . LEU B 1 82 ? -24.155 45.785 42.152 1.00 56.75 212 LEU B C 1
ATOM 3034 O O . LEU B 1 82 ? -23.228 45.017 42.401 1.00 86.70 212 LEU B O 1
ATOM 3039 N N . LYS B 1 83 ? -25.402 45.382 42.204 1.00 36.36 213 LYS B N 1
ATOM 3040 C CA . LYS B 1 83 ? -25.550 44.066 42.812 1.00 41.82 213 LYS B CA 1
ATOM 3041 C C . LYS B 1 83 ? -25.076 42.982 41.857 1.00 47.97 213 LYS B C 1
ATOM 3042 O O . LYS B 1 83 ? -24.046 42.344 42.092 1.00 43.77 213 LYS B O 1
ATOM 3048 N N . GLU B 1 84 ? -25.769 42.804 40.741 1.00 45.89 214 GLU B N 1
ATOM 3049 C CA . GLU B 1 84 ? -25.368 41.779 39.798 1.00 31.16 214 GLU B CA 1
ATOM 3050 C C . GLU B 1 84 ? -25.129 42.372 38.423 1.00 27.17 214 GLU B C 1
ATOM 3051 O O . GLU B 1 84 ? -24.888 41.632 37.458 1.00 24.93 214 GLU B O 1
ATOM 3057 N N . LYS B 1 85 ? -25.176 43.700 38.352 1.00 32.72 215 LYS B N 1
ATOM 3058 C CA . LYS B 1 85 ? -24.906 44.427 37.121 1.00 37.38 215 LYS B CA 1
ATOM 3059 C C . LYS B 1 85 ? -23.426 44.820 36.982 1.00 37.51 215 LYS B C 1
ATOM 3060 O O . LYS B 1 85 ? -23.103 46.007 36.930 1.00 42.98 215 LYS B O 1
ATOM 3066 N N . GLY B 1 86 ? -22.535 43.834 36.910 1.00 45.34 216 GLY B N 1
ATOM 3067 C CA . GLY B 1 86 ? -21.106 44.089 36.732 1.00 46.48 216 GLY B CA 1
ATOM 3068 C C . GLY B 1 86 ? -20.346 42.790 36.560 1.00 33.44 216 GLY B C 1
ATOM 3069 O O . GLY B 1 86 ? -20.882 41.698 36.777 1.00 36.50 216 GLY B O 1
ATOM 3070 N N . VAL B 1 87 ? -19.066 42.919 36.196 1.00 24.02 217 VAL B N 1
ATOM 3071 C CA . VAL B 1 87 ? -18.211 41.748 35.947 1.00 31.81 217 VAL B CA 1
ATOM 3072 C C . VAL B 1 87 ? -16.828 41.955 36.546 1.00 19.97 217 VAL B C 1
ATOM 3073 O O . VAL B 1 87 ? -16.228 43.029 36.427 1.00 19.50 217 VAL B O 1
ATOM 3077 N N . ILE B 1 88 ? -16.316 40.896 37.166 1.00 18.71 218 ILE B N 1
ATOM 3078 C CA . ILE B 1 88 ? -14.990 40.854 37.772 1.00 22.05 218 ILE B CA 1
ATOM 3079 C C . ILE B 1 88 ? -14.244 39.637 37.241 1.00 31.24 218 ILE B C 1
ATOM 3080 O O . ILE B 1 88 ? -14.793 38.526 37.226 1.00 20.61 218 ILE B O 1
ATOM 3085 N N . SER B 1 89 ? -13.033 39.866 36.723 1.00 33.90 219 SER B N 1
ATOM 3086 C CA . SER B 1 89 ? -12.205 38.784 36.207 1.00 17.95 219 SER B CA 1
ATOM 3087 C C . SER B 1 89 ? -11.439 38.147 37.350 1.00 29.24 219 SER B C 1
ATOM 3088 O O . SER B 1 89 ? -11.458 38.631 38.487 1.00 21.76 219 SER B O 1
ATOM 3091 N N . TYR B 1 90 ? -10.720 37.070 37.020 1.00 22.34 220 TYR B N 1
ATOM 3092 C CA . TYR B 1 90 ? -9.933 36.343 38.013 1.00 14.22 220 TYR B CA 1
ATOM 3093 C C . TYR B 1 90 ? -8.815 37.210 38.615 1.00 21.62 220 TYR B C 1
ATOM 3094 O O . TYR B 1 90 ? -8.611 37.234 39.847 1.00 9.80 220 TYR B O 1
ATOM 3103 N N . THR B 1 91 ? -8.022 37.857 37.749 1.00 22.72 221 THR B N 1
ATOM 3104 C CA . THR B 1 91 ? -6.996 38.779 38.226 1.00 15.78 221 THR B CA 1
ATOM 3105 C C . THR B 1 91 ? -7.594 39.857 39.112 1.00 27.36 221 THR B C 1
ATOM 3106 O O . THR B 1 91 ? -7.028 40.225 40.148 1.00 8.04 221 THR B O 1
ATOM 3110 N N . GLU B 1 92 ? -8.713 40.411 38.674 1.00 19.07 222 GLU B N 1
ATOM 3111 C CA . GLU B 1 92 ? -9.369 41.491 39.386 1.00 10.23 222 GLU B CA 1
ATOM 3112 C C . GLU B 1 92 ? -9.830 41.005 40.761 1.00 9.01 222 GLU B C 1
ATOM 3113 O O . GLU B 1 92 ? -9.703 41.713 41.772 1.00 8.47 222 GLU B O 1
ATOM 3119 N N . TYR B 1 93 ? -10.360 39.782 40.802 1.00 12.27 223 TYR B N 1
ATOM 3120 C CA . TYR B 1 93 ? -10.639 39.066 42.040 1.00 8.78 223 TYR B CA 1
ATOM 3121 C C . TYR B 1 93 ? -9.420 39.036 42.951 1.00 27.58 223 TYR B C 1
ATOM 3122 O O . TYR B 1 93 ? -9.515 39.334 44.151 1.00 23.00 223 TYR B O 1
ATOM 3131 N N . LEU B 1 94 ? -8.277 38.594 42.403 1.00 7.38 224 LEU B N 1
ATOM 3132 C CA . LEU B 1 94 ? -7.027 38.549 43.167 1.00 11.84 224 LEU B CA 1
ATOM 3133 C C . LEU B 1 94 ? -6.670 39.924 43.722 1.00 9.45 224 LEU B C 1
ATOM 3134 O O . LEU B 1 94 ? -6.341 40.060 44.906 1.00 5.66 224 LEU B O 1
ATOM 3139 N N . PHE B 1 95 ? -6.709 40.951 42.869 1.00 6.60 225 PHE B N 1
ATOM 3140 C CA . PHE B 1 95 ? -6.547 42.336 43.313 1.00 6.59 225 PHE B CA 1
ATOM 3141 C C . PHE B 1 95 ? -7.418 42.646 44.534 1.00 12.53 225 PHE B C 1
ATOM 3142 O O . PHE B 1 95 ? -6.910 43.090 45.573 1.00 6.41 225 PHE B O 1
ATOM 3150 N N . LEU B 1 96 ? -8.735 42.388 44.434 1.00 7.53 226 LEU B N 1
ATOM 3151 C CA . LEU B 1 96 ? -9.645 42.731 45.527 1.00 10.21 226 LEU B CA 1
ATOM 3152 C C . LEU B 1 96 ? -9.319 41.970 46.817 1.00 15.03 226 LEU B C 1
ATOM 3153 O O . LEU B 1 96 ? -9.260 42.575 47.909 1.00 8.64 226 LEU B O 1
ATOM 3158 N N . LEU B 1 97 ? -9.076 40.652 46.709 1.00 10.48 227 LEU B N 1
ATOM 3159 C CA . LEU B 1 97 ? -8.603 39.880 47.855 1.00 11.84 227 LEU B CA 1
ATOM 3160 C C . LEU B 1 97 ? -7.368 40.481 48.478 1.00 16.14 227 LEU B C 1
ATOM 3161 O O . LEU B 1 97 ? -7.218 40.490 49.715 1.00 12.76 227 LEU B O 1
ATOM 3166 N N . CYS B 1 98 ? -6.415 40.856 47.642 1.00 19.20 228 CYS B N 1
ATOM 3167 C CA . CYS B 1 98 ? -5.190 41.427 48.159 1.00 24.85 228 CYS B CA 1
ATOM 3168 C C . CYS B 1 98 ? -5.464 42.711 48.940 1.00 19.92 228 CYS B C 1
ATOM 3169 O O . CYS B 1 98 ? -4.896 42.914 50.028 1.00 17.15 228 CYS B O 1
ATOM 3172 N N . ILE B 1 99 ? -6.332 43.589 48.398 1.00 18.07 229 ILE B N 1
ATOM 3173 C CA . ILE B 1 99 ? -6.745 44.816 49.095 1.00 10.61 229 ILE B CA 1
ATOM 3174 C C . ILE B 1 99 ? -7.264 44.510 50.496 1.00 20.13 229 ILE B C 1
ATOM 3175 O O . ILE B 1 99 ? -6.919 45.194 51.468 1.00 12.58 229 ILE B O 1
ATOM 3180 N N . LEU B 1 100 ? -8.165 43.530 50.604 1.00 17.64 230 LEU B N 1
ATOM 3181 C CA . LEU B 1 100 ? -8.731 43.183 51.902 1.00 14.14 230 LEU B CA 1
ATOM 3182 C C . LEU B 1 100 ? -7.670 42.927 52.990 1.00 22.45 230 LEU B C 1
ATOM 3183 O O . LEU B 1 100 ? -7.952 43.120 54.182 1.00 19.26 230 LEU B O 1
ATOM 3188 N N . THR B 1 101 ? -6.453 42.501 52.627 1.00 22.05 231 THR B N 1
ATOM 3189 C CA . THR B 1 101 ? -5.452 42.227 53.662 1.00 25.60 231 THR B CA 1
ATOM 3190 C C . THR B 1 101 ? -4.498 43.395 53.925 1.00 26.95 231 THR B C 1
ATOM 3191 O O . THR B 1 101 ? -3.747 43.345 54.909 1.00 26.51 231 THR B O 1
ATOM 3195 N N . LYS B 1 102 ? -4.481 44.421 53.067 1.00 25.00 232 LYS B N 1
ATOM 3196 C CA . LYS B 1 102 ? -3.487 45.475 53.196 1.00 19.90 232 LYS B CA 1
ATOM 3197 C C . LYS B 1 102 ? -3.784 46.389 54.375 1.00 9.63 232 LYS B C 1
ATOM 3198 O O . LYS B 1 102 ? -4.939 46.670 54.677 1.00 8.98 232 LYS B O 1
ATOM 3204 N N . PRO B 1 103 ? -2.753 46.888 55.042 1.00 18.24 233 PRO B N 1
ATOM 3205 C CA . PRO B 1 103 ? -2.951 47.985 55.983 1.00 14.77 233 PRO B CA 1
ATOM 3206 C C . PRO B 1 103 ? -3.095 49.264 55.173 1.00 14.67 233 PRO B C 1
ATOM 3207 O O . PRO B 1 103 ? -2.873 49.293 53.958 1.00 19.91 233 PRO B O 1
ATOM 3211 N N . HIS B 1 104 ? -3.507 50.331 55.854 1.00 17.54 234 HIS B N 1
ATOM 3212 C CA . HIS B 1 104 ? -3.761 51.562 55.119 1.00 16.73 234 HIS B CA 1
ATOM 3213 C C . HIS B 1 104 ? -2.487 52.088 54.450 1.00 24.48 234 HIS B C 1
ATOM 3214 O O . HIS B 1 104 ? -2.490 52.406 53.250 1.00 23.78 234 HIS B O 1
ATOM 3221 N N . ALA B 1 105 ? -1.356 52.073 55.171 1.00 14.01 235 ALA B N 1
ATOM 3222 C CA . ALA B 1 105 ? -0.101 52.504 54.567 1.00 20.58 235 ALA B CA 1
ATOM 3223 C C . ALA B 1 105 ? 0.269 51.637 53.353 1.00 30.79 235 ALA B C 1
ATOM 3224 O O . ALA B 1 105 ? 0.980 52.083 52.418 1.00 34.13 235 ALA B O 1
ATOM 3226 N N . GLY B 1 106 ? -0.253 50.416 53.318 1.00 8.97 236 GLY B N 1
ATOM 3227 C CA . GLY B 1 106 ? 0.006 49.581 52.179 1.00 17.85 236 GLY B CA 1
ATOM 3228 C C . GLY B 1 106 ? -0.655 50.089 50.922 1.00 21.75 236 GLY B C 1
ATOM 3229 O O . GLY B 1 106 ? -0.177 49.777 49.829 1.00 8.31 236 GLY B O 1
ATOM 3230 N N . PHE B 1 107 ? -1.741 50.868 51.053 1.00 13.44 237 PHE B N 1
ATOM 3231 C CA . PHE B 1 107 ? -2.408 51.376 49.858 1.00 20.13 237 PHE B CA 1
ATOM 3232 C C . PHE B 1 107 ? -1.422 52.210 49.063 1.00 15.92 237 PHE B C 1
ATOM 3233 O O . PHE B 1 107 ? -1.413 52.180 47.822 1.00 11.21 237 PHE B O 1
ATOM 3241 N N . ARG B 1 108 ? -0.559 52.945 49.776 1.00 12.69 238 ARG B N 1
ATOM 3242 C CA . ARG B 1 108 ? 0.476 53.724 49.115 1.00 12.16 238 ARG B CA 1
ATOM 3243 C C . A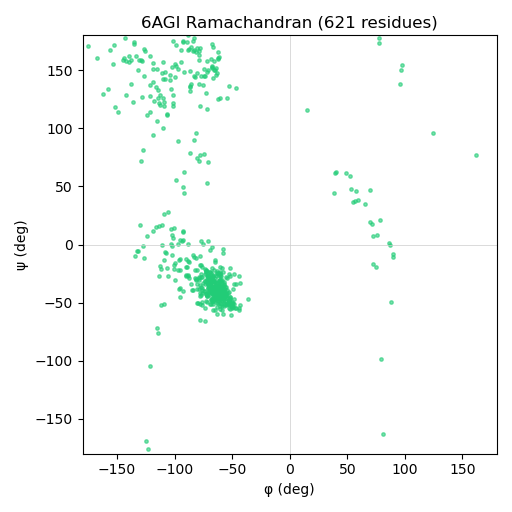RG B 1 108 ? 1.531 52.821 48.516 1.00 15.64 238 ARG B C 1
ATOM 3244 O O . ARG B 1 108 ? 1.979 53.063 47.381 1.00 23.25 238 ARG B O 1
ATOM 3252 N N . ILE B 1 109 ? 1.946 51.766 49.245 1.00 10.62 239 ILE B N 1
ATOM 3253 C CA . ILE B 1 109 ? 2.892 50.846 48.606 1.00 10.17 239 ILE B CA 1
ATOM 3254 C C . ILE B 1 109 ? 2.293 50.276 47.312 1.00 12.41 239 ILE B C 1
ATOM 3255 O O . ILE B 1 109 ? 2.985 50.135 46.297 1.00 10.05 239 ILE B O 1
ATOM 3260 N N . ALA B 1 110 ? 0.993 49.989 47.311 1.00 9.08 240 ALA B N 1
ATOM 3261 C CA . ALA B 1 110 ? 0.338 49.407 46.142 1.00 22.43 240 ALA B CA 1
ATOM 3262 C C . ALA B 1 110 ? 0.273 50.395 44.978 1.00 23.99 240 ALA B C 1
ATOM 3263 O O . ALA B 1 110 ? 0.688 50.077 43.853 1.00 10.25 240 ALA B O 1
ATOM 3265 N N . PHE B 1 111 ? -0.227 51.609 45.245 1.00 25.33 241 PHE B N 1
ATOM 3266 C CA . PHE B 1 111 ? -0.238 52.679 44.248 1.00 17.90 241 PHE B CA 1
ATOM 3267 C C . PHE B 1 111 ? 1.134 52.876 43.605 1.00 22.85 241 PHE B C 1
ATOM 3268 O O . PHE B 1 111 ? 1.255 52.948 42.366 1.00 13.99 241 PHE B O 1
ATOM 3276 N N . ASN B 1 112 ? 2.184 52.981 44.437 1.00 25.32 242 ASN B N 1
ATOM 3277 C CA . ASN B 1 112 ? 3.518 53.130 43.876 1.00 24.58 242 ASN B CA 1
ATOM 3278 C C . ASN B 1 112 ? 3.942 51.887 43.100 1.00 32.84 242 ASN B C 1
ATOM 3279 O O . ASN B 1 112 ? 4.593 52.001 42.058 1.00 26.88 242 ASN B O 1
ATOM 3284 N N . MET B 1 113 ? 3.535 50.701 43.537 1.00 11.84 243 MET B N 1
ATOM 3285 C CA . MET B 1 113 ? 3.852 49.537 42.725 1.00 48.51 243 MET B CA 1
ATOM 3286 C C . MET B 1 113 ? 3.187 49.605 41.358 1.00 33.94 243 MET B C 1
ATOM 3287 O O . MET B 1 113 ? 3.687 49.004 40.405 1.00 44.17 243 MET B O 1
ATOM 3292 N N . PHE B 1 114 ? 2.089 50.344 41.237 1.00 19.69 244 PHE B N 1
ATOM 3293 C CA . PHE B 1 114 ? 1.416 50.482 39.949 1.00 28.29 244 PHE B CA 1
ATOM 3294 C C . PHE B 1 114 ? 2.030 51.572 39.066 1.00 30.55 244 PHE B C 1
ATOM 3295 O O . PHE B 1 114 ? 2.146 51.387 37.854 1.00 31.55 244 PHE B O 1
ATOM 3303 N N . ASP B 1 115 ? 2.432 52.701 39.650 1.00 25.35 245 ASP B N 1
ATOM 3304 C CA . ASP B 1 115 ? 2.829 53.880 38.876 1.00 22.36 245 ASP B CA 1
ATOM 3305 C C . ASP B 1 115 ? 4.272 53.681 38.403 1.00 35.30 245 ASP B C 1
ATOM 3306 O O . ASP B 1 115 ? 5.241 54.298 38.870 1.00 31.46 245 ASP B O 1
ATOM 3311 N N . THR B 1 116 ? 4.388 52.809 37.402 1.00 43.88 246 THR B N 1
ATOM 3312 C CA . THR B 1 116 ? 5.664 52.504 36.753 1.00 46.46 246 THR B CA 1
ATOM 3313 C C . THR B 1 116 ? 6.468 53.758 36.393 1.00 42.74 246 THR B C 1
ATOM 3314 O O . THR B 1 116 ? 7.700 53.709 36.439 1.00 53.08 246 THR B O 1
ATOM 3318 N N . ASP B 1 117 ? 5.808 54.876 36.023 1.00 23.82 247 ASP B N 1
ATOM 3319 C CA . ASP B 1 117 ? 6.517 56.061 35.513 1.00 32.58 247 ASP B CA 1
ATOM 3320 C C . ASP B 1 117 ? 6.588 57.262 36.451 1.00 31.97 247 ASP B C 1
ATOM 3321 O O . ASP B 1 117 ? 7.203 58.268 36.082 1.00 43.21 247 ASP B O 1
ATOM 3326 N N . GLY B 1 118 ? 5.915 57.251 37.585 1.00 25.42 248 GLY B N 1
ATOM 3327 C CA . GLY B 1 118 ? 6.156 58.305 38.548 1.00 26.35 248 GLY B CA 1
ATOM 3328 C C . GLY B 1 118 ? 5.344 59.567 38.380 1.00 38.04 248 GLY B C 1
ATOM 3329 O O . GLY B 1 118 ? 5.503 60.494 39.189 1.00 46.15 248 GLY B O 1
ATOM 3330 N N . ASN B 1 119 ? 4.479 59.649 37.371 1.00 36.90 249 ASN B N 1
ATOM 3331 C CA . ASN B 1 119 ? 3.637 60.839 37.252 1.00 33.94 249 ASN B CA 1
ATOM 3332 C C . ASN B 1 119 ? 2.572 60.949 38.339 1.00 28.72 249 ASN B C 1
ATOM 3333 O O . ASN B 1 119 ? 1.828 61.925 38.324 1.00 36.86 249 ASN B O 1
ATOM 3338 N N . GLU B 1 120 ? 2.426 59.964 39.225 1.00 27.46 250 GLU B N 1
ATOM 3339 C CA . GLU B 1 120 ? 1.430 59.976 40.293 1.00 40.40 250 GLU B CA 1
ATOM 3340 C C . GLU B 1 120 ? 0.000 59.823 39.797 1.00 43.78 250 GLU B C 1
ATOM 3341 O O . GLU B 1 120 ? -0.949 60.166 40.512 1.00 54.50 250 GLU B O 1
ATOM 3347 N N . MET B 1 121 ? -0.187 59.321 38.587 1.00 42.19 251 MET B N 1
ATOM 3348 C CA . MET B 1 121 ? -1.481 58.786 38.203 1.00 42.53 251 MET B CA 1
ATOM 3349 C C . MET B 1 121 ? -1.237 57.364 37.713 1.00 39.96 251 MET B C 1
ATOM 3350 O O . MET B 1 121 ? -0.098 56.965 37.462 1.00 33.14 251 MET B O 1
ATOM 3355 N N . VAL B 1 122 ? -2.313 56.596 37.580 1.00 39.49 252 VAL B N 1
ATOM 3356 C CA . VAL B 1 122 ? -2.244 55.230 37.082 1.00 30.63 252 VAL B CA 1
ATOM 3357 C C . VAL B 1 122 ? -3.135 55.170 35.847 1.00 25.98 252 VAL B C 1
ATOM 3358 O O . VAL B 1 122 ? -4.344 55.413 35.929 1.00 20.96 252 VAL B O 1
ATOM 3362 N N . ASP B 1 123 ? -2.509 54.952 34.690 1.00 53.34 253 ASP B N 1
ATOM 3363 C CA . ASP B 1 123 ? -3.179 54.704 33.417 1.00 57.98 253 ASP B CA 1
ATOM 3364 C C . ASP B 1 123 ? -3.999 53.425 33.489 1.00 52.51 253 ASP B C 1
ATOM 3365 O O . ASP B 1 123 ? -3.758 52.546 34.318 1.00 50.29 253 ASP B O 1
ATOM 3370 N N . LYS B 1 124 ? -4.950 53.303 32.567 1.00 46.82 254 LYS B N 1
ATOM 3371 C CA . LYS B 1 124 ? -5.531 51.993 32.292 1.00 43.03 254 LYS B CA 1
ATOM 3372 C C . LYS B 1 124 ? -4.453 50.987 31.894 1.00 44.05 254 LYS B C 1
ATOM 3373 O O . LYS B 1 124 ? -4.575 49.795 32.188 1.00 46.01 254 LYS B O 1
ATOM 3379 N N . LYS B 1 125 ? -3.390 51.447 31.227 1.00 52.25 255 LYS B N 1
ATOM 3380 C CA . LYS B 1 125 ? -2.406 50.532 30.662 1.00 45.50 255 LYS B CA 1
ATOM 3381 C C . LYS B 1 125 ? -1.437 50.054 31.735 1.00 54.02 255 LYS B C 1
ATOM 3382 O O . LYS B 1 125 ? -1.138 48.845 31.822 1.00 63.67 255 LYS B O 1
ATOM 3388 N N . GLU B 1 126 ? -1.060 50.970 32.641 1.00 50.24 256 GLU B N 1
ATOM 3389 C CA . GLU B 1 126 ? -0.401 50.581 33.886 1.00 46.73 256 GLU B CA 1
ATOM 3390 C C . GLU B 1 126 ? -1.220 49.555 34.658 1.00 38.65 256 GLU B C 1
ATOM 3391 O O . GLU B 1 126 ? -0.709 48.503 35.058 1.00 31.23 256 GLU B O 1
ATOM 3397 N N . PHE B 1 127 ? -2.497 49.854 34.874 1.00 27.32 257 PHE B N 1
ATOM 3398 C CA . PHE B 1 127 ? -3.344 48.938 35.615 1.00 36.59 257 PHE B CA 1
ATOM 3399 C C . PHE B 1 127 ? -3.432 47.586 34.929 1.00 36.55 257 PHE B C 1
ATOM 3400 O O . PHE B 1 127 ? -3.601 46.575 35.605 1.00 41.70 257 PHE B O 1
ATOM 3408 N N . LEU B 1 128 ? -3.349 47.544 33.597 1.00 26.99 258 LEU B N 1
ATOM 3409 C CA . LEU B 1 128 ? -3.516 46.284 32.879 1.00 41.63 258 LEU B CA 1
ATOM 3410 C C . LEU B 1 128 ? -2.258 45.413 32.859 1.00 43.75 258 LEU B C 1
ATOM 3411 O O . LEU B 1 128 ? -2.371 44.175 32.694 1.00 41.11 258 LEU B O 1
ATOM 3416 N N . VAL B 1 129 ? -1.072 46.007 33.058 1.00 34.86 259 VAL B N 1
ATOM 3417 C CA . VAL B 1 129 ? 0.143 45.195 32.961 1.00 49.48 259 VAL B CA 1
ATOM 3418 C C . VAL B 1 129 ? 0.110 43.986 33.883 1.00 65.66 259 VAL B C 1
ATOM 3419 O O . VAL B 1 129 ? 0.735 42.966 33.594 1.00 68.54 259 VAL B O 1
ATOM 3423 N N . LEU B 1 130 ? -0.592 44.046 34.990 1.00 61.33 260 LEU B N 1
ATOM 3424 C CA . LEU B 1 130 ? -0.435 42.875 35.830 1.00 56.90 260 LEU B CA 1
ATOM 3425 C C . LEU B 1 130 ? -1.296 41.711 35.356 1.00 51.28 260 LEU B C 1
ATOM 3426 O O . LEU B 1 130 ? -0.874 40.552 35.460 1.00 41.59 260 LEU B O 1
ATOM 3431 N N . GLN B 1 131 ? -2.480 41.985 34.811 1.00 71.65 261 GLN B N 1
ATOM 3432 C CA . GLN B 1 131 ? -3.195 40.902 34.159 1.00 81.74 261 GLN B CA 1
ATOM 3433 C C . GLN B 1 131 ? -2.360 40.357 33.016 1.00 77.13 261 GLN B C 1
ATOM 3434 O O . GLN B 1 131 ? -2.364 39.142 32.780 1.00 65.85 261 GLN B O 1
ATOM 3440 N N . GLU B 1 132 ? -1.565 41.217 32.354 1.00 75.08 262 GLU B N 1
ATOM 3441 C CA . GLU B 1 132 ? -0.665 40.676 31.335 1.00 80.91 262 GLU B CA 1
ATOM 3442 C C . GLU B 1 132 ? 0.377 39.748 31.964 1.00 87.48 262 GLU B C 1
ATOM 3443 O O . GLU B 1 132 ? 0.715 38.705 31.390 1.00 95.54 262 GLU B O 1
ATOM 3449 N N . ILE B 1 133 ? 0.897 40.108 33.144 1.00 81.34 263 ILE B N 1
ATOM 3450 C CA . ILE B 1 133 ? 1.998 39.349 33.734 1.00 77.46 263 ILE B CA 1
ATOM 3451 C C . ILE B 1 133 ? 1.535 37.974 34.207 1.00 88.58 263 ILE B C 1
ATOM 3452 O O . ILE B 1 133 ? 2.203 36.958 33.969 1.00 88.45 263 ILE B O 1
ATOM 3457 N N . PHE B 1 134 ? 0.375 37.916 34.867 1.00 87.92 264 PHE B N 1
ATOM 3458 C CA . PHE B 1 134 ? -0.084 36.649 35.428 1.00 72.87 264 PHE B CA 1
ATOM 3459 C C . PHE B 1 134 ? -0.578 35.712 34.337 1.00 67.53 264 PHE B C 1
ATOM 3460 O O . PHE B 1 134 ? -0.411 34.488 34.445 1.00 73.93 264 PHE B O 1
ATOM 3468 N N . ARG B 1 135 ? -1.174 36.273 33.281 1.00 54.65 265 ARG B N 1
ATOM 3469 C CA . ARG B 1 135 ? -1.562 35.490 32.112 1.00 58.42 265 ARG B CA 1
ATOM 3470 C C . ARG B 1 135 ? -0.399 34.634 31.609 1.00 68.98 265 ARG B C 1
ATOM 3471 O O . ARG B 1 135 ? -0.525 33.409 31.450 1.00 66.51 265 ARG B O 1
ATOM 3479 N N . LYS B 1 136 ? 0.760 35.274 31.393 1.00 77.55 266 LYS B N 1
ATOM 3480 C CA . LYS B 1 136 ? 1.887 34.645 30.709 1.00 69.90 266 LYS B CA 1
ATOM 3481 C C . LYS B 1 136 ? 2.604 33.621 31.587 1.00 74.70 266 LYS B C 1
ATOM 3482 O O . LYS B 1 136 ? 3.069 32.591 31.080 1.00 70.76 266 LYS B O 1
ATOM 3484 N N . LYS B 1 137 ? 2.753 33.957 32.856 1.00 73.17 267 LYS B N 1
ATOM 3485 C CA . LYS B 1 137 ? 3.536 33.202 33.812 1.00 66.72 267 LYS B CA 1
ATOM 3486 C C . LYS B 1 137 ? 3.178 31.747 34.098 1.00 72.13 267 LYS B C 1
ATOM 3487 O O . LYS B 1 137 ? 4.045 30.905 34.188 1.00 65.70 267 LYS B O 1
ATOM 3489 N N . ASN B 1 138 ? 1.887 31.497 34.297 1.00 77.73 268 ASN B N 1
ATOM 3490 C CA . ASN B 1 138 ? 1.395 30.164 34.616 1.00 80.10 268 ASN B CA 1
ATOM 3491 C C . ASN B 1 138 ? 1.538 29.206 33.450 1.00 89.54 268 ASN B C 1
ATOM 3492 O O . ASN B 1 138 ? 1.723 28.004 33.639 1.00 99.39 268 ASN B O 1
ATOM 3494 N N . GLU B 1 139 ? 1.412 29.741 32.238 1.00 89.11 269 GLU B N 1
ATOM 3495 C CA . GLU B 1 139 ? 1.536 28.928 31.039 1.00 91.47 269 GLU B CA 1
ATOM 3496 C C . GLU B 1 139 ? 2.879 28.249 31.172 1.00 96.08 269 GLU B C 1
ATOM 3497 O O . GLU B 1 139 ? 3.892 28.919 31.376 1.00 107.68 269 GLU B O 1
ATOM 3499 N N . LYS B 1 140 ? 2.908 26.926 31.078 1.00 76.63 270 LYS B N 1
ATOM 3500 C CA . LYS B 1 140 ? 4.187 26.250 31.249 1.00 62.52 270 LYS B CA 1
ATOM 3501 C C . LYS B 1 140 ? 4.705 25.438 30.074 1.00 63.50 270 LYS B C 1
ATOM 3502 O O . LYS B 1 140 ? 4.374 24.260 29.936 1.00 68.39 270 LYS B O 1
ATOM 3504 N N . ARG B 1 141 ? 5.535 26.053 29.237 1.00 56.43 271 ARG B N 1
ATOM 3505 C CA . ARG B 1 141 ? 6.109 25.295 28.125 1.00 62.67 271 ARG B CA 1
ATOM 3506 C C . ARG B 1 141 ? 7.146 24.268 28.588 1.00 74.66 271 ARG B C 1
ATOM 3507 O O . ARG B 1 141 ? 7.768 23.614 27.742 1.00 83.95 271 ARG B O 1
ATOM 3509 N N . GLU B 1 142 ? 7.356 24.137 29.904 1.00 72.73 272 GLU B N 1
ATOM 3510 C CA . GLU B 1 142 ? 8.212 23.111 30.487 1.00 62.14 272 GLU B CA 1
ATOM 3511 C C . GLU B 1 142 ? 7.435 21.878 30.932 1.00 50.70 272 GLU B C 1
ATOM 3512 O O . GLU B 1 142 ? 8.027 20.796 31.028 1.00 48.71 272 GLU B O 1
ATOM 3514 N N . ILE B 1 143 ? 6.128 22.012 31.176 1.00 41.78 273 ILE B N 1
ATOM 3515 C CA . ILE B 1 143 ? 5.277 20.915 31.639 1.00 43.46 273 ILE B CA 1
ATOM 3516 C C . ILE B 1 143 ? 4.468 20.378 30.462 1.00 36.55 273 ILE B C 1
ATOM 3517 O O . ILE B 1 143 ? 3.673 21.099 29.854 1.00 37.83 273 ILE B O 1
ATOM 3522 N N . LYS B 1 144 ? 4.659 19.113 30.133 1.00 34.40 274 LYS B N 1
ATOM 3523 C CA . LYS B 1 144 ? 4.008 18.557 28.961 1.00 34.57 274 LYS B CA 1
ATOM 3524 C C . LYS B 1 144 ? 2.759 17.773 29.357 1.00 36.36 274 LYS B C 1
ATOM 3525 O O . LYS B 1 144 ? 2.615 17.308 30.496 1.00 33.07 274 LYS B O 1
ATOM 3531 N N . GLY B 1 145 ? 1.834 17.662 28.400 1.00 32.66 275 GLY B N 1
ATOM 3532 C CA . GLY B 1 145 ? 0.609 16.909 28.590 1.00 38.31 275 GLY B CA 1
ATOM 3533 C C . GLY B 1 145 ? -0.598 17.725 29.010 1.00 40.43 275 GLY B C 1
ATOM 3534 O O . GLY B 1 145 ? -0.490 18.614 29.864 1.00 44.34 275 GLY B O 1
ATOM 3535 N N . ASP B 1 146 ? -1.755 17.408 28.417 1.00 29.84 276 ASP B N 1
ATOM 3536 C CA . ASP B 1 146 ? -3.043 18.041 28.711 1.00 28.83 276 ASP B CA 1
ATOM 3537 C C . ASP B 1 146 ? -3.059 19.514 28.311 1.00 40.29 276 ASP B C 1
ATOM 3538 O O . ASP B 1 146 ? -3.700 20.348 28.958 1.00 37.17 276 ASP B O 1
ATOM 3543 N N . GLU B 1 147 ? -2.364 19.826 27.221 1.00 38.84 277 GLU B N 1
ATOM 3544 C CA . GLU B 1 147 ? -2.248 21.207 26.780 1.00 31.42 277 GLU B CA 1
ATOM 3545 C C . GLU B 1 147 ? -3.615 21.797 26.464 1.00 39.89 277 GLU B C 1
ATOM 3546 O O . GLU B 1 147 ? -3.867 22.963 26.764 1.00 33.51 277 GLU B O 1
ATOM 3552 N N . GLU B 1 148 ? -4.510 21.017 25.847 1.00 46.48 278 GLU B N 1
ATOM 3553 C CA . GLU B 1 148 ? -5.822 21.554 25.487 1.00 39.73 278 GLU B CA 1
ATOM 3554 C C . GLU B 1 148 ? -6.648 21.895 26.724 1.00 29.97 278 GLU B C 1
ATOM 3555 O O . GLU B 1 148 ? -7.373 22.899 26.740 1.00 29.86 278 GLU B O 1
ATOM 3561 N N . LYS B 1 149 ? -6.550 21.086 27.775 1.00 28.67 279 LYS B N 1
ATOM 3562 C CA . LYS B 1 149 ? -7.337 21.388 28.966 1.00 27.19 279 LYS B CA 1
ATOM 3563 C C . LYS B 1 149 ? -6.726 22.543 29.740 1.00 26.30 279 LYS B C 1
ATOM 3564 O O . LYS B 1 149 ? -7.454 23.377 30.296 1.00 32.98 279 LYS B O 1
ATOM 3570 N N . ARG B 1 150 ? -5.395 22.602 29.797 1.00 29.30 280 ARG B N 1
ATOM 3571 C CA . ARG B 1 150 ? -4.730 23.765 30.376 1.00 36.09 280 ARG B CA 1
ATOM 3572 C C . ARG B 1 150 ? -5.068 25.045 29.610 1.00 30.94 280 ARG B C 1
ATOM 3573 O O . ARG B 1 150 ? -5.272 26.110 30.211 1.00 25.98 280 ARG B O 1
ATOM 3581 N N . ALA B 1 151 ? -5.120 24.960 28.284 1.00 31.35 281 ALA B N 1
ATOM 3582 C CA . ALA B 1 151 ? -5.498 26.114 27.483 1.00 35.50 281 ALA B CA 1
ATOM 3583 C C . ALA B 1 151 ? -6.932 26.521 27.779 1.00 48.94 281 ALA B C 1
ATOM 3584 O O . ALA B 1 151 ? -7.243 27.715 27.830 1.00 62.05 281 ALA B O 1
ATOM 3586 N N . MET B 1 152 ? -7.827 25.546 27.971 1.00 40.54 282 MET B N 1
ATOM 3587 C CA . MET B 1 152 ? -9.207 25.903 28.285 1.00 46.57 282 MET B CA 1
ATOM 3588 C C . MET B 1 152 ? -9.299 26.604 29.633 1.00 32.57 282 MET B C 1
ATOM 3589 O O . MET B 1 152 ? -10.026 27.590 29.777 1.00 38.13 282 MET B O 1
ATOM 3594 N N . LEU B 1 153 ? -8.553 26.132 30.628 1.00 37.81 283 LEU B N 1
ATOM 3595 C CA . LEU B 1 153 ? -8.612 26.788 31.930 1.00 23.56 283 LEU B CA 1
ATOM 3596 C C . LEU B 1 153 ? -7.962 28.163 31.865 1.00 36.59 283 LEU B C 1
ATOM 3597 O O . LEU B 1 153 ? -8.428 29.112 32.513 1.00 46.02 283 LEU B O 1
ATOM 3602 N N . ARG B 1 154 ? -6.913 28.302 31.051 1.00 40.86 284 ARG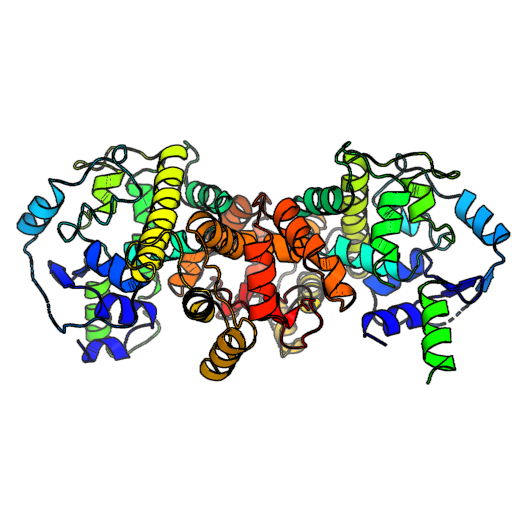 B N 1
ATOM 3603 C CA . ARG B 1 154 ? -6.286 29.601 30.839 1.00 24.95 284 ARG B CA 1
AT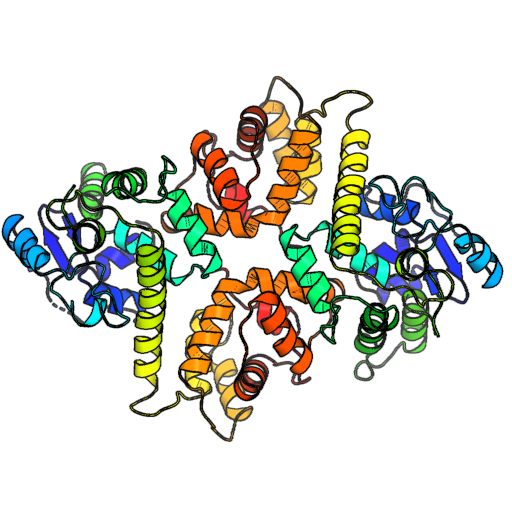OM 3604 C C . ARG B 1 154 ? -7.255 30.569 30.196 1.00 25.43 284 ARG B C 1
ATOM 3605 O O . ARG B 1 154 ? -7.360 31.728 30.612 1.00 46.13 284 ARG B O 1
ATOM 3613 N N . LEU B 1 155 ? -7.998 30.104 29.194 1.00 35.06 285 LEU B N 1
ATOM 3614 C CA . LEU B 1 155 ? -9.049 30.926 28.610 1.00 37.67 285 LEU B CA 1
ATOM 3615 C C . LEU B 1 155 ? -10.076 31.327 29.654 1.00 35.94 285 LEU B C 1
ATOM 3616 O O . LEU B 1 155 ? -10.444 32.506 29.759 1.00 33.40 285 LEU B O 1
ATOM 3621 N N . GLN B 1 156 ? -10.548 30.354 30.440 1.00 29.04 286 GLN B N 1
ATOM 3622 C CA . GLN B 1 156 ? -11.572 30.650 31.433 1.00 24.01 286 GLN B CA 1
ATOM 3623 C C . GLN B 1 156 ? -11.114 31.755 32.372 1.00 33.71 286 GLN B C 1
ATOM 3624 O O . GLN B 1 156 ? -11.909 32.622 32.761 1.00 33.98 286 GLN B O 1
ATOM 3630 N N . LEU B 1 157 ? -9.832 31.735 32.752 1.00 35.51 287 LEU B N 1
ATOM 3631 C CA . LEU B 1 157 ? -9.320 32.678 33.738 1.00 21.44 287 LEU B CA 1
ATOM 3632 C C . LEU B 1 157 ? -8.846 34.008 33.145 1.00 29.68 287 LEU B C 1
ATOM 3633 O O . LEU B 1 157 ? -8.922 35.030 33.839 1.00 21.33 287 LEU B O 1
ATOM 3638 N N . TYR B 1 158 ? -8.367 34.049 31.884 1.00 29.82 288 TYR B N 1
ATOM 3639 C CA . TYR B 1 158 ? -7.849 35.310 31.330 1.00 30.25 288 TYR B CA 1
ATOM 3640 C C . TYR B 1 158 ? -8.335 35.736 29.950 1.00 25.84 288 TYR B C 1
ATOM 3641 O O . TYR B 1 158 ? -7.972 36.833 29.526 1.00 36.27 288 TYR B O 1
ATOM 3650 N N . GLY B 1 159 ? -9.105 34.933 29.234 1.00 34.37 289 GLY B N 1
ATOM 3651 C CA . GLY B 1 159 ? -9.536 35.336 27.907 1.00 29.16 289 GLY B CA 1
ATOM 3652 C C . GLY B 1 159 ? -8.472 35.085 26.848 1.00 44.72 289 GLY B C 1
ATOM 3653 O O . GLY B 1 159 ? -7.532 34.308 27.052 1.00 51.58 289 GLY B O 1
ATOM 3654 N N . TYR B 1 160 ? -8.656 35.747 25.693 1.00 53.70 290 TYR B N 1
ATOM 3655 C CA . TYR B 1 160 ? -7.803 35.758 24.466 1.00 62.54 290 TYR B CA 1
ATOM 3656 C C . TYR B 1 160 ? -8.649 35.349 23.250 1.00 60.58 290 TYR B C 1
ATOM 3657 O O . TYR B 1 160 ? -8.648 34.188 22.827 1.00 53.30 290 TYR B O 1
ATOM 3659 N N . LEU B 1 206 ? -8.662 46.014 23.219 1.00 78.29 336 LEU B N 1
ATOM 3660 C CA . LEU B 1 206 ? -7.448 45.310 23.609 1.00 86.37 336 LEU B CA 1
ATOM 3661 C C . LEU B 1 206 ? -7.820 44.061 24.393 1.00 93.48 336 LEU B C 1
ATOM 3662 O O . LEU B 1 206 ? -7.318 42.958 24.135 1.00 99.47 336 LEU B O 1
ATOM 3664 N N . VAL B 1 207 ? -8.726 44.258 25.352 1.00 97.80 337 VAL B N 1
ATOM 3665 C CA . VAL B 1 207 ? -9.105 43.238 26.323 1.00 86.40 337 VAL B CA 1
ATOM 3666 C C . VAL B 1 207 ? -10.526 43.551 26.770 1.00 75.22 337 VAL B C 1
ATOM 3667 O O . VAL B 1 207 ? -11.003 44.683 26.645 1.00 84.81 337 VAL B O 1
ATOM 3671 N N . THR B 1 208 ? -11.232 42.522 27.233 1.00 54.50 338 THR B N 1
ATOM 3672 C CA . THR B 1 208 ? -12.613 42.699 27.665 1.00 47.26 338 THR B CA 1
ATOM 3673 C C . THR B 1 208 ? -12.728 43.696 28.821 1.00 53.56 338 THR B C 1
ATOM 3674 O O . THR B 1 208 ? -12.102 43.531 29.872 1.00 52.25 338 THR B O 1
ATOM 3678 N N . ASP B 1 209 ? -13.572 44.709 28.641 1.00 48.94 339 ASP B N 1
ATOM 3679 C CA . ASP B 1 209 ? -13.774 45.702 29.687 1.00 38.23 339 ASP B CA 1
ATOM 3680 C C . ASP B 1 209 ? -14.469 45.058 30.879 1.00 36.24 339 ASP B C 1
ATOM 3681 O O . ASP B 1 209 ? -15.181 44.064 30.748 1.00 39.68 339 ASP B O 1
ATOM 3686 N N . THR B 1 210 ? -14.225 45.610 32.060 1.00 24.11 340 THR B N 1
ATOM 3687 C CA . THR B 1 210 ? -14.759 45.058 33.291 1.00 23.22 340 THR B CA 1
ATOM 3688 C C . THR B 1 210 ? -15.298 46.212 34.120 1.00 30.13 340 THR B C 1
ATOM 3689 O O . THR B 1 210 ? -15.160 47.387 33.750 1.00 34.42 340 THR B O 1
ATOM 3693 N N . THR B 1 211 ? -15.948 45.870 35.241 1.00 33.15 341 THR B N 1
ATOM 3694 C CA . THR B 1 211 ? -16.503 46.913 36.099 1.00 25.07 341 THR B CA 1
ATOM 3695 C C . THR B 1 211 ? -15.410 47.781 36.705 1.00 28.63 341 THR B C 1
ATOM 3696 O O . THR B 1 211 ? -15.517 49.008 36.689 1.00 30.10 341 THR B O 1
ATOM 3700 N N . LEU B 1 212 ? -14.341 47.177 37.234 1.00 29.16 342 LEU B N 1
ATOM 3701 C CA . LEU B 1 212 ? -13.295 48.013 37.819 1.00 17.90 342 LEU B CA 1
ATOM 3702 C C . LEU B 1 212 ? -12.572 48.815 36.745 1.00 18.91 342 LEU B C 1
AT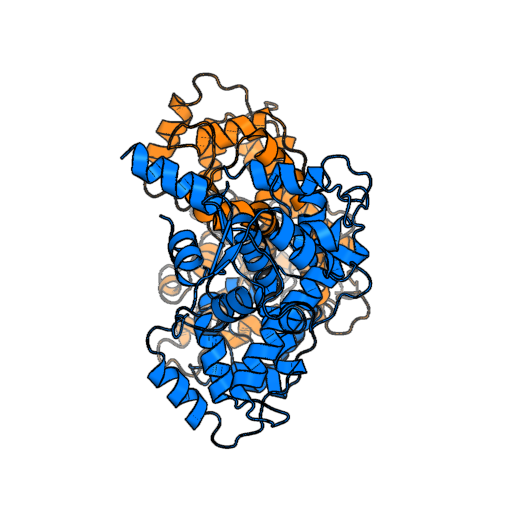OM 3703 O O . LEU B 1 212 ? -12.157 49.954 36.989 1.00 18.85 342 LEU B O 1
ATOM 3708 N N . LEU B 1 213 ? -12.457 48.259 35.542 1.00 20.04 343 LEU B N 1
ATOM 3709 C CA . LEU B 1 213 ? -11.780 48.959 34.460 1.00 22.73 343 LEU B CA 1
ATOM 3710 C C . LEU B 1 213 ? -12.554 50.219 34.032 1.00 29.09 343 LEU B C 1
ATOM 3711 O O . LEU B 1 213 ? -11.968 51.302 33.876 1.00 33.71 343 LEU B O 1
ATOM 3716 N N . VAL B 1 214 ? -13.879 50.104 33.871 1.00 24.26 344 VAL B N 1
ATOM 3717 C CA . VAL B 1 214 ? -14.715 51.251 33.507 1.00 37.95 344 VAL B CA 1
ATOM 3718 C C . VAL B 1 214 ? -14.886 52.209 34.689 1.00 43.10 344 VAL B C 1
ATOM 3719 O O . VAL B 1 214 ? -14.873 53.441 34.529 1.00 40.08 344 VAL B O 1
ATOM 3723 N N . HIS B 1 215 ? -15.051 51.664 35.888 1.00 25.43 345 HIS B N 1
ATOM 3724 C CA . HIS B 1 215 ? -15.184 52.505 37.063 1.00 26.52 345 HIS B CA 1
ATOM 3725 C C . HIS B 1 215 ? -13.949 53.385 37.241 1.00 29.89 345 HIS B C 1
ATOM 3726 O O . HIS B 1 215 ? -14.071 54.565 37.589 1.00 20.66 345 HIS B O 1
ATOM 3733 N N . PHE B 1 216 ? -12.751 52.828 36.984 1.00 40.62 346 PHE B N 1
ATOM 3734 C CA . PHE B 1 216 ? -11.476 53.522 37.205 1.00 20.54 346 PHE B CA 1
ATOM 3735 C C . PHE B 1 216 ? -11.138 54.474 36.071 1.00 30.74 346 PHE B C 1
ATOM 3736 O O . PHE B 1 216 ? -10.787 55.634 36.316 1.00 47.40 346 PHE B O 1
ATOM 3744 N N . PHE B 1 217 ? -11.201 53.995 34.824 1.00 26.95 347 PHE B N 1
ATOM 3745 C CA . PHE B 1 217 ? -10.707 54.764 33.687 1.00 26.26 347 PHE B CA 1
ATOM 3746 C C . PHE B 1 217 ? -11.795 55.137 32.689 1.00 34.94 347 PHE B C 1
ATOM 3747 O O . PHE B 1 217 ? -11.474 55.512 31.556 1.00 38.25 347 PHE B O 1
ATOM 3755 N N . GLY B 1 218 ? -13.068 55.030 33.061 1.00 32.70 348 GLY B N 1
ATOM 3756 C CA . GLY B 1 218 ? -14.121 55.484 32.183 1.00 28.81 348 GLY B CA 1
ATOM 3757 C C . GLY B 1 218 ? -14.407 54.521 31.052 1.00 36.06 348 GLY B C 1
ATOM 3758 O O . GLY B 1 218 ? -13.758 53.485 30.877 1.00 51.77 348 GLY B O 1
ATOM 3759 N N . LYS B 1 219 ? -15.408 54.896 30.250 1.00 37.79 349 LYS B N 1
ATOM 3760 C CA . LYS B 1 219 ? -15.872 54.024 29.178 1.00 34.91 349 LYS B CA 1
ATOM 3761 C C . LYS B 1 219 ? -14.911 54.034 28.000 1.00 46.21 349 LYS B C 1
ATOM 3762 O O . LYS B 1 219 ? -14.834 53.048 27.256 1.00 51.17 349 LYS B O 1
ATOM 3768 N N . LYS B 1 220 ? -14.176 55.128 27.803 1.00 47.84 350 LYS B N 1
ATOM 3769 C CA . LYS B 1 220 ? -13.181 55.179 26.739 1.00 48.22 350 LYS B CA 1
ATOM 3770 C C . LYS B 1 220 ? -11.803 54.710 27.197 1.00 51.45 350 LYS B C 1
ATOM 3771 O O . LYS B 1 220 ? -10.929 54.478 26.351 1.00 52.87 350 LYS B O 1
ATOM 3777 N N . GLY B 1 221 ? -11.588 54.563 28.505 1.00 45.52 351 GLY B N 1
ATOM 3778 C CA . GLY B 1 221 ? -10.291 54.142 29.007 1.00 46.41 351 GLY B CA 1
ATOM 3779 C C . GLY B 1 221 ? -9.213 55.212 29.057 1.00 44.15 351 GLY B C 1
ATOM 3780 O O . GLY B 1 221 ? -8.026 54.881 29.094 1.00 43.11 351 GLY B O 1
ATOM 3781 N N . LYS B 1 222 ? -9.583 56.490 29.070 1.00 47.71 352 LYS B N 1
ATOM 3782 C CA . LYS B 1 222 ? -8.593 57.553 29.056 1.00 55.71 352 LYS B CA 1
ATOM 3783 C C . LYS B 1 222 ? -8.518 58.341 30.360 1.00 51.27 352 LYS B C 1
ATOM 3784 O O . LYS B 1 222 ? -7.699 59.261 30.457 1.00 60.21 352 LYS B O 1
ATOM 3790 N N . ALA B 1 223 ? -9.336 58.019 31.363 1.00 46.47 353 ALA B N 1
ATOM 3791 C CA . ALA B 1 223 ? -9.216 58.680 32.656 1.00 43.03 353 ALA B CA 1
ATOM 3792 C C . ALA B 1 223 ? -8.052 58.089 33.451 1.00 38.38 353 ALA B C 1
ATOM 3793 O O . ALA B 1 223 ? -7.654 56.936 33.245 1.00 32.22 353 ALA B O 1
ATOM 3795 N N . GLU B 1 224 ? -7.559 58.857 34.431 1.00 29.06 354 GLU B N 1
ATOM 3796 C CA . GLU B 1 224 ? -6.437 58.397 35.236 1.00 35.64 354 GLU B CA 1
ATOM 3797 C C . GLU B 1 224 ? -6.747 58.517 36.720 1.00 31.03 354 GLU B C 1
ATOM 3798 O O . GLU B 1 224 ? -7.620 59.285 37.137 1.00 23.22 354 GLU B O 1
ATOM 3804 N N . LEU B 1 225 ? -6.012 57.714 37.506 1.00 39.43 355 LEU B N 1
ATOM 3805 C CA . LEU B 1 225 ? -6.252 57.495 38.929 1.00 22.06 355 LEU B CA 1
ATOM 3806 C C . LEU B 1 225 ? -5.114 58.094 39.743 1.00 31.44 355 LEU B C 1
ATOM 3807 O O . LEU B 1 225 ? -3.956 57.695 39.574 1.00 38.35 355 LEU B O 1
ATOM 3812 N N . ASN B 1 226 ? -5.434 59.040 40.624 1.00 25.10 356 ASN B N 1
ATOM 3813 C CA . ASN B 1 226 ? -4.441 59.575 41.548 1.00 38.94 356 ASN B CA 1
ATOM 3814 C C . ASN B 1 226 ? -4.439 58.735 42.832 1.00 28.96 356 ASN B C 1
ATOM 3815 O O . ASN B 1 226 ? -5.277 57.846 43.023 1.00 26.37 356 ASN B O 1
ATOM 3820 N N . PHE B 1 227 ? -3.503 59.031 43.739 1.00 27.70 357 PHE B N 1
ATOM 3821 C CA . PHE B 1 227 ? -3.412 58.259 44.977 1.00 33.63 357 PHE B CA 1
ATOM 3822 C C . PHE B 1 227 ? -4.680 58.377 45.822 1.00 35.30 357 PHE B C 1
ATOM 3823 O O . PHE B 1 227 ? -5.085 57.421 46.498 1.00 30.09 357 PHE B O 1
ATOM 3831 N N . GLU B 1 228 ? -5.306 59.549 45.823 1.00 35.70 358 GLU B N 1
ATOM 3832 C CA . GLU B 1 228 ? -6.432 59.759 46.721 1.00 41.60 358 GLU B CA 1
ATOM 3833 C C . GLU B 1 228 ? -7.630 58.879 46.333 1.00 39.34 358 GLU B C 1
ATOM 3834 O O . GLU B 1 228 ? -8.245 58.240 47.200 1.00 36.82 358 GLU B O 1
ATOM 3840 N N . ASP B 1 229 ? -7.937 58.766 45.032 1.00 42.17 359 ASP B N 1
ATOM 3841 C CA . ASP B 1 229 ? -9.035 57.875 44.650 1.00 50.96 359 ASP B CA 1
ATOM 3842 C C . ASP B 1 229 ? -8.715 56.412 44.926 1.00 38.13 359 ASP B C 1
ATOM 3843 O O . ASP B 1 229 ? -9.577 55.665 45.398 1.00 30.83 359 ASP B O 1
ATOM 3848 N N . PHE B 1 230 ? -7.476 55.999 44.665 1.00 34.53 360 PHE B N 1
ATOM 3849 C CA . PHE B 1 230 ? -7.026 54.634 44.936 1.00 15.59 360 PHE B CA 1
ATOM 3850 C C . PHE B 1 230 ? -7.215 54.282 46.409 1.00 19.77 360 PHE B C 1
ATOM 3851 O O . PHE B 1 230 ? -7.806 53.246 46.752 1.00 33.57 360 PHE B O 1
ATOM 3859 N N . TYR B 1 231 ? -6.710 55.151 47.292 1.00 21.26 361 TYR B N 1
ATOM 3860 C CA . TYR B 1 231 ? -6.905 54.993 48.721 1.00 14.43 361 TYR B CA 1
ATOM 3861 C C . TYR B 1 231 ? -8.381 54.891 49.052 1.00 25.23 361 TYR B C 1
ATOM 3862 O O . TYR B 1 231 ? -8.784 54.074 49.891 1.00 34.95 361 TYR B O 1
ATOM 3871 N N . ARG B 1 232 ? -9.211 55.728 48.424 1.00 17.89 362 ARG B N 1
ATOM 3872 C CA . ARG B 1 232 ? -10.606 55.703 48.821 1.00 15.00 362 ARG B CA 1
ATOM 3873 C C . ARG B 1 232 ? -11.293 54.428 48.365 1.00 17.16 362 ARG B C 1
ATOM 3874 O O . ARG B 1 232 ? -12.155 53.903 49.079 1.00 15.79 362 ARG B O 1
ATOM 3882 N N . PHE B 1 233 ? -10.915 53.898 47.198 1.00 23.39 363 PHE B N 1
ATOM 3883 C CA . PHE B 1 233 ? -11.475 52.631 46.759 1.00 13.87 363 PHE B CA 1
ATOM 3884 C C . PHE B 1 233 ? -11.114 51.508 47.724 1.00 13.07 363 PHE B C 1
ATOM 3885 O O . PHE B 1 233 ? -11.994 50.733 48.128 1.00 12.83 363 PHE B O 1
ATOM 3893 N N . MET B 1 234 ? -9.817 51.396 48.109 1.00 13.39 364 MET B N 1
ATOM 3894 C CA . MET B 1 234 ? -9.456 50.309 49.017 1.00 12.27 364 MET B CA 1
ATOM 3895 C C . MET B 1 234 ? -10.029 50.499 50.422 1.00 18.51 364 MET B C 1
ATOM 3896 O O . MET B 1 234 ? -10.480 49.524 51.048 1.00 19.00 364 MET B O 1
ATOM 3901 N N . ASP B 1 235 ? -10.088 51.732 50.917 1.00 14.46 365 ASP B N 1
ATOM 3902 C CA . ASP B 1 235 ? -10.714 51.965 52.213 1.00 12.38 365 ASP B CA 1
ATOM 3903 C C . ASP B 1 235 ? -12.202 51.622 52.160 1.00 20.34 365 ASP B C 1
ATOM 3904 O O . ASP B 1 235 ? -12.737 50.966 53.068 1.00 21.97 365 ASP B O 1
ATOM 3909 N N . ASN B 1 236 ? -12.878 52.003 51.076 1.00 17.80 366 ASN B N 1
ATOM 3910 C CA . ASN B 1 236 ? -14.306 51.726 50.989 1.00 21.24 366 ASN B CA 1
ATOM 3911 C C . ASN B 1 236 ? -14.600 50.252 50.789 1.00 24.00 366 ASN B C 1
ATOM 3912 O O . ASN B 1 236 ? -15.665 49.782 51.204 1.00 26.35 366 ASN B O 1
ATOM 3917 N N . LEU B 1 237 ? -13.673 49.504 50.192 1.00 20.20 367 LEU B N 1
ATOM 3918 C CA . LEU B 1 237 ? -13.939 48.088 50.034 1.00 12.41 367 LEU B CA 1
ATOM 3919 C C . LEU B 1 237 ? -13.724 47.335 51.330 1.00 12.22 367 LEU B C 1
ATOM 3920 O O . LEU B 1 237 ? -14.522 46.447 51.659 1.00 12.49 367 LEU B O 1
ATOM 3925 N N . GLN B 1 238 ? -12.631 47.644 52.046 1.00 11.94 368 GLN B N 1
ATOM 3926 C CA . GLN B 1 238 ? -12.462 47.104 53.394 1.00 11.95 368 GLN B CA 1
ATOM 3927 C C . GLN B 1 238 ? -13.687 47.382 54.243 1.00 12.24 368 GLN B C 1
ATOM 3928 O O . GLN B 1 238 ? -14.200 46.490 54.937 1.00 30.94 368 GLN B O 1
ATOM 3934 N N . THR B 1 239 ? -14.173 48.618 54.202 1.00 14.88 369 THR B N 1
ATOM 3935 C CA . THR B 1 239 ? -15.334 48.936 55.020 1.00 23.51 369 THR B CA 1
ATOM 3936 C C . THR B 1 239 ? -16.585 48.197 54.536 1.00 21.05 369 THR B C 1
ATOM 3937 O O . THR B 1 239 ? -17.382 47.747 55.360 1.00 28.89 369 THR B O 1
ATOM 3941 N N . GLU B 1 240 ? -16.759 47.998 53.224 1.00 26.13 370 GLU B N 1
ATOM 3942 C CA . GLU B 1 240 ? -17.928 47.247 52.759 1.00 21.70 370 GLU B CA 1
ATOM 3943 C C . GLU B 1 240 ? -17.910 45.815 53.252 1.00 26.90 370 GLU B C 1
ATOM 3944 O O . GLU B 1 240 ? -18.876 45.352 53.872 1.00 38.65 370 GLU B O 1
ATOM 3950 N N . VAL B 1 241 ? -16.819 45.097 52.991 1.00 22.78 371 VAL B N 1
ATOM 3951 C CA . VAL B 1 241 ? -16.737 43.709 53.441 1.00 21.19 371 VAL B CA 1
ATOM 3952 C C . VAL B 1 241 ? -16.951 43.597 54.952 1.00 26.51 371 VAL B C 1
ATOM 3953 O O . VAL B 1 241 ? -17.674 42.697 55.428 1.00 21.18 371 VAL B O 1
ATOM 3957 N N . LEU B 1 242 ? -16.352 44.507 55.729 1.00 13.91 372 LEU B N 1
ATOM 3958 C CA . LEU B 1 242 ? -16.579 44.464 57.174 1.00 14.45 372 LEU B CA 1
ATOM 3959 C C . LEU B 1 242 ? -18.057 44.678 57.515 1.00 15.14 372 LEU B C 1
ATOM 3960 O O . LEU B 1 242 ? -18.630 43.938 58.324 1.00 16.04 372 LEU B O 1
ATOM 3965 N N . GLU B 1 243 ? -18.697 45.674 56.890 1.00 29.90 373 GLU B N 1
ATOM 3966 C CA . GLU B 1 243 ? -20.119 45.931 57.131 1.00 21.06 373 GLU B CA 1
ATOM 3967 C C . GLU B 1 243 ? -20.968 44.704 56.828 1.00 27.23 373 GLU B C 1
ATOM 3968 O O . GLU B 1 243 ? -21.845 44.336 57.618 1.00 33.42 373 GLU B O 1
ATOM 3974 N N . ILE B 1 244 ? -20.730 44.057 55.681 1.00 22.56 374 ILE B N 1
ATOM 3975 C CA . ILE B 1 244 ? -21.558 42.914 55.322 1.00 17.11 374 ILE B CA 1
ATOM 3976 C C . ILE B 1 244 ? -21.378 41.789 56.331 1.00 21.35 374 ILE B C 1
ATOM 3977 O O . ILE B 1 244 ? -22.353 41.128 56.711 1.00 19.05 374 ILE B O 1
ATOM 3982 N N . GLU B 1 245 ? -20.148 41.552 56.807 1.00 17.42 375 GLU B N 1
ATOM 3983 C CA . GLU B 1 245 ? -20.013 40.474 57.795 1.00 22.86 375 GLU B CA 1
ATOM 3984 C C . GLU B 1 245 ? -20.736 40.834 59.092 1.00 19.27 375 GLU B C 1
ATOM 3985 O O . GLU B 1 245 ? -21.603 40.080 59.578 1.00 20.64 375 GLU B O 1
ATOM 3991 N N . PHE B 1 246 ? -20.446 42.030 59.620 1.00 26.26 376 PHE B N 1
ATOM 3992 C CA . PHE B 1 246 ? -21.054 42.476 60.870 1.00 32.18 376 PHE B CA 1
ATOM 3993 C C . PHE B 1 246 ? -22.570 42.374 60.799 1.00 32.49 376 PHE B C 1
ATOM 3994 O O . PHE B 1 246 ? -23.198 41.656 61.594 1.00 22.16 376 PHE B O 1
ATOM 4002 N N . LEU B 1 247 ? -23.154 43.008 59.777 1.00 27.91 377 LEU B N 1
ATOM 4003 C CA . LEU B 1 247 ? -24.599 43.011 59.592 1.00 21.28 377 LEU B CA 1
ATOM 4004 C C . LEU B 1 247 ? -25.129 41.600 59.374 1.00 28.98 377 LEU B C 1
ATOM 4005 O O . LEU B 1 247 ? -26.271 41.302 59.737 1.00 42.20 377 LEU B O 1
ATOM 4010 N N . SER B 1 248 ? -24.328 40.725 58.761 1.00 31.17 378 SER B N 1
ATOM 4011 C CA . SER B 1 248 ? -24.703 39.324 58.649 1.00 29.32 378 SER B CA 1
ATOM 4012 C C . SER B 1 248 ? -24.868 38.679 60.010 1.00 45.14 378 SER B C 1
ATOM 4013 O O . SER B 1 248 ? -25.498 37.617 60.104 1.00 54.88 378 SER B O 1
ATOM 4016 N N . TYR B 1 249 ? -24.298 39.265 61.071 1.00 41.85 379 TYR B N 1
ATOM 4017 C CA . TYR B 1 249 ? -24.552 38.682 62.386 1.00 29.35 379 TYR B CA 1
ATOM 4018 C C . TYR B 1 249 ? -25.381 39.532 63.342 1.00 26.91 379 TYR B C 1
ATOM 4019 O O . TYR B 1 249 ? -25.881 38.989 64.328 1.00 28.83 379 TYR B O 1
ATOM 4028 N N . SER B 1 250 ? -25.506 40.844 63.120 1.00 34.13 380 SER B N 1
ATOM 4029 C CA . SER B 1 250 ? -26.160 41.693 64.122 1.00 39.20 380 SER B CA 1
ATOM 4030 C C . SER B 1 250 ? -27.657 41.439 64.219 1.00 39.59 380 SER B C 1
ATOM 4031 O O . SER B 1 250 ? -28.238 41.612 65.300 1.00 34.80 380 SER B O 1
ATOM 4034 N N . ASN B 1 251 ? -28.287 41.003 63.136 1.00 50.04 381 ASN B N 1
ATOM 4035 C CA . ASN B 1 251 ? -29.742 40.983 63.029 1.00 50.32 381 ASN B CA 1
ATOM 4036 C C . ASN B 1 251 ? -30.365 42.242 63.644 1.00 44.57 381 ASN B C 1
ATOM 4037 O O . ASN B 1 251 ? -31.140 42.188 64.596 1.00 42.22 381 ASN B O 1
ATOM 4042 N N . GLY B 1 252 ? -30.024 43.386 63.044 1.00 41.73 382 GLY B N 1
ATOM 4043 C CA . GLY B 1 252 ? -30.629 44.675 63.358 1.00 33.89 382 GLY B CA 1
ATOM 4044 C C . GLY B 1 252 ? -30.214 45.357 64.648 1.00 38.20 382 GLY B C 1
ATOM 4045 O O . GLY B 1 252 ? -30.817 46.375 65.010 1.00 45.27 382 GLY B O 1
ATOM 4046 N N . MET B 1 253 ? -29.208 44.861 65.358 1.00 40.43 383 MET B N 1
ATOM 4047 C CA . MET B 1 253 ? -28.797 45.503 66.595 1.00 33.83 383 MET B CA 1
ATOM 4048 C C . MET B 1 253 ? -27.537 46.344 66.351 1.00 38.05 383 MET B C 1
ATOM 4049 O O . MET B 1 253 ? -26.968 46.361 65.256 1.00 30.64 383 MET B O 1
ATOM 4054 N N . ASN B 1 254 ? -27.106 47.076 67.383 1.00 36.13 384 ASN B N 1
ATOM 4055 C CA . ASN B 1 254 ? -25.809 47.749 67.344 1.00 34.54 384 ASN B CA 1
ATOM 4056 C C . ASN B 1 254 ? -24.659 46.792 67.598 1.00 34.44 384 ASN B C 1
ATOM 4057 O O . ASN B 1 254 ? -23.512 47.117 67.261 1.00 41.68 384 ASN B O 1
ATOM 4062 N N . THR B 1 255 ? -24.936 45.617 68.156 1.00 32.56 385 THR B N 1
ATOM 4063 C CA . THR B 1 255 ? -23.902 44.719 68.637 1.00 32.88 385 THR B CA 1
ATOM 4064 C C . THR B 1 255 ? -24.066 43.342 68.028 1.00 46.81 385 THR B C 1
ATOM 4065 O O . THR B 1 255 ? -25.192 42.884 67.807 1.00 49.78 385 THR B O 1
ATOM 4069 N N . ILE B 1 256 ? -22.921 42.673 67.765 1.00 43.78 386 ILE B N 1
ATOM 4070 C CA . ILE B 1 256 ? -22.895 41.226 67.586 1.00 43.50 386 ILE B CA 1
ATOM 4071 C C . ILE B 1 256 ? -22.454 40.586 68.894 1.00 44.49 386 ILE B C 1
ATOM 4072 O O . ILE B 1 256 ? -21.763 41.203 69.720 1.00 36.90 386 ILE B O 1
ATOM 4077 N N . SER B 1 257 ? -22.887 39.342 69.103 1.00 47.69 387 SER B N 1
ATOM 4078 C CA . SER B 1 257 ? -22.456 38.604 70.282 1.00 48.25 387 SER B CA 1
ATOM 4079 C C . SER B 1 257 ? -20.967 38.283 70.189 1.00 45.04 387 SER B C 1
ATOM 4080 O O . SER B 1 257 ? -20.390 38.194 69.099 1.00 43.43 387 SER B O 1
ATOM 4083 N N . GLU B 1 258 ? -20.341 38.124 71.359 1.00 50.50 388 GLU B N 1
ATOM 4084 C CA . GLU B 1 258 ? -18.941 37.711 71.413 1.00 40.12 388 GLU B CA 1
ATOM 4085 C C . GLU B 1 258 ? -18.749 36.268 70.965 1.00 44.76 388 GLU B C 1
ATOM 4086 O O . GLU B 1 258 ? -17.673 35.902 70.481 1.00 47.50 388 GLU B O 1
ATOM 4092 N N . GLU B 1 259 ? -19.783 35.443 71.057 1.00 42.89 389 GLU B N 1
ATOM 4093 C CA . GLU B 1 259 ? -19.641 34.117 70.487 1.00 43.67 389 GLU B CA 1
ATOM 4094 C C . GLU B 1 259 ? -19.513 34.214 68.968 1.00 47.23 389 GLU B C 1
ATOM 4095 O O . GLU B 1 259 ? -18.621 33.585 68.383 1.00 41.95 389 GLU B O 1
ATOM 4101 N N . ASP B 1 260 ? -20.337 35.070 68.325 1.00 50.73 390 ASP B N 1
ATOM 4102 C CA . ASP B 1 260 ? -20.197 35.334 66.888 1.00 40.85 390 ASP B CA 1
ATOM 4103 C C . ASP B 1 260 ? -18.898 36.075 66.559 1.00 47.09 390 ASP B C 1
ATOM 4104 O O . ASP B 1 260 ? -18.259 35.797 65.536 1.00 32.59 390 ASP B O 1
ATOM 4109 N N . PHE B 1 261 ? -18.488 37.022 67.405 1.00 50.24 391 PHE B N 1
ATOM 4110 C CA . PHE B 1 261 ? -17.180 37.644 67.226 1.00 39.83 391 PHE B CA 1
ATOM 4111 C C . PHE B 1 261 ? -16.097 36.581 67.091 1.00 41.73 391 PHE B C 1
ATOM 4112 O O . PHE B 1 261 ? -15.434 36.470 66.053 1.00 37.91 391 PHE B O 1
ATOM 4120 N N . ALA B 1 262 ? -15.948 35.755 68.129 1.00 41.11 392 ALA B N 1
ATOM 4121 C CA . ALA B 1 262 ? -14.921 34.721 68.124 1.00 40.89 392 ALA B CA 1
ATOM 4122 C C . ALA B 1 262 ? -15.085 33.799 66.923 1.00 50.60 392 ALA B C 1
ATOM 4123 O O . ALA B 1 262 ? -14.097 33.416 66.274 1.00 49.28 392 ALA B O 1
ATOM 4125 N N . HIS B 1 263 ? -16.335 33.466 66.590 1.00 54.61 393 HIS B N 1
ATOM 4126 C CA . HIS B 1 263 ? -16.584 32.573 65.466 1.00 56.36 393 HIS B CA 1
ATOM 4127 C C . HIS B 1 263 ? -16.021 33.155 64.180 1.00 35.93 393 HIS B C 1
ATOM 4128 O O . HIS B 1 263 ? -15.396 32.433 63.399 1.00 44.00 393 HIS B O 1
ATOM 4135 N N . ILE B 1 264 ? -16.247 34.454 63.935 1.00 33.17 394 ILE B N 1
ATOM 4136 C CA . ILE B 1 264 ? -15.636 35.135 62.789 1.00 35.40 394 ILE B CA 1
ATOM 4137 C C . ILE B 1 264 ? -14.115 35.108 62.897 1.00 41.71 394 ILE B C 1
ATOM 4138 O O . ILE B 1 264 ? -13.402 34.892 61.904 1.00 41.23 394 ILE B O 1
ATOM 4143 N N . LEU B 1 265 ? -13.597 35.332 64.112 1.00 46.83 395 LEU B N 1
ATOM 4144 C CA . LEU B 1 265 ? -12.153 35.347 64.341 1.00 45.89 395 LEU B CA 1
ATOM 4145 C C . LEU B 1 265 ? -11.480 34.048 63.926 1.00 47.68 395 LEU B C 1
ATOM 4146 O O . LEU B 1 265 ? -10.323 34.061 63.501 1.00 45.33 395 LEU B O 1
ATOM 4151 N N . LEU B 1 266 ? -12.155 32.911 64.086 1.00 59.91 396 LEU B N 1
ATOM 4152 C CA . LEU B 1 266 ? -11.474 31.657 63.795 1.00 69.22 396 LEU B CA 1
ATOM 4153 C C . LEU B 1 266 ? -11.108 31.505 62.329 1.00 76.21 396 LEU B C 1
ATOM 4154 O O . LEU B 1 266 ? -10.285 30.640 62.001 1.00 93.65 396 LEU B O 1
ATOM 4159 N N . ARG B 1 267 ? -11.681 32.307 61.431 1.00 67.67 397 ARG B N 1
ATOM 4160 C CA . ARG B 1 267 ? -11.148 32.260 60.077 1.00 67.31 397 ARG B CA 1
ATOM 4161 C C . ARG B 1 267 ? -9.727 32.817 60.004 1.00 78.08 397 ARG B C 1
ATOM 4162 O O . ARG B 1 267 ? -8.923 32.344 59.182 1.00 83.83 397 ARG B O 1
ATOM 4164 N N . TYR B 1 268 ? -9.304 33.612 60.984 1.00 64.14 398 TYR B N 1
ATOM 4165 C CA . TYR B 1 268 ? -8.003 34.253 60.918 1.00 49.39 398 TYR B CA 1
ATOM 4166 C C . TYR B 1 268 ? -6.991 33.530 61.780 1.00 52.59 398 TYR B C 1
ATOM 4167 O O . TYR B 1 268 ? -5.860 34.011 61.944 1.00 56.94 398 TYR B O 1
ATOM 4176 N N . THR B 1 269 ? -7.370 32.396 62.351 1.00 58.48 399 THR B N 1
ATOM 4177 C CA . THR B 1 269 ? -6.545 31.713 63.327 1.00 72.48 399 THR B CA 1
ATOM 4178 C C . THR B 1 269 ? -6.189 30.329 62.813 1.00 89.32 399 THR B C 1
ATOM 4179 O O . THR B 1 269 ? -6.893 29.739 61.982 1.00 97.82 399 THR B O 1
ATOM 4183 N N . ASN B 1 270 ? -5.082 29.820 63.340 1.00 89.54 400 ASN B N 1
ATOM 4184 C CA . ASN B 1 270 ? -4.687 28.423 63.223 1.00 78.05 400 ASN B CA 1
ATOM 4185 C C . ASN B 1 270 ? -5.194 27.627 64.425 1.00 69.38 400 ASN B C 1
ATOM 4186 O O . ASN B 1 270 ? -4.436 26.916 65.081 1.00 66.92 400 ASN B O 1
ATOM 4191 N N . VAL B 1 271 ? -6.482 27.764 64.749 1.00 69.31 401 VAL B N 1
ATOM 4192 C CA . VAL B 1 271 ? -7.031 27.085 65.925 1.00 72.74 401 VAL B CA 1
ATOM 4193 C C . VAL B 1 271 ? -7.124 25.592 65.633 1.00 74.55 401 VAL B C 1
ATOM 4194 O O . VAL B 1 271 ? -7.911 25.166 64.780 1.00 69.17 401 VAL B O 1
ATOM 4196 N N . GLU B 1 272 ? -6.375 24.787 66.401 1.00 79.11 402 GLU B N 1
ATOM 4197 C CA . GLU B 1 272 ? -6.278 23.358 66.112 1.00 80.15 402 GLU B CA 1
ATOM 4198 C C . GLU B 1 272 ? -7.654 22.705 66.148 1.00 80.86 402 GLU B C 1
ATOM 4199 O O . GLU B 1 272 ? -8.068 22.062 65.176 1.00 86.85 402 GLU B O 1
ATOM 4201 N N . ASN B 1 273 ? -8.396 22.892 67.240 1.00 71.29 403 ASN B N 1
ATOM 4202 C CA . ASN B 1 273 ? -9.760 22.382 67.359 1.00 75.12 403 ASN B CA 1
ATOM 4203 C C . ASN B 1 273 ? -10.706 23.571 67.466 1.00 79.25 403 ASN B C 1
ATOM 4204 O O . ASN B 1 273 ? -10.763 24.233 68.509 1.00 78.78 403 ASN B O 1
ATOM 4209 N N . THR B 1 274 ? -11.444 23.829 66.379 1.00 89.09 404 THR B N 1
ATOM 4210 C CA . THR B 1 274 ? -12.331 24.990 66.309 1.00 95.02 404 THR B CA 1
ATOM 4211 C C . THR B 1 274 ? -13.420 24.944 67.385 1.00 96.65 404 THR B C 1
ATOM 4212 O O . THR B 1 274 ? -13.715 25.962 68.025 1.00 90.02 404 THR B O 1
ATOM 4216 N N . SER B 1 275 ? -14.050 23.780 67.578 1.00 99.21 405 SER B N 1
ATOM 4217 C CA . SER B 1 275 ? -15.171 23.686 68.515 1.00 103.26 405 SER B CA 1
ATOM 4218 C C . SER B 1 275 ? -14.736 23.886 69.969 1.00 110.75 405 SER B C 1
ATOM 4219 O O . SER B 1 275 ? -15.495 24.449 70.769 1.00 116.24 405 SER B O 1
ATOM 4222 N N . VAL B 1 276 ? -13.543 23.414 70.349 1.00 108.16 406 VAL B N 1
ATOM 4223 C CA . VAL B 1 276 ? -13.113 23.596 71.739 1.00 108.20 406 VAL B CA 1
ATOM 4224 C C . VAL B 1 276 ? -12.874 25.066 72.056 1.00 99.59 406 VAL B C 1
ATOM 4225 O O . VAL B 1 276 ? -13.103 25.521 73.188 1.00 104.38 406 VAL B O 1
ATOM 4229 N N . PHE B 1 277 ? -12.443 25.839 71.063 1.00 90.57 407 PHE B N 1
ATOM 4230 C CA . PHE B 1 277 ? -12.214 27.259 71.287 1.00 87.04 407 PHE B CA 1
ATOM 4231 C C . PHE B 1 277 ? -13.528 28.020 71.441 1.00 84.44 407 PHE B C 1
ATOM 4232 O O . PHE B 1 277 ? -13.658 28.890 72.317 1.00 91.15 407 PHE B O 1
ATOM 4240 N N . LEU B 1 278 ? -14.512 27.719 70.592 1.00 78.18 408 LEU B N 1
ATOM 4241 C CA . LEU B 1 278 ? -15.821 28.339 70.756 1.00 81.09 408 LEU B CA 1
ATOM 4242 C C . LEU B 1 278 ? -16.438 27.951 72.095 1.00 84.68 408 LEU B C 1
ATOM 4243 O O . LEU B 1 278 ? -17.021 28.794 72.790 1.00 82.68 408 LEU B O 1
ATOM 4248 N N . GLU B 1 279 ? -16.307 26.679 72.486 1.00 83.67 409 GLU B N 1
ATOM 4249 C CA . GLU B 1 279 ? -16.768 26.282 73.810 1.00 81.98 409 GLU B CA 1
ATOM 4250 C C . GLU B 1 279 ? -16.021 27.053 74.894 1.00 87.62 409 GLU B C 1
ATOM 4251 O O . GLU B 1 279 ? -16.545 27.243 76.001 1.00 90.20 409 GLU B O 1
ATOM 4253 N N . ASN B 1 280 ? -14.804 27.526 74.589 1.00 96.19 410 ASN B N 1
ATOM 4254 C CA . ASN B 1 280 ? -14.068 28.308 75.578 1.00 99.46 410 ASN B CA 1
ATOM 4255 C C . ASN B 1 280 ? -14.635 29.724 75.676 1.00 97.04 410 ASN B C 1
ATOM 4256 O O . ASN B 1 280 ? -14.867 30.214 76.786 1.00 91.39 410 ASN B O 1
ATOM 4261 N N . VAL B 1 281 ? -15.024 30.343 74.551 1.00 93.49 411 VAL B N 1
ATOM 4262 C CA . VAL B 1 281 ? -15.606 31.682 74.681 1.00 84.90 411 VAL B CA 1
ATOM 4263 C C . VAL B 1 281 ? -17.000 31.623 75.313 1.00 81.76 411 VAL B C 1
ATOM 4264 O O . VAL B 1 281 ? -17.348 32.477 76.138 1.00 68.19 411 VAL B O 1
ATOM 4268 N N . ARG B 1 282 ? -17.802 30.602 74.989 1.00 78.03 412 ARG B N 1
ATOM 4269 C CA . ARG B 1 282 ? -19.160 30.571 75.532 1.00 73.92 412 ARG B CA 1
ATOM 4270 C C . ARG B 1 282 ? -19.143 30.441 77.054 1.00 76.13 412 ARG B C 1
ATOM 4271 O O . ARG B 1 282 ? -19.930 31.096 77.749 1.00 74.14 412 ARG B O 1
ATOM 4273 N N . TYR B 1 283 ? -18.203 29.660 77.597 1.00 87.44 413 TYR B N 1
ATOM 4274 C CA . TYR B 1 283 ? -18.115 29.473 79.042 1.00 98.98 413 TYR B CA 1
ATOM 4275 C C . TYR B 1 283 ? -17.216 30.481 79.746 1.00 101.62 413 TYR B C 1
ATOM 4276 O O . TYR B 1 283 ? -17.435 30.756 80.931 1.00 109.09 413 TYR B O 1
ATOM 4278 N N . SER B 1 284 ? -16.220 31.044 79.057 1.00 95.04 414 SER B N 1
ATOM 4279 C CA . SER B 1 284 ? -15.382 32.077 79.665 1.00 96.67 414 SER B CA 1
ATOM 4280 C C . SER B 1 284 ? -16.114 33.400 79.834 1.00 94.20 414 SER B C 1
ATOM 4281 O O . SER B 1 284 ? -15.729 34.209 80.690 1.00 85.80 414 SER B O 1
ATOM 4284 N N . ILE B 1 285 ? -17.159 33.629 79.046 1.00 106.78 415 ILE B N 1
ATOM 4285 C CA . ILE B 1 285 ? -17.850 34.911 79.012 1.00 104.75 415 ILE B CA 1
ATOM 4286 C C . ILE B 1 285 ? -19.337 34.602 79.222 1.00 100.55 415 ILE B C 1
ATOM 4287 O O . ILE B 1 285 ? -20.119 34.447 78.270 1.00 88.83 415 ILE B O 1
ATOM 4292 N N . PRO B 1 286 ? -19.746 34.418 80.486 1.00 97.23 416 PRO B N 1
ATOM 4293 C CA . PRO B 1 286 ? -21.134 33.994 80.767 1.00 99.17 416 PRO B CA 1
ATOM 4294 C C . PRO B 1 286 ? -22.171 35.047 80.423 1.00 97.88 416 PRO B C 1
ATOM 4295 O O . PRO B 1 286 ? -23.313 34.705 80.089 1.00 93.68 416 PRO B O 1
ATOM 4299 N N . GLU B 1 287 ? -21.803 36.315 80.487 1.00 98.40 417 GLU B N 1
ATOM 4300 C CA . GLU B 1 287 ? -22.618 37.384 79.957 1.00 102.31 417 GLU B CA 1
ATOM 4301 C C . GLU B 1 287 ? -22.092 37.779 78.597 1.00 108.12 417 GLU B C 1
ATOM 4302 O O . GLU B 1 287 ? -20.897 37.664 78.306 1.00 116.67 417 GLU B O 1
ATOM 4308 N N . GLU B 1 288 ? -23.009 38.118 77.721 1.00 93.57 418 GLU B N 1
ATOM 4309 C CA . GLU B 1 288 ? -22.649 38.814 76.508 1.00 84.90 418 GLU B CA 1
ATOM 4310 C C . GLU B 1 288 ? -22.990 40.282 76.694 1.00 73.88 418 GLU B C 1
ATOM 4311 O O . GLU B 1 288 ? -24.075 40.604 77.176 1.00 75.03 418 GLU B O 1
ATOM 4317 N N . LYS B 1 289 ? -22.029 41.179 76.420 1.00 75.64 419 LYS B N 1
ATOM 4318 C CA . LYS B 1 289 ? -22.344 42.604 76.360 1.00 76.74 419 LYS B CA 1
ATOM 4319 C C . LYS B 1 289 ? -22.356 43.120 74.924 1.00 64.35 419 LYS B C 1
ATOM 4320 O O . LYS B 1 289 ? -22.986 44.147 74.647 1.00 68.16 419 LYS B O 1
ATOM 4322 N N . GLY B 1 290 ? -21.730 42.425 74.001 1.00 44.39 420 GLY B N 1
ATOM 4323 C CA . GLY B 1 290 ? -21.884 42.757 72.604 1.00 42.80 420 GLY B CA 1
ATOM 4324 C C . GLY B 1 290 ? -20.756 43.637 72.110 1.00 42.66 420 GLY B C 1
ATOM 4325 O O . GLY B 1 290 ? -20.248 44.508 72.824 1.00 37.81 420 GLY B O 1
ATOM 4326 N N . ILE B 1 291 ? -20.443 43.495 70.830 1.00 34.77 421 ILE B N 1
ATOM 4327 C CA . ILE B 1 291 ? -19.381 44.246 70.186 1.00 32.48 421 ILE B CA 1
ATOM 4328 C C . ILE B 1 291 ? -20.008 45.194 69.185 1.00 30.69 421 ILE B C 1
ATOM 4329 O O . ILE B 1 291 ? -20.811 44.778 68.345 1.00 47.37 421 ILE B O 1
ATOM 4334 N N . THR B 1 292 ? -19.645 46.465 69.272 1.00 32.33 422 THR B N 1
ATOM 4335 C CA . THR B 1 292 ? -20.196 47.447 68.353 1.00 39.03 422 THR B CA 1
ATOM 4336 C C . THR B 1 292 ? -19.436 47.408 67.020 1.00 33.57 422 THR B C 1
ATOM 4337 O O . THR B 1 292 ? -18.359 46.804 66.905 1.00 40.05 422 THR B O 1
ATOM 4341 N N . PHE B 1 293 ? -20.009 48.034 65.984 1.00 26.92 423 PHE B N 1
ATOM 4342 C CA . PHE B 1 293 ? -19.334 47.982 64.686 1.00 29.63 423 PHE B CA 1
ATOM 4343 C C . PHE B 1 293 ? -17.991 48.689 64.732 1.00 40.95 423 PHE B C 1
ATOM 4344 O O . PHE B 1 293 ? -17.039 48.282 64.052 1.00 45.08 423 PHE B O 1
ATOM 4352 N N . ASP B 1 294 ? -17.904 49.775 65.493 1.00 30.98 424 ASP B N 1
ATOM 4353 C CA . ASP B 1 294 ? -16.636 50.478 65.562 1.00 39.81 424 ASP B CA 1
ATOM 4354 C C . ASP B 1 294 ? -15.563 49.572 66.138 1.00 32.18 424 ASP B C 1
ATOM 4355 O O . ASP B 1 294 ? -14.412 49.604 65.690 1.00 29.55 424 ASP B O 1
ATOM 4360 N N . GLU B 1 295 ? -15.925 48.766 67.143 1.00 24.28 425 GLU B N 1
ATOM 4361 C CA . GLU B 1 295 ? -14.957 47.883 67.790 1.00 34.48 425 GLU B CA 1
ATOM 4362 C C . GLU B 1 295 ? -14.549 46.751 66.866 1.00 29.04 425 GLU B C 1
ATOM 4363 O O . GLU B 1 295 ? -13.374 46.378 66.809 1.00 26.28 425 GLU B O 1
ATOM 4369 N N . PHE B 1 296 ? -15.512 46.208 66.130 1.00 31.80 426 PHE B N 1
ATOM 4370 C CA . PHE B 1 296 ? -15.253 45.139 65.176 1.00 30.36 426 PHE B CA 1
ATOM 4371 C C . PHE B 1 296 ? -14.338 45.634 64.048 1.00 20.56 426 PHE B C 1
ATOM 4372 O O . PHE B 1 296 ? -13.360 44.961 63.676 1.00 20.16 426 PHE B O 1
ATOM 4380 N N . ARG B 1 297 ? -14.594 46.843 63.541 1.00 19.64 427 ARG B N 1
ATOM 4381 C CA . ARG B 1 297 ? -13.695 47.455 62.561 1.00 19.61 427 ARG B CA 1
ATOM 4382 C C . ARG B 1 297 ? -12.329 47.758 63.165 1.00 18.41 427 ARG B C 1
ATOM 4383 O O . ARG B 1 297 ? -11.307 47.585 62.497 1.00 17.59 427 ARG B O 1
ATOM 4391 N N . SER B 1 298 ? -12.298 48.313 64.379 1.00 30.46 428 SER B N 1
ATOM 4392 C CA . SER B 1 298 ? -11.037 48.523 65.083 1.00 20.17 428 SER B CA 1
ATOM 4393 C C . SER B 1 298 ? -10.197 47.262 65.052 1.00 28.75 428 SER B C 1
ATOM 4394 O O . SER B 1 298 ? -9.028 47.273 64.645 1.00 35.48 428 SER B O 1
ATOM 4397 N N . PHE B 1 299 ? -10.806 46.146 65.437 1.00 21.19 429 PHE B N 1
ATOM 4398 C CA . PHE B 1 299 ? -10.035 44.922 65.568 1.00 21.78 429 PHE B CA 1
ATOM 4399 C C . PHE B 1 299 ? -9.567 44.386 64.222 1.00 23.08 429 PHE B C 1
ATOM 4400 O O . PHE B 1 299 ? -8.438 43.895 64.118 1.00 25.86 429 PHE B O 1
ATOM 4408 N N . PHE B 1 300 ? -10.352 44.526 63.162 1.00 19.29 430 PHE B N 1
ATOM 4409 C CA . PHE B 1 300 ? -9.764 44.028 61.921 1.00 23.65 430 PHE B CA 1
ATOM 4410 C C . PHE B 1 300 ? -8.748 44.994 61.281 1.00 17.20 430 PHE B C 1
ATOM 4411 O O . PHE B 1 300 ? -7.765 44.543 60.663 1.00 23.31 430 PHE B O 1
ATOM 4419 N N . GLN B 1 301 ? -8.884 46.301 61.474 1.00 18.68 431 GLN B N 1
ATOM 4420 C CA . GLN B 1 301 ? -7.790 47.178 61.067 1.00 23.90 431 GLN B CA 1
ATOM 4421 C C . GLN B 1 301 ? -6.511 46.794 61.794 1.00 26.85 431 GLN B C 1
ATOM 4422 O O . GLN B 1 301 ? -5.422 46.703 61.185 1.00 24.05 431 GLN B O 1
ATOM 4428 N N . PHE B 1 302 ? -6.637 46.521 63.096 1.00 38.29 432 PHE B N 1
ATOM 4429 C CA . PHE B 1 302 ? -5.492 46.071 63.886 1.00 19.38 432 PHE B CA 1
ATOM 4430 C C . PHE B 1 302 ? -4.914 44.756 63.351 1.00 23.30 432 PHE B C 1
ATOM 4431 O O . PHE B 1 302 ? -3.681 44.593 63.266 1.00 28.47 432 PHE B O 1
ATOM 4439 N N . LEU B 1 303 ? -5.780 43.819 62.927 1.00 19.50 433 LEU B N 1
ATOM 4440 C CA . LEU B 1 303 ? -5.239 42.580 62.360 1.00 28.09 433 LEU B CA 1
ATOM 4441 C C . LEU B 1 303 ? -4.480 42.848 61.084 1.00 32.57 433 LEU B C 1
ATOM 4442 O O . LEU B 1 303 ? -3.528 42.120 60.774 1.00 38.57 433 LEU B O 1
ATOM 4447 N N . ASN B 1 304 ? -4.844 43.899 60.351 1.00 17.43 434 ASN B N 1
ATOM 4448 C CA . ASN B 1 304 ? -4.007 44.133 59.191 1.00 22.89 434 ASN B CA 1
ATOM 4449 C C . ASN B 1 304 ? -2.727 44.870 59.540 1.00 24.38 434 ASN B C 1
ATOM 4450 O O . ASN B 1 304 ? -1.802 44.878 58.723 1.00 27.18 434 ASN B O 1
ATOM 4455 N N . ASN B 1 305 ? -2.617 45.412 60.751 1.00 30.72 435 ASN B N 1
ATOM 4456 C CA . ASN B 1 305 ? -1.385 46.053 61.201 1.00 29.17 435 ASN B CA 1
ATOM 4457 C C . ASN B 1 305 ? -0.649 45.166 62.215 1.00 26.02 435 ASN B C 1
ATOM 4458 O O . ASN B 1 305 ? 0.082 45.640 63.113 1.00 32.41 435 ASN B O 1
ATOM 4463 N N . LEU B 1 306 ? -0.853 43.856 62.091 1.00 20.50 436 LEU B N 1
ATOM 4464 C CA . LEU B 1 306 ? -0.325 42.965 63.109 1.00 27.27 436 LEU B CA 1
ATOM 4465 C C . LEU B 1 306 ? 1.194 43.013 63.213 1.00 35.89 436 LEU B C 1
ATOM 4466 O O . LEU B 1 306 ? 1.727 42.778 64.304 1.00 45.84 436 LEU B O 1
ATOM 4471 N N . GLU B 1 307 ? 1.864 43.234 62.086 1.00 32.07 437 GLU B N 1
ATOM 4472 C CA . GLU B 1 307 ? 3.319 43.268 62.047 1.00 43.25 437 GLU B CA 1
ATOM 4473 C C . GLU B 1 307 ? 3.804 44.338 62.996 1.00 37.84 437 GLU B C 1
ATOM 4474 O O . GLU B 1 307 ? 4.533 44.064 63.949 1.00 41.13 437 GLU B O 1
ATOM 4480 N N . ASP B 1 308 ? 3.386 45.567 62.728 1.00 45.20 438 ASP B N 1
ATOM 4481 C CA . ASP B 1 308 ? 3.763 46.692 63.577 1.00 22.08 438 ASP B CA 1
ATOM 4482 C C . ASP B 1 308 ? 3.512 46.341 65.035 1.00 36.41 438 ASP B C 1
ATOM 4483 O O . ASP B 1 308 ? 4.349 46.630 65.908 1.00 36.06 438 ASP B O 1
ATOM 4488 N N . PHE B 1 309 ? 2.415 45.621 65.312 1.00 38.46 439 PHE B N 1
ATOM 4489 C CA . PHE B 1 309 ? 2.186 45.196 66.697 1.00 31.07 439 PHE B CA 1
ATOM 4490 C C . PHE B 1 309 ? 3.298 44.270 67.197 1.00 37.66 439 PHE B C 1
ATOM 4491 O O . PHE B 1 309 ? 3.765 44.399 68.345 1.00 40.23 439 PHE B O 1
ATOM 4499 N N . ALA B 1 310 ? 3.740 43.326 66.358 1.00 44.14 440 ALA B N 1
ATOM 4500 C CA . ALA B 1 310 ? 4.791 42.417 66.805 1.00 36.87 440 ALA B CA 1
ATOM 4501 C C . ALA B 1 310 ? 6.062 43.185 67.128 1.00 39.53 440 ALA B C 1
ATOM 4502 O O . ALA B 1 310 ? 6.680 42.954 68.179 1.00 37.24 440 ALA B O 1
ATOM 4504 N N . ILE B 1 311 ? 6.437 44.143 66.263 1.00 39.60 441 ILE B N 1
ATOM 4505 C CA . ILE B 1 311 ? 7.572 45.018 66.573 1.00 38.37 441 ILE B CA 1
ATOM 4506 C C . ILE B 1 311 ? 7.400 45.664 67.947 1.00 31.58 441 ILE B C 1
ATOM 4507 O O . ILE B 1 311 ? 8.311 45.659 68.776 1.00 31.07 441 ILE B O 1
ATOM 4512 N N . ALA B 1 312 ? 6.227 46.226 68.207 1.00 28.67 442 ALA B N 1
ATOM 4513 C CA . ALA B 1 312 ? 6.007 46.900 69.478 1.00 29.91 442 ALA B CA 1
ATOM 4514 C C . ALA B 1 312 ? 6.207 45.960 70.664 1.00 54.87 442 ALA B C 1
ATOM 4515 O O . ALA B 1 312 ? 6.766 46.366 71.688 1.00 51.84 442 ALA B O 1
ATOM 4517 N N . LEU B 1 313 ? 5.727 44.719 70.574 1.00 41.73 443 LEU B N 1
ATOM 4518 C CA . LEU B 1 313 ? 5.818 43.813 71.721 1.00 35.73 443 LEU B CA 1
ATOM 4519 C C . LEU B 1 313 ? 7.086 42.948 71.693 1.00 36.01 443 LEU B C 1
ATOM 4520 O O . LEU B 1 313 ? 7.222 41.999 72.490 1.00 43.23 443 LEU B O 1
ATOM 4525 N N . ASN B 1 314 ? 8.010 43.276 70.803 1.00 46.58 444 ASN B N 1
ATOM 4526 C CA . ASN B 1 314 ? 9.200 42.465 70.624 1.00 44.66 444 ASN B CA 1
ATOM 4527 C C . ASN B 1 314 ? 9.978 42.296 71.910 1.00 38.89 444 ASN B C 1
ATOM 4528 O O . ASN B 1 314 ? 10.538 41.229 72.165 1.00 44.00 444 ASN B O 1
ATOM 4533 N N . MET B 1 315 ? 10.023 43.339 72.721 1.00 50.38 445 MET B N 1
ATOM 4534 C CA . MET B 1 315 ? 10.767 43.246 73.971 1.00 46.58 445 MET B CA 1
ATOM 4535 C C . MET B 1 315 ? 10.134 42.210 74.888 1.00 57.84 445 MET B C 1
ATOM 4536 O O . MET B 1 315 ? 10.845 41.437 75.544 1.00 53.13 445 MET B O 1
ATOM 4541 N N . TYR B 1 316 ? 8.795 42.126 74.873 1.00 59.66 446 TYR B N 1
ATOM 4542 C CA . TYR B 1 316 ? 8.100 41.054 75.579 1.00 53.67 446 TYR B CA 1
ATOM 4543 C C . TYR B 1 316 ? 8.461 39.686 75.038 1.00 50.39 446 TYR B C 1
ATOM 4544 O O . TYR B 1 316 ? 8.654 38.741 75.818 1.00 48.17 446 TYR B O 1
ATOM 4553 N N . ASN B 1 317 ? 8.552 39.542 73.708 1.00 43.89 447 ASN B N 1
ATOM 4554 C CA . ASN B 1 317 ? 8.770 38.179 73.228 1.00 49.99 447 ASN B CA 1
ATOM 4555 C C . ASN B 1 317 ? 10.225 37.733 73.410 1.00 59.54 447 ASN B C 1
ATOM 4556 O O . ASN B 1 317 ? 10.481 36.539 73.653 1.00 49.30 447 ASN B O 1
ATOM 4561 N N . PHE B 1 318 ? 11.187 38.667 73.410 1.00 62.49 448 PHE B N 1
ATOM 4562 C CA . PHE B 1 318 ? 12.557 38.268 73.734 1.00 58.61 448 PHE B CA 1
ATOM 4563 C C . PHE B 1 318 ? 12.664 37.752 75.162 1.00 57.06 448 PHE B C 1
ATOM 4564 O O . PHE B 1 318 ? 13.547 36.937 75.460 1.00 53.70 448 PHE B O 1
ATOM 4572 N N . ALA B 1 319 ? 11.785 38.206 76.053 1.00 51.61 449 ALA B N 1
ATOM 4573 C CA . ALA B 1 319 ? 11.832 37.811 77.452 1.00 54.85 449 ALA B CA 1
ATOM 4574 C C . ALA B 1 319 ? 10.882 36.670 77.795 1.00 56.69 449 ALA B C 1
ATOM 4575 O O . ALA B 1 319 ? 10.837 36.257 78.957 1.00 60.97 449 ALA B O 1
ATOM 4577 N N . SER B 1 320 ? 10.126 36.153 76.831 1.00 60.65 450 SER B N 1
ATOM 4578 C CA . SER B 1 320 ? 9.088 35.157 77.106 1.00 60.80 450 SER B CA 1
ATOM 4579 C C . SER B 1 320 ? 8.199 35.605 78.269 1.00 58.69 450 SER B C 1
ATOM 4580 O O . SER B 1 320 ? 8.105 34.961 79.317 1.00 62.48 450 SER B O 1
ATOM 4583 N N . ARG B 1 321 ? 7.540 36.738 78.064 1.00 57.95 451 ARG B N 1
ATOM 4584 C CA . ARG B 1 321 ? 6.659 37.307 79.065 1.00 58.85 451 ARG B CA 1
ATOM 4585 C C . ARG B 1 321 ? 5.323 37.611 78.399 1.00 67.32 451 ARG B C 1
ATOM 4586 O O . ARG B 1 321 ? 5.222 37.707 77.168 1.00 62.84 451 ARG B O 1
ATOM 4588 N N . SER B 1 322 ? 4.289 37.719 79.233 1.00 66.65 452 SER B N 1
ATOM 4589 C CA . SER B 1 322 ? 2.921 37.938 78.784 1.00 60.83 452 SER B CA 1
ATOM 4590 C C . SER B 1 322 ? 2.505 39.357 79.123 1.00 60.41 452 SER B C 1
ATOM 4591 O O . SER B 1 322 ? 2.828 39.875 80.199 1.00 72.52 452 SER B O 1
ATOM 4594 N N . ILE B 1 323 ? 1.763 39.941 78.244 1.00 68.99 453 ILE B N 1
ATOM 4595 C CA . ILE B 1 323 ? 1.270 41.299 78.396 1.00 62.17 453 ILE B CA 1
ATOM 4596 C C . ILE B 1 323 ? -0.043 41.278 79.181 1.00 51.97 453 ILE B C 1
ATOM 4597 O O . ILE B 1 323 ? -0.806 40.306 79.135 1.00 49.37 453 ILE B O 1
ATOM 4602 N N . GLY B 1 324 ? -0.309 42.361 79.938 1.00 49.40 454 GLY B N 1
ATOM 4603 C CA . GLY B 1 324 ? -1.620 42.556 80.534 1.00 56.01 454 GLY B CA 1
ATOM 4604 C C . GLY B 1 324 ? -2.553 43.389 79.651 1.00 52.56 454 GLY B C 1
ATOM 4605 O O . GLY B 1 324 ? -2.155 43.936 78.625 1.00 52.00 454 GLY B O 1
ATOM 4606 N N . GLN B 1 325 ? -3.816 43.516 80.079 1.00 48.51 455 GLN B N 1
ATOM 4607 C CA . GLN B 1 325 ? -4.747 44.174 79.168 1.00 45.93 455 GLN B CA 1
ATOM 4608 C C . GLN B 1 325 ? -4.469 45.662 79.052 1.00 53.97 455 GLN B C 1
ATOM 4609 O O . GLN B 1 325 ? -4.679 46.240 77.979 1.00 58.91 455 GLN B O 1
ATOM 4615 N N . ASP B 1 326 ? -3.921 46.291 80.092 1.00 46.91 456 ASP B N 1
ATOM 4616 C CA . ASP B 1 326 ? -3.676 47.726 80.005 1.00 46.14 456 ASP B CA 1
ATOM 4617 C C . ASP B 1 326 ? -2.601 48.046 78.972 1.00 56.18 456 ASP B C 1
ATOM 4618 O O . ASP B 1 326 ? -2.825 48.830 78.038 1.00 61.22 456 ASP B O 1
ATOM 4623 N N . GLU B 1 327 ? -1.416 47.458 79.122 1.00 47.05 457 GLU B N 1
ATOM 4624 C CA . GLU B 1 327 ? -0.380 47.723 78.142 1.00 42.26 457 GLU B CA 1
ATOM 4625 C C . GLU B 1 327 ? -0.589 46.924 76.863 1.00 40.83 457 GLU B C 1
ATOM 4626 O O . GLU B 1 327 ? 0.067 47.216 75.857 1.00 40.90 457 GLU B O 1
ATOM 4632 N N . PHE B 1 328 ? -1.515 45.958 76.844 1.00 42.68 458 PHE B N 1
ATOM 4633 C CA . PHE B 1 328 ? -1.952 45.436 75.550 1.00 37.62 458 PHE B CA 1
ATOM 4634 C C . PHE B 1 328 ? -2.679 46.524 74.775 1.00 41.73 458 PHE B C 1
ATOM 4635 O O . PHE B 1 328 ? -2.375 46.780 73.601 1.00 33.27 458 PHE B O 1
ATOM 4643 N N . LYS B 1 329 ? -3.633 47.194 75.430 1.00 37.15 459 LYS B N 1
ATOM 4644 C CA . LYS B 1 329 ? -4.315 48.311 74.791 1.00 45.94 459 LYS B CA 1
ATOM 4645 C C . LYS B 1 329 ? -3.322 49.394 74.375 1.00 53.45 459 LYS B C 1
ATOM 4646 O O . LYS B 1 329 ? -3.382 49.931 73.253 1.00 31.80 459 LYS B O 1
ATOM 4652 N N . ARG B 1 330 ? -2.371 49.711 75.262 1.00 49.87 460 ARG B N 1
ATOM 4653 C CA . ARG B 1 330 ? -1.476 50.812 74.949 1.00 54.67 460 ARG B CA 1
ATOM 4654 C C . ARG B 1 330 ? -0.530 50.445 73.812 1.00 48.15 460 ARG B C 1
ATOM 4655 O O . ARG B 1 330 ? -0.243 51.283 72.943 1.00 36.97 460 ARG B O 1
ATOM 4663 N N . ALA B 1 331 ? -0.095 49.179 73.762 1.00 44.71 461 ALA B N 1
ATOM 4664 C CA . ALA B 1 331 ? 0.705 48.714 72.634 1.00 39.39 461 ALA B CA 1
ATOM 4665 C C . ALA B 1 331 ? -0.088 48.814 71.341 1.00 53.94 461 ALA B C 1
ATOM 4666 O O . ALA B 1 331 ? 0.442 49.242 70.303 1.00 66.47 461 ALA B O 1
ATOM 4668 N N . VAL B 1 332 ? -1.376 48.463 71.392 1.00 41.18 462 VAL B N 1
ATOM 4669 C CA . VAL B 1 332 ? -2.191 48.583 70.194 1.00 32.20 462 VAL B CA 1
ATOM 4670 C C . VAL B 1 332 ? -2.193 50.026 69.723 1.00 27.34 462 VAL B C 1
ATOM 4671 O O . VAL B 1 332 ? -1.845 50.314 68.570 1.00 37.90 462 VAL B O 1
ATOM 4675 N N . TYR B 1 333 ? -2.435 50.963 70.644 1.00 27.59 463 TYR B N 1
ATOM 4676 C CA . TYR B 1 333 ? -2.450 52.376 70.269 1.00 37.15 463 TYR B CA 1
ATOM 4677 C C . TYR B 1 333 ? -1.116 52.827 69.660 1.00 43.56 463 TYR B C 1
ATOM 4678 O O . TYR B 1 333 ? -1.074 53.327 68.526 1.00 42.78 463 TYR B O 1
ATOM 4687 N N . VAL B 1 334 ? -0.009 52.651 70.391 1.00 27.95 464 VAL B N 1
ATOM 4688 C CA . VAL B 1 334 ? 1.241 53.256 69.943 1.00 27.83 464 VAL B CA 1
ATOM 4689 C C . VAL B 1 334 ? 1.735 52.601 68.659 1.00 36.59 464 VAL B C 1
ATOM 4690 O O . VAL B 1 334 ? 2.367 53.261 67.815 1.00 39.63 464 VAL B O 1
ATOM 4694 N N . ALA B 1 335 ? 1.442 51.311 68.461 1.00 34.09 465 ALA B N 1
ATOM 4695 C CA . ALA B 1 335 ? 1.830 50.642 67.223 1.00 24.20 465 ALA B CA 1
ATOM 4696 C C . ALA B 1 335 ? 0.917 51.025 66.067 1.00 43.08 465 ALA B C 1
ATOM 4697 O O . ALA B 1 335 ? 1.401 51.353 64.975 1.00 44.57 465 ALA B O 1
ATOM 4699 N N . THR B 1 336 ? -0.405 50.948 66.268 1.00 38.83 466 THR B N 1
ATOM 4700 C CA . THR B 1 336 ? -1.344 51.041 65.154 1.00 37.76 466 THR B CA 1
ATOM 4701 C C . THR B 1 336 ? -1.953 52.423 65.029 1.00 35.55 466 THR B C 1
ATOM 4702 O O . THR B 1 336 ? -2.363 52.824 63.943 1.00 35.62 466 THR B O 1
ATOM 4706 N N . GLY B 1 337 ? -2.109 53.131 66.153 1.00 34.37 467 GLY B N 1
ATOM 4707 C CA . GLY B 1 337 ? -2.912 54.327 66.169 1.00 36.04 467 GLY B CA 1
ATOM 4708 C C . GLY B 1 337 ? -4.356 54.074 66.493 1.00 38.67 467 GLY B C 1
ATOM 4709 O O . GLY B 1 337 ? -5.101 55.039 66.673 1.00 40.48 467 GLY B O 1
ATOM 4710 N N . LEU B 1 338 ? -4.785 52.812 66.559 1.00 47.52 468 LEU B N 1
ATOM 4711 C CA . LEU B 1 338 ? -6.170 52.528 66.907 1.00 48.53 468 LEU B CA 1
ATOM 4712 C C . LEU B 1 338 ? -6.381 52.528 68.415 1.00 48.44 468 LEU B C 1
ATOM 4713 O O . LEU B 1 338 ? -5.509 52.105 69.181 1.00 25.86 468 LEU B O 1
ATOM 4718 N N . LYS B 1 339 ? -7.566 52.993 68.835 1.00 53.20 469 LYS B N 1
ATOM 4719 C CA . LYS B 1 339 ? -7.959 53.002 70.240 1.00 54.24 469 LYS B CA 1
ATOM 4720 C C . LYS B 1 339 ? -8.995 51.902 70.423 1.00 55.16 469 LYS B C 1
ATOM 4721 O O . LYS B 1 339 ? -10.113 52.000 69.899 1.00 62.22 469 LYS B O 1
ATOM 4727 N N . PHE B 1 340 ? -8.608 50.857 71.156 1.00 39.70 470 PHE B N 1
ATOM 4728 C CA . PHE B 1 340 ? -9.475 49.733 71.474 1.00 28.97 470 PHE B CA 1
ATOM 4729 C C . PHE B 1 340 ? -10.245 50.089 72.735 1.00 50.57 470 PHE B C 1
ATOM 4730 O O . PHE B 1 340 ? -9.661 50.628 73.684 1.00 56.51 470 PHE B O 1
ATOM 4738 N N . SER B 1 341 ? -11.549 49.816 72.745 1.00 49.60 471 SER B N 1
ATOM 4739 C CA . SER B 1 341 ? -12.305 49.948 73.976 1.00 34.24 471 SER B CA 1
ATOM 4740 C C . SER B 1 341 ? -11.839 48.912 75.001 1.00 41.87 471 SER B C 1
ATOM 4741 O O . SER B 1 341 ? -11.395 47.821 74.638 1.00 50.06 471 SER B O 1
ATOM 4744 N N . PRO B 1 342 ? -11.935 49.226 76.296 1.00 44.33 472 PRO B N 1
ATOM 4745 C CA . PRO B 1 342 ? -11.609 48.209 77.305 1.00 49.90 472 PRO B CA 1
ATOM 4746 C C . PRO B 1 342 ? -12.505 47.010 77.194 1.00 52.82 472 PRO B C 1
ATOM 4747 O O . PRO B 1 342 ? -12.122 45.903 77.591 1.00 67.26 472 PRO B O 1
ATOM 4751 N N . HIS B 1 343 ? -13.715 47.196 76.683 1.00 60.89 473 HIS B N 1
ATOM 4752 C CA . HIS B 1 343 ? -14.547 46.036 76.432 1.00 61.75 473 HIS B CA 1
ATOM 4753 C C . HIS B 1 343 ? -13.930 45.144 75.358 1.00 45.75 473 HIS B C 1
ATOM 4754 O O . HIS B 1 343 ? -13.852 43.921 75.524 1.00 42.86 473 HIS B O 1
ATOM 4761 N N . LEU B 1 344 ? -13.474 45.740 74.252 1.00 37.06 474 LEU B N 1
ATOM 4762 C CA . LEU B 1 344 ? -12.860 44.947 73.189 1.00 34.39 474 LEU B CA 1
ATOM 4763 C C . LEU B 1 344 ? -11.628 44.219 73.700 1.00 36.11 474 LEU B C 1
ATOM 4764 O O . LEU B 1 344 ? -11.468 43.014 73.479 1.00 35.71 474 LEU B O 1
ATOM 4769 N N . VAL B 1 345 ? -10.766 44.927 74.425 1.00 36.17 475 VAL B N 1
ATOM 4770 C CA . VAL B 1 345 ? -9.560 44.302 74.948 1.00 37.29 475 VAL B CA 1
ATOM 4771 C C . VAL B 1 345 ? -9.927 43.164 75.878 1.00 54.62 475 VAL B C 1
ATOM 4772 O O . VAL B 1 345 ? -9.395 42.051 75.771 1.00 66.60 475 VAL B O 1
ATOM 4776 N N . ASN B 1 346 ? -10.861 43.419 76.788 1.00 52.00 476 ASN B N 1
ATOM 4777 C CA . ASN B 1 346 ? -11.269 42.392 77.739 1.00 60.80 476 ASN B CA 1
ATOM 4778 C C . ASN B 1 346 ? -11.840 41.183 77.015 1.00 54.74 476 ASN B C 1
ATOM 4779 O O . ASN B 1 346 ? -11.587 40.028 77.396 1.00 46.54 476 ASN B O 1
ATOM 4784 N N . THR B 1 347 ? -12.575 41.430 75.935 1.00 42.33 477 THR B N 1
ATOM 4785 C CA . THR B 1 347 ? -13.161 40.335 75.187 1.00 41.96 477 THR B CA 1
ATOM 4786 C C . THR B 1 347 ? -12.082 39.513 74.496 1.00 49.71 477 THR B C 1
ATOM 4787 O O . THR B 1 347 ? -12.098 38.279 74.563 1.00 42.48 477 THR B O 1
ATOM 4791 N N . VAL B 1 348 ? -11.130 40.180 73.832 1.00 54.89 478 VAL B N 1
ATOM 4792 C CA . VAL B 1 348 ? -10.009 39.468 73.218 1.00 46.37 478 VAL B CA 1
ATOM 4793 C C . VAL B 1 348 ? -9.291 38.614 74.253 1.00 40.78 478 VAL B C 1
ATOM 4794 O O . VAL B 1 348 ? -8.944 37.457 73.989 1.00 41.58 478 VAL B O 1
ATOM 4798 N N . PHE B 1 349 ? -9.072 39.155 75.452 1.00 46.54 479 PHE B N 1
ATOM 4799 C CA . PHE B 1 349 ? -8.374 38.373 76.470 1.00 55.96 479 PHE B CA 1
ATOM 4800 C C . PHE B 1 349 ? -9.180 37.140 76.869 1.00 53.13 479 PHE B C 1
ATOM 4801 O O . PHE B 1 349 ? -8.635 36.033 76.939 1.00 49.57 479 PHE B O 1
ATOM 4809 N N . LYS B 1 350 ? -10.486 37.297 77.102 1.00 54.80 480 LYS B N 1
ATOM 4810 C CA . LYS B 1 350 ? -11.278 36.129 77.479 1.00 51.29 480 LYS B CA 1
ATOM 4811 C C . LYS B 1 350 ? -11.389 35.118 76.337 1.00 50.19 480 LYS B C 1
ATOM 4812 O O . LYS B 1 350 ? -11.574 33.921 76.579 1.00 52.61 480 LYS B O 1
ATOM 4818 N N . ILE B 1 351 ? -11.277 35.565 75.091 1.00 46.83 481 ILE B N 1
ATOM 4819 C CA . ILE B 1 351 ? -11.295 34.628 73.975 1.00 45.92 481 ILE B CA 1
ATOM 4820 C C . ILE B 1 351 ? -9.987 33.840 73.906 1.00 57.88 481 ILE B C 1
ATOM 4821 O O . ILE B 1 351 ? -9.998 32.608 73.838 1.00 68.68 481 ILE B O 1
ATOM 4826 N N . PHE B 1 352 ? -8.839 34.528 73.981 1.00 52.98 482 PHE B N 1
ATOM 4827 C CA . PHE B 1 352 ? -7.540 33.905 73.709 1.00 53.33 482 PHE B CA 1
ATOM 4828 C C . PHE B 1 352 ? -6.722 33.500 74.935 1.00 58.62 482 PHE B C 1
ATOM 4829 O O . PHE B 1 352 ? -5.761 32.735 74.781 1.00 58.48 482 PHE B O 1
ATOM 4837 N N . ASP B 1 353 ? -7.017 34.029 76.118 1.00 50.56 483 ASP B N 1
ATOM 4838 C CA . ASP B 1 353 ? -6.174 33.730 77.271 1.00 53.50 483 ASP B CA 1
ATOM 4839 C C . ASP B 1 353 ? -6.659 32.390 77.831 1.00 59.21 483 ASP B C 1
ATOM 4840 O O . ASP B 1 353 ? -7.656 32.304 78.549 1.00 65.89 483 ASP B O 1
ATOM 4845 N N . VAL B 1 354 ? -6.036 31.348 77.280 1.00 60.85 484 VAL B N 1
ATOM 4846 C CA . VAL B 1 354 ? -6.260 29.949 77.626 1.00 69.71 484 VAL B CA 1
ATOM 4847 C C . VAL B 1 354 ? -5.678 29.574 78.979 1.00 78.65 484 VAL B C 1
ATOM 4848 O O . VAL B 1 354 ? -6.299 28.861 79.768 1.00 91.92 484 VAL B O 1
ATOM 4852 N N . ASP B 1 355 ? -4.466 30.064 79.229 1.00 82.14 485 ASP B N 1
ATOM 4853 C CA . ASP B 1 355 ? -3.776 29.777 80.457 1.00 83.36 485 ASP B CA 1
ATOM 4854 C C . ASP B 1 355 ? -4.700 30.294 81.579 1.00 86.33 485 ASP B C 1
ATOM 4855 O O . ASP B 1 355 ? -4.691 29.758 82.687 1.00 88.21 485 ASP B O 1
ATOM 4860 N N . LYS B 1 356 ? -5.477 31.348 81.293 1.00 86.73 486 LYS B N 1
ATOM 4861 C CA . LYS B 1 356 ? -6.345 31.979 82.306 1.00 81.91 486 LYS B CA 1
ATOM 4862 C C . LYS B 1 356 ? -5.548 32.725 83.390 1.00 81.68 486 LYS B C 1
ATOM 4863 O O . LYS B 1 356 ? -5.839 32.610 84.581 1.00 90.85 486 LYS B O 1
ATOM 4869 N N . ASP B 1 357 ? -4.570 33.543 82.962 1.00 71.04 487 ASP B N 1
ATOM 4870 C CA . ASP B 1 357 ? -3.825 34.432 83.853 1.00 68.66 487 ASP B CA 1
ATOM 4871 C C . ASP B 1 357 ? -4.289 35.875 83.759 1.00 69.57 487 ASP B C 1
ATOM 4872 O O . ASP B 1 357 ? -3.712 36.742 84.420 1.00 66.80 487 ASP B O 1
ATOM 4877 N N . ASP B 1 358 ? -5.258 36.154 82.888 1.00 72.34 488 ASP B N 1
ATOM 4878 C CA . ASP B 1 358 ? -5.587 37.508 82.441 1.00 75.18 488 ASP B CA 1
ATOM 4879 C C . ASP B 1 358 ? -4.363 38.195 81.831 1.00 74.71 488 ASP B C 1
ATOM 4880 O O . ASP B 1 358 ? -4.153 39.398 82.005 1.00 72.83 488 ASP B O 1
ATOM 4885 N N . GLN B 1 359 ? -3.551 37.427 81.098 1.00 69.52 489 GLN B N 1
ATOM 4886 C CA . GLN B 1 359 ? -2.432 37.968 80.326 1.00 66.82 489 GLN B CA 1
ATOM 4887 C C . GLN B 1 359 ? -2.296 37.165 79.036 1.00 63.01 489 GLN B C 1
ATOM 4888 O O . GLN B 1 359 ? -2.784 36.039 78.937 1.00 64.44 489 GLN B O 1
ATOM 4894 N N . LEU B 1 360 ? -1.620 37.728 78.038 1.00 62.25 490 LEU B N 1
ATOM 4895 C CA . LEU B 1 360 ? -1.489 37.052 76.751 1.00 51.34 490 LEU B CA 1
ATOM 4896 C C . LEU B 1 360 ? -0.021 36.843 76.406 1.00 52.06 490 LEU B C 1
ATOM 4897 O O . LEU B 1 360 ? 0.768 37.795 76.438 1.00 52.60 490 LEU B O 1
ATOM 4902 N N . SER B 1 361 ? 0.341 35.598 76.088 1.00 52.15 491 SER B N 1
ATOM 4903 C CA . SER B 1 361 ? 1.701 35.230 75.712 1.00 54.06 491 SER B CA 1
ATOM 4904 C C . SER B 1 361 ? 1.864 35.302 74.193 1.00 57.83 491 SER B C 1
ATOM 4905 O O . SER B 1 361 ? 0.923 35.609 73.462 1.00 66.96 491 SER B O 1
ATOM 4908 N N . TYR B 1 362 ? 3.092 35.091 73.713 1.00 66.47 492 TYR B N 1
ATOM 4909 C CA . TYR B 1 362 ? 3.329 35.298 72.288 1.00 66.55 492 TYR B CA 1
ATOM 4910 C C . TYR B 1 362 ? 2.455 34.380 71.443 1.00 66.05 492 TYR B C 1
ATOM 4911 O O . TYR B 1 362 ? 1.839 34.824 70.469 1.00 65.12 492 TYR B O 1
ATOM 4920 N N . LYS B 1 363 ? 2.374 33.097 71.796 1.00 71.76 493 LYS B N 1
ATOM 4921 C CA . LYS B 1 363 ? 1.660 32.166 70.935 1.00 76.21 493 LYS B CA 1
ATOM 4922 C C . LYS B 1 363 ? 0.205 31.995 71.356 1.00 77.46 493 LYS B C 1
ATOM 4923 O O . LYS B 1 363 ? -0.565 31.342 70.651 1.00 74.73 493 LYS B O 1
ATOM 4929 N N . GLU B 1 364 ? -0.239 32.723 72.375 1.00 75.88 494 GLU B N 1
ATOM 4930 C CA . GLU B 1 364 ? -1.675 32.765 72.630 1.00 65.77 494 GLU B CA 1
ATOM 4931 C C . GLU B 1 364 ? -2.366 33.696 71.634 1.00 56.44 494 GLU B C 1
ATOM 4932 O O . GLU B 1 364 ? -3.493 33.427 71.198 1.00 47.29 494 GLU B O 1
ATOM 4938 N N . PHE B 1 365 ? -1.718 34.802 71.270 1.00 42.62 495 PHE B N 1
ATOM 4939 C CA . PHE B 1 365 ? -2.299 35.683 70.263 1.00 43.99 495 PHE B CA 1
ATOM 4940 C C . PHE B 1 365 ? -1.465 35.752 68.980 1.00 35.72 495 PHE B C 1
ATOM 4941 O O . PHE B 1 365 ? -1.873 35.204 67.945 1.00 36.39 495 PHE B O 1
ATOM 4949 N N . ILE B 1 366 ? -0.302 36.416 69.017 1.00 35.22 496 ILE B N 1
ATOM 4950 C CA . ILE B 1 366 ? 0.404 36.759 67.779 1.00 43.94 496 ILE B CA 1
ATOM 4951 C C . ILE B 1 366 ? 0.804 35.516 66.990 1.00 49.94 496 ILE B C 1
ATOM 4952 O O . ILE B 1 366 ? 0.600 35.446 65.767 1.00 44.47 496 ILE B O 1
ATOM 4957 N N . GLY B 1 367 ? 1.376 34.519 67.675 1.00 55.46 497 GLY B N 1
ATOM 4958 C CA . GLY B 1 367 ? 1.756 33.287 66.999 1.00 54.14 497 GLY B CA 1
ATOM 4959 C C . GLY B 1 367 ? 0.579 32.604 66.336 1.00 55.43 497 GLY B C 1
ATOM 4960 O O . GLY B 1 367 ? 0.704 32.025 65.254 1.00 57.12 497 GLY B O 1
ATOM 4961 N N . ILE B 1 368 ? -0.591 32.691 66.965 1.00 51.63 498 ILE B N 1
ATOM 4962 C CA . ILE B 1 368 ? -1.760 31.986 66.468 1.00 51.23 498 ILE B CA 1
ATOM 4963 C C . ILE B 1 368 ? -2.356 32.621 65.205 1.00 56.74 498 ILE B C 1
ATOM 4964 O O . ILE B 1 368 ? -3.044 31.923 64.452 1.00 57.57 498 ILE B O 1
ATOM 4969 N N . MET B 1 369 ? -2.095 33.895 64.903 1.00 50.80 499 MET B N 1
ATOM 4970 C CA . MET B 1 369 ? -2.714 34.447 63.703 1.00 65.06 499 MET B CA 1
ATOM 4971 C C . MET B 1 369 ? -1.964 33.995 62.452 1.00 72.98 499 MET B C 1
ATOM 4972 O O . MET B 1 369 ? -0.728 33.981 62.400 1.00 80.40 499 MET B O 1
ATOM 4977 N N . LYS B 1 370 ? -2.742 33.646 61.437 1.00 69.16 500 LYS B N 1
ATOM 4978 C CA . LYS B 1 370 ? -2.224 33.212 60.154 1.00 65.45 500 LYS B CA 1
ATOM 4979 C C . LYS B 1 370 ? -1.945 34.418 59.258 1.00 69.37 500 LYS B C 1
ATOM 4980 O O . LYS B 1 370 ? -2.717 35.383 59.227 1.00 78.29 500 LYS B O 1
ATOM 4986 N N . ASP B 1 371 ? -0.814 34.375 58.559 1.00 76.17 501 ASP B N 1
ATOM 4987 C CA . ASP B 1 371 ? -0.470 35.344 57.508 1.00 83.12 501 ASP B CA 1
ATOM 4988 C C . ASP B 1 371 ? -0.814 34.780 56.130 1.00 83.63 501 ASP B C 1
ATOM 4989 O O . ASP B 1 371 ? 0.017 34.123 55.502 1.00 90.82 501 ASP B O 1
ATOM 4991 N N . ARG B 1 372 ? -2.045 35.001 55.663 1.00 62.91 502 ARG B N 1
ATOM 4992 C CA . ARG B 1 372 ? -2.358 34.735 54.246 1.00 57.73 502 ARG B CA 1
ATOM 4993 C C . ARG B 1 372 ? -2.850 36.018 53.591 1.00 59.82 502 ARG B C 1
ATOM 4994 O O . ARG B 1 372 ? -2.834 37.081 54.221 1.00 61.57 502 ARG B O 1
#

GO terms:
  GO:0071277 cellular response to calcium ion (P, IDA)
  GO:0061891 calcium ion sensor activity (F, IDA)
  GO:0036444 calcium import into the mitochondrion (P, IDA)
  GO:0046982 protein heterodimerization activity (F, IPI)
  GO:0005739 mitochondrion (C, HTP)
  GO:0005743 mitochondrial inner membrane (C, TAS)

Secondary structure (DSSP, 8-state):
--HHHHHHHHH--EEETTEEEB-HHHHHHHHH-SS-----EE--HHHHHHHHHTPPPGGG--TTHHHHSSSS--B-HHHHHHHHHHHH--HHHHHHHHHHH-TT-SSEE-HHHHHHHHHH---HHHHHHHHHHHH-----HHHHHHHTTTT---EEHHHHHHHHHHHHHHHHHHHHHHHHTTSSEE-HHHHHHHHHTTB--S-HHHHHHHHHHH--S---EEHHHHHHHHHHHHTHHHHHHHHHHHHHTT--B-HHHHHHHHHHHH-----HHHHHHHHHHH--SSSS-B-TTTTGGGB----/-HHHHTTS-HHHHHHHHH--EEETTEEEB-HHHHHHHHH-SS-SS---EE--HHHHHHHHHTPPPGGG--TTHHHHSSSS--B-HHHHHHHHHHHH--HHHHHHHHHHH-TTSSS-B-HHHHHHHHHHHHHHH--TTS-S-HHHHHHHHHHHH-------HHHHHHHTTTT---B-HHHHHHHHHHHHHHHHHHHHHHHHTTSSEE-HHHHHHHHGGGB--SSHHHHHHHHHHH-SS---EEHHHHHHHHHHHHTHHHHHHHTHHHHHTT--B-HHHHHHHHHHHH-----HHHHHHHHHHH--S-SS-B-TTTTTTTB---

Foldseek 3Di:
DPPLLVLCVQLWAEDELLATWRFLQSLLCSLQHDGDDDHHDYDYLVVLLVLLVVAAALVPDALCRSVVSPGSWTHASLNSVVLLVLLQAFLVCLVVVQVVQCPPPPQKHFLVSVVVVSVVPAVPVVVVSVRCHRPVVRDTNVQCRAQNSVRPRIHHSVSSSVNSVSSNSNSLVVNQCVAQVPHQFGWLLSLLVVCVVFWPDDDSVVLSVQLCVLCVDTDGDGSVQSSLVSSLVSQVVLLCVLCVVCQVVQHWAALVRNQVSSCVRPVDGHDSVSSVSLCSSQVPVPPNTGTCCRPVVTGDPSD/DVVLVVVDDPLLVLQVQLWAEAEQLATWHFLQSLLCSLQHDGDDDRHHDYDYQVVLVVLQVPFAALVPDALCNSVVSPRSWTAASVSSVVLVVLLLAFLVVLVVVQVVQCPPPPQKHALVSVCVVLVVVLVPVDDPPDDDPNVSVVSSSCHRRNDVGRATSVQCNAQNPVRNRIGGSVSSSRNSVSNNVNSLVVNQCVAQVPDQFGWLLSVVVVVVVFFPPVDSVVLSVQLCVLPVDTPGDGSVQSSLVSSLVSLLVLLCVLCVVCQVVQHWAALVVVQVSSCVRRVGHHDSVSSQSVQSSQVPVPPNTGTCCSPVVGGDDD

Sequence (625 aa):
ATSRERRFRLFASIECEGQLFMTPYDFILAVTTDEPKVTWKSLSKQELNQMLAETPPVWKGSSKLFRNLKEKGVISYTEYLFLLCILTKPHAGFRIAFNMFDTDGNEMVDKKEFLVLQEIFRDEEKRAMLRLQLYGVTDTTLLVHFFGKKGKAELNFEDFYRFMDNLQTEVLEIEFLSYSNGMNTISEEDFAHILLRYTNVENTSVFLENVRYSIPEEKGITFDEFRSFFQFLNNLEDFAIALNMYNFASRSIGQDEFKRAVYVATGLKFSPHLVNTVFKIFDVDKDDQLSYKEFIGIMKDRLIEDLDLYATSRERRFRLFASIECEGQLFMTPYDFILAVTTDEPKVAKWKSLSKQELNQMLAETPPVWKGSSKLFRNLKEKGVISYTEYLFLLCILTKPHAGFRIAFNMFDTDGNEMVDKKEFLVLQEIFRKKNEKREIKGDEEKRAMLRLQLYGYLVTDTTLLVHFFGKKGKAELNFEDFYRFMDNLQTEVLEIEFLSYSNGMNTISEEDFAHILLRYTNVENTSVFLENVRYSIPEEKGITFDEFRSFFQFLNNLEDFAIALNMYNFASRSIGQDEFKRAVYVATGLKFSPHLVNTVFKIFDVDKDDQLSYKEFIGIMKDR

Radius of gyration: 27.77 Å; Cα contacts (8 Å, |Δi|>4): 824; chains: 2; bounding box: 72×48×73 Å

Nearest PDB structures (foldseek):
  6agi-assembly1_A  TM=1.003E+00  e=6.190E-53  Homo sapiens
  6agi-assembly1_B  TM=9.889E-01  e=4.632E-46  Homo sapiens
  6xqo-assembly1_J  TM=9.018E-01  e=7.891E-25  Homo sapiens
  6iih-assembly1_B  TM=9.200E-01  e=3.373E-24  Tequatrovirus T4
  6lb8-assembly1_B  TM=8.592E-01  e=4.127E-23  Homo sapiens